Protein 5M1P (pdb70)

Solvent-accessible surface area: 16979 Å² total; per-residue (Å²): 91,212,50,34,6,9,94,2,54,119,83,13,84,81,29,112,69,99,145,112,68,64,48,9,6,31,62,86,86,108,112,94,29,115,4,0,0,0,0,16,10,3,44,79,70,29,57,1,0,0,0,0,0,1,37,77,72,0,14,0,0,0,2,3,55,25,80,65,20,93,111,66,47,3,1,54,118,0,74,40,0,5,83,64,8,36,126,3,55,0,0,0,24,33,30,26,12,30,106,36,0,42,112,41,0,94,83,94,65,17,73,58,70,77,40,41,20,73,17,33,71,37,21,41,133,10,0,61,49,0,23,99,19,0,89,125,17,69,0,6,0,0,74,13,71,65,2,37,88,16,1,40,59,0,29,79,58,157,37,54,97,37,89,50,13,9,45,3,121,46,158,24,71,21,10,1,0,8,0,0,0,0,0,0,38,66,88,158,37,203,43,15,6,8,111,14,32,147,98,12,81,80,14,53,56,32,150,130,68,68,54,8,24,6,59,46,26,38,5,40,21,88,5,0,0,0,0,9,30,8,137,106,131,85,57,0,0,0,0,0,0,8,37,58,48,1,20,1,3,0,3,6,57,8,42,53,14,94,69,59,51,2,0,48,79,0,76,25,0,7,72,22,9,31,125,4,57,0,0,0,24,16,130,22,165,49,99,47,7,25,110,39,0,95,85,34,60,17,78,52,70,77,39,48,27,130,50,89,65,43,54,39,114,6,2,68,49,0,22,97,10,1,49,126,25,59,0,9,0,0,75,7,161,58,1,21,46,14,1,105,46,0,46,83,55,151,59,122,92,42,92,64,46,11,94,5,128,47,239,49,95,32,30,1,0,17,0,0,0,0,0,0,42,68,40,119

CATH classification: 3.30.420.240

InterPro domains:
  IPR027417 P-loop containing nucleoside triphosphate hydrolase [G3DSA:3.40.50.300] (4-196)
  IPR035421 Terminase, large subunit gp17-like, C-terminal [PF17289] (291-439)
  IPR044267 Terminase, large subunit, gp17-like [MF_04146] (1-449)

Sequence (376 aa):
AMNSVFSGLDMLILLPYERRGTRLVVEDYRPDHIYCIGADFGKNQDYSVFSVLDLDTGAIACLERMNGATWSDQVARLKALSEDYGHAYVVADTWGVGDAIAEELDAQGINYTPLPVKSSSVKEQLISNLALLMEKGQVAVPNDKTILDELRNFRYYRTASGNQVMRAYGRGHDDIVMSLALAYSQYPAMNSVFSGLDMLILLPYERRGTRLVVEDYRPDHIYCIGADFGKNQDYSVFSVLDLDTGAIACLERMNGATWSDQVARLKALSEDYGHAYVVADTWGVGDAIAEELDAQGINYTPLPVKSSSVKEQLISNLALLMEKGQVAVPNDKTILDELRNFRYYRTASGNQVMRAYGRGHDDIVMSLALAYSQYE

Secondary structure (DSSP, 8-state):
-TTBS-TTGGG-EEE--EEETTEEES----TTS-EEEEEE---SSSEEEEEEEETTTTEEEEEEEEES--HHHHHHHHHHHHHHTTSPEEEE--TT--HHHHHHHHHTT--EEE----SHHHHHHHHHHHHHHHHTT--EEE--HHHHHHHHTEEEEE-TTS-EEEEESTT---HHHHHHHHHHTT-/--TTBS-TTGGG-EEE--EEETTEEES----TTS-EEEEEE--STTS-EEEEEEETTTTEEEEEEEE-S--HHHHHHHHHHHHHHTTS-EEEE---SSSSHHHHHHHHTT--EEE----SHHHHHHHHHHHHHHHHTT--EEE--HHHHHHHHTEEEEE-TT--EEEEESTT---HHHHHHHHHHTT--

Nearest PDB structures (foldseek):
  5m1k-assembly2_B  TM=9.834E-01  e=3.260E-37  Thermus phage G20c
  5m1o-assembly2_B  TM=9.852E-01  e=6.410E-36  Thermus phage G20c
  5m1f-assembly1_A  TM=9.841E-01  e=1.815E-34  Thermus phage G20c
  5tge-assembly1_A  TM=9.575E-01  e=1.632E-32  Oshimavirus P7426
  5m1q-assembly1_A  TM=9.736E-01  e=7.072E-31  Thermus phage G20c

Structure (mmCIF, N/CA/C/O backbone):
data_5M1P
#
_entry.id   5M1P
#
_cell.length_a   43.453
_cell.length_b   53.597
_cell.length_c   69.852
_cell.angle_alpha   90.000
_cell.angle_beta   91.800
_cell.angle_gamma   90.000
#
_symmetry.space_group_name_H-M   'P 1 21 1'
#
loop_
_entity.id
_entity.type
_entity.pdbx_description
1 polymer 'Terminase large subunit'
2 non-polymer 'CALCIUM ION'
3 water water
#
loop_
_atom_site.group_PDB
_atom_site.id
_atom_site.type_symbol
_atom_site.label_atom_id
_atom_site.label_alt_id
_atom_site.label_comp_id
_atom_site.label_asym_id
_atom_site.label_entity_id
_atom_site.label_seq_id
_atom_site.pdbx_PDB_ins_code
_atom_site.Cartn_x
_atom_site.Cartn_y
_atom_site.Cartn_z
_atom_site.occupancy
_atom_site.B_iso_or_equiv
_atom_site.auth_seq_id
_atom_site.auth_comp_id
_atom_site.auth_asym_id
_atom_site.auth_atom_id
_atom_site.pdbx_PDB_model_num
ATOM 1 N N . ALA A 1 3 ? -6.324 21.138 -1.274 1.00 20.66 255 ALA A N 1
ATOM 2 C CA . ALA A 1 3 ? -6.068 20.843 0.174 1.00 20.27 255 ALA A CA 1
ATOM 3 C C . ALA A 1 3 ? -4.597 20.520 0.443 1.00 19.31 255 ALA A C 1
ATOM 4 O O . ALA A 1 3 ? -3.993 19.707 -0.266 1.00 19.46 255 ALA A O 1
ATOM 6 N N . MET A 1 4 ? -4.040 21.134 1.488 1.00 17.90 256 MET A N 1
ATOM 7 C CA . MET A 1 4 ? -2.618 20.980 1.825 1.00 17.35 256 MET A CA 1
ATOM 8 C C . MET A 1 4 ? -2.244 19.530 2.157 1.00 16.71 256 MET A C 1
ATOM 9 O O . MET A 1 4 ? -1.122 19.111 1.877 1.00 17.74 256 MET A O 1
ATOM 14 N N . ASN A 1 5 ? -3.189 18.772 2.723 1.00 15.53 257 ASN A N 1
ATOM 15 C CA . ASN A 1 5 ? -2.960 17.376 3.137 1.00 15.32 257 ASN A CA 1
ATOM 16 C C . ASN A 1 5 ? -3.509 16.301 2.163 1.00 14.29 257 ASN A C 1
ATOM 17 O O . ASN A 1 5 ? -3.744 15.159 2.569 1.00 13.69 257 ASN A O 1
ATOM 22 N N . SER A 1 6 ? -3.692 16.658 0.890 1.00 14.53 258 SER A N 1
ATOM 23 C CA . SER A 1 6 ? -4.136 15.709 -0.140 1.00 14.42 258 SER A CA 1
ATOM 24 C C . SER A 1 6 ? -3.139 14.594 -0.333 1.00 13.41 258 SER A C 1
ATOM 25 O O . SER A 1 6 ? -1.937 14.837 -0.414 1.00 14.56 258 SER A O 1
ATOM 28 N N . VAL A 1 7 ? -3.638 13.367 -0.416 1.00 11.57 259 VAL A N 1
ATOM 29 C CA . VAL A 1 7 ? -2.820 12.230 -0.785 1.00 11.08 259 VAL A CA 1
ATOM 30 C C . VAL A 1 7 ? -2.611 12.197 -2.297 1.00 10.68 259 VAL A C 1
ATOM 31 O O . VAL A 1 7 ? -1.496 11.983 -2.771 1.00 11.28 259 VAL A O 1
ATOM 35 N N . PHE A 1 8 ? -3.684 12.396 -3.054 1.00 10.07 260 PHE A N 1
ATOM 36 C CA . PHE A 1 8 ? -3.608 12.265 -4.507 1.00 9.98 260 PHE A CA 1
ATOM 37 C C . PHE A 1 8 ? -3.347 13.612 -5.164 1.00 10.02 260 PHE A C 1
ATOM 38 O O . PHE A 1 8 ? -4.205 14.196 -5.817 1.00 10.43 260 PHE A O 1
ATOM 46 N N . SER A 1 9 ? -2.111 14.069 -5.007 1.00 10.46 261 SER A N 1
ATOM 47 C CA . SER A 1 9 ? -1.669 15.335 -5.583 1.00 11.28 261 SER A CA 1
ATOM 48 C C . SER A 1 9 ? -1.659 15.294 -7.109 1.00 11.07 261 SER A C 1
ATOM 49 O O . SER A 1 9 ? -1.721 16.346 -7.739 1.00 11.81 261 SER A O 1
ATOM 52 N N . GLY A 1 10 ? -1.610 14.087 -7.688 1.00 10.83 262 GLY A N 1
ATOM 53 C CA . GLY A 1 10 ? -1.669 13.911 -9.138 1.00 10.52 262 GLY A CA 1
ATOM 54 C C . GLY A 1 10 ? -3.039 13.672 -9.728 1.00 10.16 262 GLY A C 1
ATOM 55 O O . GLY A 1 10 ? -3.123 13.156 -10.834 1.00 9.68 262 GLY A O 1
ATOM 56 N N . LEU A 1 11 ? -4.109 14.080 -9.042 1.00 10.84 263 LEU A N 1
ATOM 57 C CA . LEU A 1 11 ? -5.489 13.890 -9.533 1.00 11.66 263 LEU A CA 1
ATOM 58 C C . LEU A 1 11 ? -5.716 14.539 -10.902 1.00 11.61 263 LEU A C 1
ATOM 59 O O . LEU A 1 11 ? -6.509 14.049 -11.708 1.00 11.74 263 LEU A O 1
ATOM 64 N N . ASP A 1 12 ? -4.989 15.616 -11.177 1.00 11.37 264 ASP A N 1
ATOM 65 C CA . ASP A 1 12 ? -5.043 16.272 -12.480 1.00 11.76 264 ASP A CA 1
ATOM 66 C C . ASP A 1 12 ? -4.609 15.383 -13.646 1.00 11.29 264 ASP A C 1
ATOM 67 O O . ASP A 1 12 ? -4.965 15.661 -14.782 1.00 11.41 264 ASP A O 1
ATOM 72 N N . MET A 1 13 ? -3.811 14.354 -13.365 1.00 10.92 265 MET A N 1
ATOM 73 C CA . MET A 1 13 ? -3.354 13.403 -14.380 1.00 11.29 265 MET A CA 1
ATOM 74 C C . MET A 1 13 ? -4.199 12.140 -14.498 1.00 11.03 265 MET A C 1
ATOM 75 O O . MET A 1 13 ? -3.914 11.291 -15.347 1.00 10.24 265 MET A O 1
ATOM 80 N N . LEU A 1 14 ? -5.238 12.020 -13.677 1.00 11.02 266 LEU A N 1
ATOM 81 C CA . LEU A 1 14 ? -6.159 10.884 -13.730 1.00 11.79 266 LEU A CA 1
ATOM 82 C C . LEU A 1 14 ? -6.918 10.935 -15.054 1.00 12.04 266 LEU A C 1
ATOM 83 O O . LEU A 1 14 ? -7.462 11.980 -15.409 1.00 12.82 266 LEU A O 1
ATOM 88 N N . ILE A 1 15 ? -6.913 9.826 -15.792 1.00 12.19 267 ILE A N 1
ATOM 89 C CA . ILE A 1 15 ? -7.685 9.716 -17.025 1.00 12.36 267 ILE A CA 1
ATOM 90 C C . ILE A 1 15 ? -9.110 9.336 -16.666 1.00 12.00 267 ILE A C 1
ATOM 91 O O . ILE A 1 15 ? -9.350 8.426 -15.861 1.00 11.93 267 ILE A O 1
ATOM 96 N N . LEU A 1 16 ? -10.050 10.048 -17.270 1.00 11.40 268 LEU A N 1
ATOM 97 C CA . LEU A 1 16 ? -11.460 9.920 -16.962 1.00 11.61 268 LEU A CA 1
ATOM 98 C C . LEU A 1 16 ? -12.147 9.233 -18.122 1.00 11.36 268 LEU A C 1
ATOM 99 O O . LEU A 1 16 ? -12.008 9.656 -19.269 1.00 11.65 268 LEU A O 1
ATOM 104 N N . LEU A 1 17 ? -12.901 8.186 -17.812 1.00 10.94 269 LEU A N 1
ATOM 105 C CA . LEU A 1 17 ? -13.473 7.301 -18.820 1.00 10.65 269 LEU A CA 1
ATOM 106 C C . LEU A 1 17 ? -14.997 7.307 -18.776 1.00 9.97 269 LEU A C 1
ATOM 107 O O . LEU A 1 17 ? -15.592 7.194 -17.695 1.00 9.36 269 LEU A O 1
ATOM 112 N N . PRO A 1 18 ? -15.649 7.387 -19.948 1.00 9.72 270 PRO A N 1
ATOM 113 C CA . PRO A 1 18 ? -17.101 7.255 -19.955 1.00 9.77 270 PRO A CA 1
ATOM 114 C C . PRO A 1 18 ? -17.506 5.818 -19.630 1.00 10.24 270 PRO A C 1
ATOM 115 O O . PRO A 1 18 ? -16.705 4.893 -19.797 1.00 10.81 270 PRO A O 1
ATOM 119 N N . TYR A 1 19 ? -18.723 5.644 -19.138 1.00 10.97 271 TYR A N 1
ATOM 120 C CA . TYR A 1 19 ? -19.205 4.323 -18.760 1.00 11.72 271 TYR A CA 1
ATOM 121 C C . TYR A 1 19 ? -20.705 4.238 -18.939 1.00 12.63 271 TYR A C 1
ATOM 122 O O . TYR A 1 19 ? -21.384 5.260 -19.110 1.00 12.31 271 TYR A O 1
ATOM 131 N N . GLU A 1 20 ? -21.210 3.011 -18.883 1.00 13.33 272 GLU A N 1
ATOM 132 C CA . GLU A 1 20 ? -22.643 2.749 -18.814 1.00 14.49 272 GLU A CA 1
ATOM 133 C C . GLU A 1 20 ? -22.938 2.209 -17.421 1.00 14.94 272 GLU A C 1
ATOM 134 O O . GLU A 1 20 ? -22.283 1.268 -16.967 1.00 14.06 272 GLU A O 1
ATOM 140 N N . ARG A 1 21 ? -23.909 2.805 -16.740 1.00 15.61 273 ARG A N 1
ATOM 141 C CA . ARG A 1 21 ? -24.357 2.274 -15.456 1.00 17.09 273 ARG A CA 1
ATOM 142 C C . ARG A 1 21 ? -25.295 1.097 -15.736 1.00 17.20 273 ARG A C 1
ATOM 143 O O . ARG A 1 21 ? -26.342 1.275 -16.362 1.00 17.76 273 ARG A O 1
ATOM 151 N N . ARG A 1 22 ? -24.890 -0.103 -15.314 1.00 17.38 274 ARG A N 1
ATOM 152 C CA . ARG A 1 22 ? -25.708 -1.311 -15.415 1.00 18.21 274 ARG A CA 1
ATOM 153 C C . ARG A 1 22 ? -25.950 -1.802 -13.984 1.00 17.70 274 ARG A C 1
ATOM 154 O O . ARG A 1 22 ? -25.188 -2.622 -13.447 1.00 17.49 274 ARG A O 1
ATOM 162 N N . GLY A 1 23 ? -26.994 -1.270 -13.353 1.00 17.68 275 GLY A N 1
ATOM 163 C CA . GLY A 1 23 ? -27.303 -1.595 -11.961 1.00 17.25 275 GLY A CA 1
ATOM 164 C C . GLY A 1 23 ? -26.187 -1.136 -11.041 1.00 16.85 275 GLY A C 1
ATOM 165 O O . GLY A 1 23 ? -25.861 0.047 -10.999 1.00 16.60 275 GLY A O 1
ATOM 166 N N . THR A 1 24 ? -25.585 -2.088 -10.325 1.00 16.03 276 THR A N 1
ATOM 167 C CA . THR A 1 24 ? -24.475 -1.801 -9.421 1.00 15.47 276 THR A CA 1
ATOM 168 C C . THR A 1 24 ? -23.121 -1.665 -10.131 1.00 13.81 276 THR A C 1
ATOM 169 O O . THR A 1 24 ? -22.126 -1.344 -9.481 1.00 13.69 276 THR A O 1
ATOM 173 N N . ARG A 1 25 ? -23.079 -1.913 -11.444 1.00 13.06 277 ARG A N 1
ATOM 174 C CA . ARG A 1 25 ? -21.835 -1.818 -12.212 1.00 12.50 277 ARG A CA 1
ATOM 175 C C . ARG A 1 25 ? -21.726 -0.534 -13.006 1.00 12.13 277 ARG A C 1
ATOM 176 O O . ARG A 1 25 ? -22.698 -0.104 -13.621 1.00 12.73 277 ARG A O 1
ATOM 184 N N . LEU A 1 26 ? -20.526 0.031 -13.026 1.00 11.80 278 LEU A N 1
ATOM 185 C CA . LEU A 1 26 ? -20.150 1.050 -13.994 1.00 11.86 278 LEU A CA 1
ATOM 186 C C . LEU A 1 26 ? -19.252 0.379 -15.016 1.00 11.23 278 LEU A C 1
ATOM 187 O O . LEU A 1 26 ? -18.116 0.033 -14.702 1.00 11.48 278 LEU A O 1
ATOM 192 N N . VAL A 1 27 ? -19.742 0.205 -16.238 1.00 10.76 279 VAL A N 1
ATOM 193 C CA . VAL A 1 27 ? -19.029 -0.592 -17.234 1.00 10.98 279 VAL A CA 1
ATOM 194 C C . VAL A 1 27 ? -18.418 0.366 -18.227 1.00 10.23 279 VAL A C 1
ATOM 195 O O . VAL A 1 27 ? -19.139 1.048 -18.953 1.00 10.77 279 VAL A O 1
ATOM 199 N N . VAL A 1 28 ? -17.088 0.415 -18.242 1.00 10.28 280 VAL A N 1
ATOM 200 C CA . VAL A 1 28 ? -16.335 1.233 -19.185 1.00 10.42 280 VAL A CA 1
ATOM 201 C C . VAL A 1 28 ? -16.162 0.464 -20.486 1.00 10.79 280 VAL A C 1
ATOM 202 O O . VAL A 1 28 ? -16.372 0.997 -21.584 1.00 11.29 280 VAL A O 1
ATOM 206 N N . GLU A 1 29 ? -15.737 -0.782 -20.373 1.00 11.12 281 GLU A N 1
ATOM 207 C CA . GLU A 1 29 ? -15.610 -1.613 -21.551 1.00 12.24 281 GLU A CA 1
ATOM 208 C C . GLU A 1 29 ? -15.779 -3.069 -21.216 1.00 11.47 281 GLU A C 1
ATOM 209 O O . GLU A 1 29 ? -15.436 -3.537 -20.118 1.00 11.30 281 GLU A O 1
ATOM 215 N N . ASP A 1 30 ? -16.323 -3.788 -22.188 1.00 10.85 282 ASP A N 1
ATOM 216 C CA . ASP A 1 30 ? -16.565 -5.207 -22.018 1.00 11.02 282 ASP A CA 1
ATOM 217 C C . ASP A 1 30 ? -15.248 -5.954 -22.174 1.00 10.57 282 ASP A C 1
ATOM 218 O O . ASP A 1 30 ? -14.242 -5.400 -22.626 1.00 10.50 282 ASP A O 1
ATOM 223 N N . TYR A 1 31 ? -15.254 -7.207 -21.734 1.00 10.25 283 TYR A N 1
ATOM 224 C CA . TYR A 1 31 ? -14.090 -8.077 -21.767 1.00 10.59 283 TYR A CA 1
ATOM 225 C C . TYR A 1 31 ? -13.438 -8.145 -23.160 1.00 10.97 283 TYR A C 1
ATOM 226 O O . TYR A 1 31 ? -14.120 -8.373 -24.163 1.00 11.15 283 TYR A O 1
ATOM 235 N N . ARG A 1 32 ? -12.114 -7.977 -23.190 1.00 11.83 284 ARG A N 1
ATOM 236 C CA . ARG A 1 32 ? -11.268 -8.208 -24.370 1.00 13.63 284 ARG A CA 1
ATOM 237 C C . ARG A 1 32 ? -10.426 -9.451 -24.074 1.00 13.55 284 ARG A C 1
ATOM 238 O O . ARG A 1 32 ? -9.585 -9.407 -23.188 1.00 12.82 284 ARG A O 1
ATOM 246 N N . PRO A 1 33 ? -10.611 -10.558 -24.819 1.00 14.21 285 PRO A N 1
ATOM 247 C CA . PRO A 1 33 ? -9.895 -11.797 -24.444 1.00 14.10 285 PRO A CA 1
ATOM 248 C C . PRO A 1 33 ? -8.386 -11.845 -24.692 1.00 13.92 285 PRO A C 1
ATOM 249 O O . PRO A 1 33 ? -7.714 -12.752 -24.192 1.00 14.23 285 PRO A O 1
ATOM 253 N N . ASP A 1 34 ? -7.865 -10.893 -25.459 1.00 13.88 286 ASP A N 1
ATOM 254 C CA . ASP A 1 34 ? -6.421 -10.725 -25.617 1.00 14.02 286 ASP A CA 1
ATOM 255 C C . ASP A 1 34 ? -5.724 -10.052 -24.415 1.00 13.50 286 ASP A C 1
ATOM 256 O O . ASP A 1 34 ? -4.491 -9.995 -24.377 1.00 14.54 286 ASP A O 1
ATOM 261 N N . HIS A 1 35 ? -6.495 -9.528 -23.458 1.00 13.42 287 HIS A N 1
ATOM 2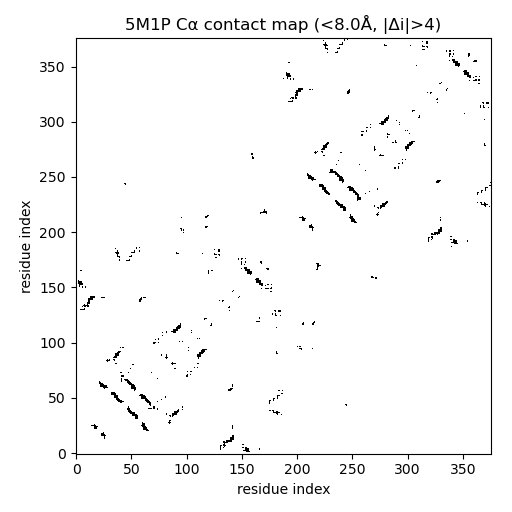62 C CA . HIS A 1 35 ? -5.948 -8.879 -22.278 1.00 13.30 287 HIS A CA 1
ATOM 263 C C . HIS A 1 35 ? -6.180 -9.697 -21.018 1.00 13.06 287 HIS A C 1
ATOM 264 O O . HIS A 1 35 ? -7.072 -10.549 -20.960 1.00 13.91 287 HIS A O 1
ATOM 271 N N . ILE A 1 36 ? -5.361 -9.420 -20.011 1.00 12.89 288 ILE A N 1
ATOM 272 C CA . ILE A 1 36 ? -5.409 -10.093 -18.715 1.00 13.08 288 ILE A CA 1
ATOM 273 C C . ILE A 1 36 ? -5.923 -9.061 -17.709 1.00 11.61 288 ILE A C 1
ATOM 274 O O . ILE A 1 36 ? -5.533 -7.893 -17.752 1.00 12.25 288 ILE A O 1
ATOM 279 N N . TYR A 1 37 ? -6.795 -9.504 -16.805 1.00 10.47 289 TYR A N 1
ATOM 280 C CA . TYR A 1 37 ? -7.449 -8.617 -15.846 1.00 9.54 289 TYR A CA 1
ATOM 281 C C . TYR A 1 37 ? -7.240 -9.099 -14.426 1.00 9.32 289 TYR A C 1
ATOM 282 O O . TYR A 1 37 ? -6.996 -10.286 -14.176 1.00 9.50 289 TYR A O 1
ATOM 291 N N . CYS A 1 38 ? -7.363 -8.166 -13.489 1.00 9.17 290 CYS A N 1
ATOM 292 C CA . CYS A 1 38 ? -7.474 -8.515 -12.083 1.00 9.08 290 CYS A CA 1
ATOM 293 C C . CYS A 1 38 ? -8.572 -7.645 -11.507 1.00 8.67 290 CYS A C 1
ATOM 294 O O . CYS A 1 38 ? -9.031 -6.706 -12.172 1.00 9.00 290 CYS A O 1
ATOM 297 N N . ILE A 1 39 ? -8.994 -7.961 -10.288 1.00 8.62 291 ILE A N 1
ATOM 298 C CA . ILE A 1 39 ? -10.083 -7.257 -9.633 1.00 8.70 291 ILE A CA 1
ATOM 299 C C . ILE A 1 39 ? -9.677 -6.906 -8.214 1.00 8.42 291 ILE A C 1
ATOM 300 O O . ILE A 1 39 ? -9.469 -7.803 -7.402 1.00 8.88 291 ILE A O 1
ATOM 305 N N . GLY A 1 40 ? -9.562 -5.616 -7.913 1.00 8.17 292 GLY A N 1
ATOM 306 C CA . GLY A 1 40 ? -9.338 -5.179 -6.539 1.00 8.15 292 GLY A CA 1
ATOM 307 C C . GLY A 1 40 ? -10.629 -5.304 -5.770 1.00 8.30 292 GLY A C 1
ATOM 308 O O . GLY A 1 40 ? -11.652 -4.795 -6.235 1.00 9.31 292 GLY A O 1
ATOM 309 N N . ALA A 1 41 ? -10.609 -5.958 -4.603 1.00 8.31 293 ALA A N 1
ATOM 310 C CA . ALA A 1 41 ? -11.835 -6.198 -3.862 1.00 8.73 293 ALA A CA 1
ATOM 311 C C . ALA A 1 41 ? -11.703 -5.769 -2.413 1.00 9.30 293 ALA A C 1
ATOM 312 O O . ALA A 1 41 ? -10.890 -6.319 -1.655 1.00 8.70 293 ALA A O 1
ATOM 314 N N . ASP A 1 42 ? -12.488 -4.741 -2.093 1.00 10.06 294 ASP A N 1
ATOM 315 C CA . ASP A 1 42 ? -12.695 -4.202 -0.762 1.00 11.32 294 ASP A CA 1
ATOM 316 C C . ASP A 1 42 ? -14.108 -4.647 -0.397 1.00 11.63 294 ASP A C 1
ATOM 317 O O . ASP A 1 42 ? -15.079 -4.230 -1.032 1.00 12.62 294 ASP A O 1
ATOM 322 N N . PHE A 1 43 ? -14.226 -5.533 0.583 1.00 11.53 295 PHE A N 1
ATOM 323 C CA . PHE A 1 43 ? -15.526 -6.107 0.931 1.00 12.09 295 PHE A CA 1
ATOM 324 C C . PHE A 1 43 ? -16.387 -5.148 1.727 1.00 12.96 295 PHE A C 1
ATOM 325 O O . PHE A 1 43 ? -15.893 -4.170 2.284 1.00 13.34 295 PHE A O 1
ATOM 333 N N . GLY A 1 44 ? -17.686 -5.422 1.712 1.00 13.29 296 GLY A N 1
ATOM 334 C CA . GLY A 1 44 ? -18.671 -4.749 2.540 1.00 13.92 296 GLY A CA 1
ATOM 335 C C . GLY A 1 44 ? -18.730 -5.552 3.818 1.00 14.74 296 GLY A C 1
ATOM 336 O O . GLY A 1 44 ? -19.512 -6.496 3.937 1.00 14.27 296 GLY A O 1
ATOM 337 N N . LYS A 1 45 ? -17.854 -5.206 4.754 1.00 15.76 297 LYS A N 1
ATOM 338 C CA . LYS A 1 45 ? -17.695 -5.973 5.991 1.00 16.73 297 LYS A CA 1
ATOM 339 C C . LYS A 1 45 ? -18.963 -5.916 6.838 1.00 17.22 297 LYS A C 1
ATOM 340 O O . LYS A 1 45 ? -19.439 -6.944 7.304 1.00 17.24 297 LYS A O 1
ATOM 342 N N . ASN A 1 46 ? -19.507 -4.715 7.026 1.00 17.99 298 ASN A N 1
ATOM 343 C CA . ASN A 1 46 ? -20.801 -4.536 7.694 1.00 19.07 298 ASN A CA 1
ATOM 344 C C . ASN A 1 46 ? -21.696 -3.595 6.860 1.00 18.96 298 ASN A C 1
ATOM 345 O O . ASN A 1 46 ? -22.193 -4.024 5.821 1.00 19.58 298 ASN A O 1
ATOM 350 N N . GLN A 1 47 ? -21.900 -2.340 7.279 1.00 18.58 299 GLN A N 1
ATOM 351 C CA . GLN A 1 47 ? -22.756 -1.397 6.535 1.00 17.92 299 GLN A CA 1
ATOM 352 C C . GLN A 1 47 ? -21.949 -0.595 5.516 1.00 16.60 299 GLN A C 1
ATOM 353 O O . GLN A 1 47 ? -22.520 0.166 4.723 1.00 17.63 299 GLN A O 1
ATOM 355 N N . ASP A 1 48 ? -20.626 -0.741 5.561 1.00 15.11 300 ASP A N 1
ATOM 356 C CA . ASP A 1 48 ? -19.743 -0.125 4.581 1.00 13.66 300 ASP A CA 1
ATOM 357 C C . ASP A 1 48 ? -19.946 -0.698 3.181 1.00 12.26 300 ASP A C 1
ATOM 358 O O . ASP A 1 48 ? -20.505 -1.780 3.005 1.00 12.63 300 ASP A O 1
ATOM 363 N N . TYR A 1 49 ? -19.458 0.035 2.194 1.00 11.10 301 TYR A N 1
ATOM 364 C CA . TYR A 1 49 ? -19.564 -0.395 0.809 1.00 10.55 301 TYR A CA 1
ATOM 365 C C . TYR A 1 49 ? -18.585 -1.524 0.488 1.00 10.06 301 TYR A C 1
ATOM 366 O O . TYR A 1 49 ? -17.484 -1.621 1.057 1.00 10.62 301 TYR A O 1
ATOM 375 N N . SER A 1 50 ? -19.008 -2.363 -0.442 1.00 9.34 302 SER A N 1
ATOM 376 C CA . SER A 1 50 ? -18.127 -3.271 -1.149 1.00 9.59 302 SER A CA 1
ATOM 377 C C . SER A 1 50 ? -17.837 -2.647 -2.493 1.00 8.88 302 SER A C 1
ATOM 378 O O . SER A 1 50 ? -18.746 -2.130 -3.119 1.00 8.87 302 SER A O 1
ATOM 381 N N . VAL A 1 51 ? -16.571 -2.690 -2.907 1.00 8.43 303 VAL A N 1
ATOM 382 C CA . VAL A 1 51 ? -16.165 -2.162 -4.201 1.00 8.37 303 VAL A CA 1
ATOM 383 C C . VAL A 1 51 ? -15.218 -3.135 -4.880 1.00 8.16 303 VAL A C 1
ATOM 384 O O . VAL A 1 51 ? -14.173 -3.507 -4.333 1.00 8.16 303 VAL A O 1
ATOM 388 N N . PHE A 1 52 ? -15.579 -3.499 -6.107 1.00 7.94 304 PHE A N 1
ATOM 389 C CA . PHE A 1 52 ? -14.800 -4.420 -6.922 1.00 8.43 304 PHE A CA 1
ATOM 390 C C . PHE A 1 52 ? -14.383 -3.674 -8.179 1.00 8.10 304 PHE A C 1
ATOM 391 O O . PHE A 1 52 ? -15.241 -3.234 -8.934 1.00 8.26 304 PHE A O 1
ATOM 399 N N . SER A 1 53 ? -13.075 -3.529 -8.382 1.00 8.33 305 SER A N 1
ATOM 400 C CA . SER A 1 53 ? -12.530 -2.739 -9.482 1.00 8.52 305 SER A CA 1
ATOM 401 C C . SER A 1 53 ? -11.800 -3.655 -10.454 1.00 8.17 305 SER A C 1
ATOM 402 O O . SER A 1 53 ? -10.745 -4.184 -10.125 1.00 7.79 305 SER A O 1
ATOM 405 N N . VAL A 1 54 ? -12.345 -3.801 -11.654 1.00 7.93 306 VAL A N 1
ATOM 406 C CA . VAL A 1 54 ? -11.763 -4.638 -12.691 1.00 8.28 306 VAL A CA 1
ATOM 407 C C . VAL A 1 54 ? -10.759 -3.813 -13.490 1.00 8.22 306 VAL A C 1
ATOM 408 O O . VAL A 1 54 ? -11.145 -2.850 -14.164 1.00 8.19 306 VAL A O 1
ATOM 412 N N . LEU A 1 55 ? -9.486 -4.205 -13.415 1.00 8.04 307 LEU A N 1
ATOM 413 C CA . LEU A 1 55 ? -8.371 -3.532 -14.075 1.00 8.33 307 LEU A CA 1
ATOM 414 C C . LEU A 1 55 ? -7.834 -4.362 -15.222 1.00 8.33 307 LEU A C 1
ATOM 415 O O . LEU A 1 55 ? -7.491 -5.519 -15.054 1.00 8.54 307 LEU A O 1
ATOM 420 N N . ASP A 1 56 ? -7.791 -3.755 -16.395 1.00 8.57 308 ASP A N 1
ATOM 421 C CA . ASP A 1 56 ? -7.130 -4.343 -17.552 1.00 9.01 308 ASP A CA 1
ATOM 422 C C . ASP A 1 56 ? -5.623 -4.126 -17.360 1.00 9.22 308 ASP A C 1
ATOM 423 O O . ASP A 1 56 ? -5.131 -2.983 -17.416 1.00 9.68 308 ASP A O 1
ATOM 428 N N . LEU A 1 57 ? -4.896 -5.209 -17.097 1.00 9.94 309 LEU A N 1
ATOM 429 C CA . LEU A 1 57 ? -3.468 -5.113 -16.800 1.00 10.74 309 LEU A CA 1
ATOM 430 C C . LEU A 1 57 ? -2.605 -4.854 -18.040 1.00 11.59 309 LEU A C 1
ATOM 431 O O . LEU A 1 57 ? -1.428 -4.519 -17.905 1.00 12.69 309 LEU A O 1
ATOM 436 N N . ASP A 1 58 ? -3.182 -5.007 -19.230 1.00 12.03 310 ASP A N 1
ATOM 437 C CA . ASP A 1 58 ? -2.495 -4.655 -20.466 1.00 13.03 310 ASP A CA 1
ATOM 438 C C . ASP A 1 58 ? -2.560 -3.152 -20.759 1.00 13.45 310 ASP A C 1
ATOM 439 O O . ASP A 1 58 ? -1.644 -2.615 -21.363 1.00 14.70 310 ASP A O 1
ATOM 444 N N . THR A 1 59 ? -3.634 -2.478 -20.358 1.00 12.93 311 THR A N 1
ATOM 445 C CA . THR A 1 59 ? -3.803 -1.043 -20.650 1.00 12.01 311 THR A CA 1
ATOM 446 C C . THR A 1 59 ? -3.709 -0.129 -19.429 1.00 11.56 311 THR A C 1
ATOM 447 O O . THR A 1 59 ? -3.532 1.080 -19.585 1.00 11.71 311 THR A O 1
ATOM 451 N N . GLY A 1 60 ? -3.859 -0.688 -18.226 1.00 11.12 312 GLY A N 1
ATOM 452 C CA . GLY A 1 60 ? -3.871 0.121 -17.009 1.00 11.49 312 GLY A CA 1
ATOM 453 C C . GLY A 1 60 ? -5.179 0.858 -16.783 1.00 11.19 312 GLY A C 1
ATOM 454 O O . GLY A 1 60 ? -5.224 1.766 -15.951 1.00 12.28 312 GLY A O 1
ATOM 455 N N . ALA A 1 61 ? -6.245 0.476 -17.494 1.00 10.56 313 ALA A N 1
ATOM 456 C CA . ALA A 1 61 ? -7.549 1.115 -17.363 1.00 10.56 313 ALA A CA 1
ATOM 457 C C . ALA A 1 61 ? -8.547 0.239 -16.628 1.00 9.94 313 ALA A C 1
ATOM 458 O O . ALA A 1 61 ? -8.608 -0.969 -16.838 1.00 9.77 313 ALA A O 1
ATOM 460 N N . ILE A 1 62 ? -9.335 0.863 -15.761 1.00 9.74 314 ILE A N 1
ATOM 461 C CA . ILE A 1 62 ? -10.461 0.200 -15.141 1.00 9.82 314 ILE A CA 1
ATOM 462 C C . ILE A 1 62 ? -11.512 -0.063 -16.219 1.00 9.69 314 ILE A C 1
ATOM 463 O O . ILE A 1 62 ? -11.936 0.855 -16.940 1.00 11.14 314 ILE A O 1
ATOM 468 N N . ALA A 1 63 ? -11.891 -1.329 -16.356 1.00 9.28 315 ALA A N 1
ATOM 469 C CA . ALA A 1 63 ? -12.902 -1.762 -17.324 1.00 9.22 315 ALA A CA 1
ATOM 470 C C . ALA A 1 63 ? -14.298 -1.762 -16.725 1.00 8.98 315 ALA A C 1
ATOM 471 O O . ALA A 1 63 ? -15.286 -1.582 -17.438 1.00 9.08 315 ALA A O 1
ATOM 473 N N . CYS A 1 64 ? -14.399 -1.990 -15.409 1.00 8.77 316 CYS A N 1
ATOM 474 C CA . CYS A 1 64 ? -15.684 -2.112 -14.740 1.00 9.46 316 CYS A CA 1
ATOM 475 C C . CYS A 1 64 ? -15.461 -1.873 -13.257 1.00 9.21 316 CYS A C 1
ATOM 476 O O . CYS A 1 64 ? -14.431 -2.297 -12.720 1.00 8.63 316 CYS A O 1
ATOM 479 N N . LEU A 1 65 ? -16.391 -1.183 -12.614 1.00 9.36 317 LEU A N 1
ATOM 480 C CA . LEU A 1 65 ? -16.338 -1.003 -11.169 1.00 9.55 317 LEU A CA 1
ATOM 481 C C . LEU A 1 65 ? -17.713 -1.287 -10.607 1.00 9.58 317 LEU A C 1
ATOM 482 O O . LEU A 1 65 ? -18.682 -0.694 -11.055 1.00 9.90 317 LEU A O 1
ATOM 487 N N . GLU A 1 66 ? -17.800 -2.206 -9.647 1.00 9.16 318 GLU A N 1
ATOM 488 C CA . GLU A 1 66 ? -19.067 -2.558 -9.021 1.00 9.87 318 GLU A CA 1
ATOM 489 C C . GLU A 1 66 ? -19.012 -2.118 -7.578 1.00 9.68 318 GLU A C 1
ATOM 490 O O . GLU A 1 66 ? -18.015 -2.363 -6.896 1.00 10.46 318 GLU A O 1
ATOM 496 N N . ARG A 1 67 ? -20.072 -1.449 -7.140 1.00 9.88 319 ARG A N 1
ATOM 497 C CA . ARG A 1 67 ? -20.125 -0.895 -5.798 1.00 10.31 319 ARG A CA 1
ATOM 498 C C . ARG A 1 67 ? -21.525 -1.036 -5.232 1.00 10.97 319 ARG A C 1
ATOM 499 O O . ARG A 1 67 ? -22.508 -0.733 -5.898 1.00 11.53 319 ARG A O 1
ATOM 507 N N . MET A 1 68 ? -21.626 -1.507 -4.001 1.00 11.61 320 MET A N 1
ATOM 508 C CA . MET A 1 68 ? -22.914 -1.461 -3.313 1.00 13.29 320 MET A CA 1
ATOM 509 C C . MET A 1 68 ? -22.674 -1.520 -1.825 1.00 12.64 320 MET A C 1
ATOM 510 O O . MET A 1 68 ? -21.555 -1.697 -1.383 1.00 12.48 320 MET A O 1
ATOM 515 N N . ASN A 1 69 ? -23.722 -1.313 -1.053 1.00 12.98 321 ASN A N 1
ATOM 516 C CA . ASN A 1 69 ? -23.670 -1.605 0.367 1.00 13.60 321 ASN A CA 1
ATOM 517 C C . ASN A 1 69 ? -24.904 -2.382 0.750 1.00 13.49 321 ASN A C 1
ATOM 518 O O . ASN A 1 69 ? -25.912 -2.387 0.050 1.00 14.59 321 ASN A O 1
ATOM 523 N N . GLY A 1 70 ? -24.785 -3.067 1.874 1.00 13.94 322 GLY A N 1
ATOM 524 C CA . GLY A 1 70 ? -25.842 -3.922 2.354 1.00 14.33 322 GLY A CA 1
ATOM 525 C C . GLY A 1 70 ? -26.036 -5.232 1.615 1.00 14.06 322 GLY A C 1
ATOM 526 O O . GLY A 1 70 ? -26.994 -5.936 1.906 1.00 16.27 322 GLY A O 1
ATOM 527 N N . ALA A 1 71 ? -25.155 -5.566 0.670 1.00 13.28 323 ALA A N 1
ATOM 528 C CA . ALA A 1 71 ? -25.202 -6.870 -0.001 1.00 12.48 323 ALA A CA 1
ATOM 529 C C . ALA A 1 71 ? -24.770 -7.926 1.008 1.00 11.93 323 ALA A C 1
ATOM 530 O O . ALA A 1 71 ? -23.844 -7.695 1.782 1.00 11.69 323 ALA A O 1
ATOM 532 N N . THR A 1 72 ? -25.428 -9.082 1.006 1.00 10.85 324 THR A N 1
ATOM 533 C CA . THR A 1 72 ? -25.037 -10.157 1.932 1.00 10.43 324 THR A CA 1
ATOM 534 C C . THR A 1 72 ? -23.618 -10.596 1.580 1.00 10.19 324 THR A C 1
ATOM 535 O O . THR A 1 72 ? -23.162 -10.429 0.444 1.00 9.58 324 THR A O 1
ATOM 539 N N . TRP A 1 73 ? -22.919 -11.171 2.546 1.00 10.23 325 TRP A N 1
ATOM 540 C CA . TRP A 1 73 ? -21.564 -11.652 2.297 1.00 10.99 325 TRP A CA 1
ATOM 541 C C . TRP A 1 73 ? -21.521 -12.640 1.142 1.00 10.89 325 TRP A C 1
ATOM 542 O O . TRP A 1 73 ? -20.645 -12.541 0.279 1.00 10.56 325 TRP A O 1
ATOM 553 N N . SER A 1 74 ? -22.470 -13.576 1.116 1.00 10.72 326 SER A N 1
ATOM 554 C CA . SER A 1 74 ? -22.522 -14.544 0.024 1.00 10.89 326 SER A CA 1
ATOM 555 C C . SER A 1 74 ? -22.781 -13.869 -1.325 1.00 10.76 326 SER A C 1
ATOM 556 O O . SER A 1 74 ? -22.186 -14.255 -2.339 1.00 10.55 326 SER A O 1
ATOM 559 N N . ASP A 1 75 ? -23.662 -12.869 -1.339 1.00 10.86 327 ASP A N 1
ATOM 560 C CA . ASP A 1 75 ? -23.920 -12.098 -2.562 1.00 11.49 327 ASP A CA 1
ATOM 561 C C . ASP A 1 75 ? -22.669 -11.353 -3.032 1.00 10.82 327 ASP A C 1
ATOM 562 O O . ASP A 1 75 ? -22.390 -11.302 -4.234 1.00 10.91 327 ASP A O 1
ATOM 567 N N . GLN A 1 76 ? -21.902 -10.794 -2.104 1.00 10.49 328 GLN A N 1
ATOM 568 C CA . GLN A 1 76 ? -20.633 -10.146 -2.482 1.00 10.76 328 GLN A CA 1
ATOM 569 C C . GLN A 1 76 ? -19.692 -11.112 -3.188 1.00 10.79 328 GLN A C 1
ATOM 570 O O . GLN A 1 76 ? -19.112 -10.780 -4.225 1.00 10.33 328 GLN A O 1
ATOM 576 N N . VAL A 1 77 ? -19.562 -12.313 -2.633 1.00 10.52 329 VAL A N 1
ATOM 577 C CA . VAL A 1 77 ? -18.725 -13.347 -3.237 1.00 10.55 329 VAL A CA 1
ATOM 578 C C . VAL A 1 77 ? -19.290 -13.789 -4.596 1.00 10.14 329 VAL A C 1
ATOM 579 O O . VAL A 1 77 ? -18.531 -13.970 -5.552 1.00 10.41 329 VAL A O 1
ATOM 583 N N . ALA A 1 78 ? -20.606 -13.946 -4.699 1.00 10.10 330 ALA A N 1
ATOM 584 C CA . ALA A 1 78 ? -21.228 -14.316 -5.985 1.00 10.11 330 ALA A CA 1
ATOM 585 C C . ALA A 1 78 ? -21.017 -13.233 -7.044 1.00 10.76 330 ALA A C 1
ATOM 586 O O . ALA A 1 78 ? -20.789 -13.548 -8.216 1.00 10.75 330 ALA A O 1
ATOM 588 N N . ARG A 1 79 ? -21.082 -11.969 -6.638 1.00 11.24 331 ARG A N 1
ATOM 589 C CA . ARG A 1 79 ? -20.898 -10.858 -7.585 1.00 12.16 331 ARG A CA 1
ATOM 590 C C . ARG A 1 79 ? -19.446 -10.817 -8.047 1.00 11.59 331 ARG A C 1
ATOM 591 O O . ARG A 1 79 ? -19.154 -10.592 -9.236 1.00 11.13 331 ARG A O 1
ATOM 599 N N . LEU A 1 80 ? -18.533 -11.074 -7.126 1.00 11.40 332 LEU A N 1
ATOM 600 C CA . LEU A 1 80 ? -17.119 -11.183 -7.456 1.00 11.59 332 LEU A CA 1
ATOM 601 C C . LEU A 1 80 ? -16.847 -12.338 -8.431 1.00 11.50 332 LEU A C 1
ATOM 602 O O . LEU A 1 80 ? -16.097 -12.182 -9.398 1.00 11.06 332 LEU A O 1
ATOM 607 N N . LYS A 1 81 ? -17.473 -13.487 -8.178 1.00 11.03 333 LYS A N 1
ATOM 608 C CA . LYS A 1 81 ? -17.387 -14.638 -9.087 1.00 11.26 333 LYS A CA 1
ATOM 609 C C . LYS A 1 81 ? -17.840 -14.269 -10.501 1.00 10.63 333 LYS A C 1
ATOM 610 O O . LYS A 1 81 ? -17.169 -14.588 -11.501 1.00 10.19 333 LYS A O 1
ATOM 616 N N . ALA A 1 82 ? -18.988 -13.617 -10.586 1.00 10.65 334 ALA A N 1
ATOM 617 C CA . ALA A 1 82 ? -19.527 -13.228 -11.884 1.00 10.23 334 ALA A CA 1
ATOM 618 C C . ALA A 1 82 ? -18.602 -12.256 -12.613 1.00 9.86 334 ALA A C 1
ATOM 619 O O . ALA A 1 82 ? -18.332 -12.443 -13.794 1.00 9.99 334 ALA A O 1
ATOM 621 N N . LEU A 1 83 ? -18.088 -11.252 -11.910 1.00 9.72 335 LEU A N 1
ATOM 622 C CA . LEU A 1 83 ? -17.129 -10.306 -12.507 1.00 10.16 335 LEU A CA 1
ATOM 623 C C . LEU A 1 83 ? -15.877 -10.995 -12.993 1.00 9.85 335 LEU A C 1
ATOM 624 O O . LEU A 1 83 ? -15.378 -10.711 -14.073 1.00 9.58 335 LEU A O 1
ATOM 629 N N . SER A 1 84 ? -15.352 -11.888 -12.166 1.00 9.54 336 SER A N 1
ATOM 630 C CA . SER A 1 84 ? -14.174 -12.647 -12.533 1.00 9.73 336 SER A CA 1
ATOM 631 C C . SER A 1 84 ? -14.431 -13.440 -13.816 1.00 9.38 336 SER A C 1
ATOM 632 O O . SER A 1 84 ? -13.639 -13.380 -14.755 1.00 9.21 336 SER A O 1
ATOM 635 N N . GLU A 1 85 ? -15.553 -14.153 -13.851 1.00 9.68 337 GLU A N 1
ATOM 636 C CA . GLU A 1 85 ? -15.906 -14.945 -15.022 1.00 10.25 337 GLU A CA 1
ATOM 637 C C . GLU A 1 85 ? -16.133 -14.069 -16.258 1.00 9.85 337 GLU A C 1
ATOM 638 O O . GLU A 1 85 ? -15.681 -14.413 -17.350 1.00 9.52 337 GLU A O 1
ATOM 644 N N . ASP A 1 86 ? -16.791 -12.920 -16.079 1.00 9.32 338 ASP A N 1
ATOM 645 C CA . ASP A 1 86 ? -17.043 -12.007 -17.190 1.00 9.71 338 ASP A CA 1
ATOM 646 C C . ASP A 1 86 ? -15.736 -11.548 -17.827 1.00 9.51 338 ASP A C 1
ATOM 647 O O . ASP A 1 86 ? -15.676 -11.372 -19.033 1.00 9.93 338 ASP A O 1
ATOM 652 N N . TYR A 1 87 ? -14.705 -11.331 -17.011 1.00 9.30 339 TYR A N 1
ATOM 653 C CA . TYR A 1 87 ? -13.391 -10.868 -17.481 1.00 9.38 339 TYR A CA 1
ATOM 654 C C . TYR A 1 87 ? -12.326 -11.974 -17.549 1.00 9.55 339 TYR A C 1
ATOM 655 O O . TYR A 1 87 ? -11.144 -11.769 -17.243 1.00 9.88 339 TYR A O 1
ATOM 664 N N . GLY A 1 88 ? -12.750 -13.145 -18.021 1.00 10.38 340 GLY A N 1
ATOM 665 C CA . GLY A 1 88 ? -11.827 -14.212 -18.398 1.00 10.96 340 GLY A CA 1
ATOM 666 C C . GLY A 1 88 ? -11.167 -14.904 -17.228 1.00 11.36 340 GLY A C 1
ATOM 667 O O . GLY A 1 88 ? -9.969 -15.195 -17.267 1.00 11.74 340 GLY A O 1
ATOM 668 N N . HIS A 1 89 ? -11.952 -15.133 -16.175 1.00 11.95 341 HIS A N 1
ATOM 669 C CA . HIS A 1 89 ? -11.462 -15.641 -14.893 1.00 12.61 341 HIS A CA 1
ATOM 670 C C . HIS A 1 89 ? -10.384 -14.738 -14.333 1.00 11.76 341 HIS A C 1
ATOM 671 O O . HIS A 1 89 ? -9.315 -15.183 -13.926 1.00 12.27 341 HIS A O 1
ATOM 678 N N . ALA A 1 90 ? -10.694 -13.441 -14.317 1.00 10.64 342 ALA A N 1
ATOM 679 C CA . ALA A 1 90 ? -9.804 -12.438 -13.754 1.00 10.49 342 ALA A CA 1
ATOM 680 C C . ALA A 1 90 ? -9.545 -12.774 -12.297 1.00 10.31 342 ALA A C 1
ATOM 681 O O . ALA A 1 90 ? -10.476 -13.120 -11.565 1.00 11.53 342 ALA A O 1
ATOM 683 N N . TYR A 1 91 ? -8.294 -12.662 -11.868 1.00 10.00 343 TYR A N 1
ATOM 684 C CA . TYR A 1 91 ? -7.985 -12.957 -10.472 1.00 10.00 343 TYR A CA 1
ATOM 685 C C . TYR A 1 91 ? -8.292 -11.780 -9.569 1.00 9.68 343 TYR A C 1
ATOM 686 O O . TYR A 1 91 ? -8.116 -10.612 -9.949 1.00 10.02 343 TYR A O 1
ATOM 695 N N . VAL A 1 92 ? -8.756 -12.099 -8.373 1.00 9.67 344 VAL A N 1
ATOM 696 C CA . VAL A 1 92 ? -9.135 -11.105 -7.408 1.00 9.61 344 VAL A CA 1
ATOM 697 C C . VAL A 1 92 ? -7.961 -10.812 -6.467 1.00 9.45 344 VAL A C 1
ATOM 698 O O . VAL A 1 92 ? -7.334 -11.725 -5.960 1.00 9.90 344 VAL A O 1
ATOM 702 N N . VAL A 1 93 ? -7.682 -9.535 -6.238 1.00 9.26 345 VAL A N 1
ATOM 703 C CA . VAL A 1 93 ? -6.769 -9.103 -5.186 1.00 9.54 345 VAL A CA 1
ATOM 704 C C . VAL A 1 93 ? -7.661 -8.693 -4.031 1.00 9.49 345 VAL A C 1
ATOM 705 O O . VAL A 1 93 ? -8.287 -7.632 -4.056 1.00 9.72 345 VAL A O 1
ATOM 709 N N . ALA A 1 94 ? -7.732 -9.554 -3.029 1.00 9.57 346 ALA A N 1
ATOM 710 C CA . ALA A 1 94 ? -8.764 -9.464 -1.999 1.00 10.13 346 ALA A CA 1
ATOM 711 C C . ALA A 1 94 ? -8.180 -8.970 -0.692 1.00 10.12 346 ALA A C 1
ATOM 712 O O . ALA A 1 94 ? -7.261 -9.587 -0.164 1.00 10.36 346 ALA A O 1
ATOM 714 N N . ASP A 1 95 ? -8.720 -7.881 -0.163 1.00 10.22 347 ASP A N 1
ATOM 715 C CA . ASP A 1 95 ? -8.371 -7.469 1.189 1.00 10.70 347 ASP A CA 1
ATOM 716 C C . ASP A 1 95 ? -9.139 -8.344 2.154 1.00 10.87 347 ASP A C 1
ATOM 717 O O . ASP A 1 95 ? -10.291 -8.077 2.478 1.00 10.91 347 ASP A O 1
ATOM 722 N N . THR A 1 96 ? -8.456 -9.381 2.606 1.00 11.71 348 THR A N 1
ATOM 723 C CA . THR A 1 96 ? -9.014 -10.396 3.478 1.00 12.33 348 THR A CA 1
ATOM 724 C C . THR A 1 96 ? -8.880 -10.071 4.967 1.00 12.32 348 THR A C 1
ATOM 725 O O . THR A 1 96 ? -9.232 -10.899 5.805 1.00 13.20 348 THR A O 1
ATOM 729 N N . TRP A 1 97 ? -8.381 -8.889 5.318 1.00 11.79 349 TRP A N 1
ATOM 730 C CA . TRP A 1 97 ? -8.115 -8.574 6.722 1.00 12.44 349 TRP A CA 1
ATOM 731 C C . TRP A 1 97 ? -9.405 -8.249 7.442 1.00 13.64 349 TRP A C 1
ATOM 732 O O . TRP A 1 97 ? -10.078 -7.288 7.102 1.00 14.30 349 TRP A O 1
ATOM 743 N N . GLY A 1 98 ? -9.728 -9.068 8.441 1.00 15.43 350 GLY A N 1
ATOM 744 C CA . GLY A 1 98 ? -10.913 -8.873 9.262 1.00 16.09 350 GLY A CA 1
ATOM 745 C C . GLY A 1 98 ? -12.247 -9.061 8.557 1.00 16.96 350 GLY A C 1
ATOM 746 O O . GLY A 1 98 ? -13.274 -8.610 9.074 1.00 19.18 350 GLY A O 1
ATOM 747 N N . VAL A 1 99 ? -12.250 -9.717 7.389 1.00 17.32 351 VAL A N 1
ATOM 748 C CA . VAL A 1 99 ? -13.501 -9.943 6.637 1.00 17.41 351 VAL A CA 1
ATOM 749 C C . VAL A 1 99 ? -14.427 -10.969 7.283 1.00 17.74 351 VAL A C 1
ATOM 750 O O . VAL A 1 99 ? -15.623 -10.980 6.994 1.00 18.76 351 VAL A O 1
ATOM 754 N N . GLY A 1 100 ? -13.880 -11.812 8.157 1.00 18.07 352 GLY A N 1
ATOM 755 C CA . GLY A 1 100 ? -14.659 -12.837 8.845 1.00 18.10 352 GLY A CA 1
ATOM 756 C C . GLY A 1 100 ? -14.490 -14.194 8.198 1.00 18.79 352 GLY A C 1
ATOM 757 O O . GLY A 1 100 ? -14.125 -14.300 7.020 1.00 18.53 352 GLY A O 1
ATOM 758 N N . ASP A 1 101 ? -14.763 -15.234 8.981 1.00 18.54 353 ASP A N 1
ATOM 759 C CA . ASP A 1 101 ? -14.622 -16.624 8.530 1.00 18.85 353 ASP A CA 1
ATOM 760 C C . ASP A 1 101 ? -15.490 -16.970 7.314 1.00 18.21 353 ASP A C 1
ATOM 761 O O . ASP A 1 101 ? -15.049 -17.725 6.441 1.00 17.63 353 ASP A O 1
ATOM 766 N N . ALA A 1 102 ? -16.703 -16.422 7.250 1.00 17.41 354 ALA A N 1
ATOM 767 C CA . ALA A 1 102 ? -17.645 -16.803 6.195 1.00 16.57 354 ALA A CA 1
ATOM 768 C C . ALA A 1 102 ? -17.173 -16.387 4.794 1.00 16.24 354 ALA A C 1
ATOM 769 O O . ALA A 1 102 ? -17.246 -17.190 3.871 1.00 16.21 354 ALA A O 1
ATOM 771 N N . ILE A 1 103 ? -16.688 -15.154 4.638 1.00 16.01 355 ILE A N 1
ATOM 772 C CA . ILE A 1 103 ? -16.151 -14.709 3.341 1.00 16.12 355 ILE A CA 1
ATOM 773 C C . ILE A 1 103 ? -14.899 -15.519 2.972 1.00 16.18 355 ILE A C 1
ATOM 774 O O . ILE A 1 103 ? -14.765 -15.949 1.832 1.00 15.75 355 ILE A O 1
ATOM 779 N N . ALA A 1 104 ? -13.997 -15.725 3.932 1.00 16.84 356 ALA A N 1
ATOM 780 C CA . ALA A 1 104 ? -12.758 -16.472 3.677 1.00 17.17 356 ALA A CA 1
ATOM 781 C C . ALA A 1 104 ? -13.070 -17.890 3.200 1.00 17.43 356 ALA A C 1
ATOM 782 O O . ALA A 1 104 ? -12.515 -18.354 2.202 1.00 17.13 356 ALA A O 1
ATOM 784 N N . GLU A 1 105 ? -13.991 -18.553 3.898 1.00 17.69 357 GLU A N 1
ATOM 785 C CA . GLU A 1 105 ? -14.429 -19.896 3.513 1.00 18.09 357 GLU A CA 1
ATOM 786 C C . GLU A 1 105 ? -15.147 -19.905 2.164 1.00 17.01 357 GLU A C 1
ATOM 787 O O . GLU A 1 105 ? -14.959 -20.834 1.382 1.00 16.99 357 GLU A O 1
ATOM 793 N N . GLU A 1 106 ? -15.954 -18.872 1.901 1.00 16.29 358 GLU A N 1
ATOM 794 C CA . GLU A 1 106 ? -16.723 -18.771 0.659 1.00 16.27 358 GLU A CA 1
ATOM 795 C C . GLU A 1 106 ? -15.837 -18.541 -0.562 1.00 15.20 358 GLU A C 1
ATOM 796 O O . GLU A 1 106 ? -16.106 -19.089 -1.617 1.00 14.73 358 GLU A O 1
ATOM 802 N N . LEU A 1 107 ? -14.782 -17.744 -0.421 1.00 14.12 359 LEU A N 1
ATOM 803 C CA . LEU A 1 107 ? -13.816 -17.554 -1.517 1.00 14.25 359 LEU A CA 1
ATOM 804 C C . LEU A 1 107 ? -13.216 -18.890 -1.948 1.00 14.30 359 LEU A C 1
ATOM 805 O O . LEU A 1 107 ? -13.113 -19.157 -3.135 1.00 13.69 359 LEU A O 1
ATOM 810 N N . ASP A 1 108 ? -12.838 -19.722 -0.978 1.00 14.72 360 ASP A N 1
ATOM 811 C CA . ASP A 1 108 ? -12.282 -21.044 -1.262 1.00 15.74 360 ASP A CA 1
ATOM 812 C C . ASP A 1 108 ? -13.363 -22.023 -1.734 1.00 15.28 360 ASP A C 1
ATOM 813 O O . ASP A 1 108 ? -13.190 -22.676 -2.767 1.00 16.07 360 ASP A O 1
ATOM 818 N N . ALA A 1 109 ? -14.486 -22.085 -1.021 1.00 15.41 361 ALA A N 1
ATOM 819 C CA . ALA A 1 109 ? -15.582 -22.995 -1.375 1.00 15.49 361 ALA A CA 1
ATOM 820 C C . ALA A 1 109 ? -16.157 -22.742 -2.774 1.00 15.30 361 ALA A C 1
ATOM 821 O O . ALA A 1 109 ? -16.502 -23.686 -3.490 1.00 16.29 361 ALA A O 1
ATOM 823 N N . GLN A 1 110 ? -16.202 -21.475 -3.180 1.00 14.99 362 GLN A N 1
ATOM 824 C CA . GLN A 1 110 ? -16.738 -21.102 -4.491 1.00 14.81 362 GLN A CA 1
ATOM 825 C C . GLN A 1 110 ? -15.697 -21.127 -5.611 1.00 14.89 362 GLN A C 1
ATOM 826 O O . GLN A 1 110 ? -16.014 -20.810 -6.753 1.00 14.80 362 GLN A O 1
ATOM 832 N N . GLY A 1 111 ? -14.459 -21.493 -5.288 1.00 14.50 363 GLY A N 1
ATOM 833 C CA . GLY A 1 111 ? -13.404 -21.614 -6.294 1.00 14.47 363 GLY A CA 1
ATOM 834 C C . GLY A 1 111 ? -13.013 -20.293 -6.933 1.00 14.27 363 GLY A C 1
ATOM 835 O O . GLY A 1 111 ? -12.642 -20.258 -8.106 1.00 14.82 363 GLY A O 1
ATOM 836 N N . ILE A 1 112 ? -13.090 -19.208 -6.162 1.00 13.91 364 ILE A N 1
ATOM 837 C CA . ILE A 1 112 ? -12.753 -17.885 -6.686 1.00 14.01 364 ILE A CA 1
ATOM 838 C C . ILE A 1 112 ? -11.255 -17.869 -6.975 1.00 13.10 364 ILE A C 1
ATOM 839 O O . ILE A 1 112 ? -10.459 -18.388 -6.196 1.00 13.01 364 ILE A O 1
ATOM 844 N N . ASN A 1 113 ? -10.889 -17.314 -8.127 1.00 12.73 365 ASN A N 1
ATOM 845 C CA . ASN A 1 113 ? -9.498 -17.082 -8.469 1.00 12.56 365 ASN A CA 1
ATOM 846 C C . ASN A 1 113 ? -9.062 -15.838 -7.696 1.00 12.52 365 ASN A C 1
ATOM 847 O O . ASN A 1 113 ? -9.464 -14.748 -8.052 1.00 12.61 365 ASN A O 1
ATOM 852 N N . TYR A 1 114 ? -8.313 -16.005 -6.603 1.00 12.60 366 TYR A N 1
ATOM 853 C CA . TYR A 1 114 ? -7.905 -14.852 -5.785 1.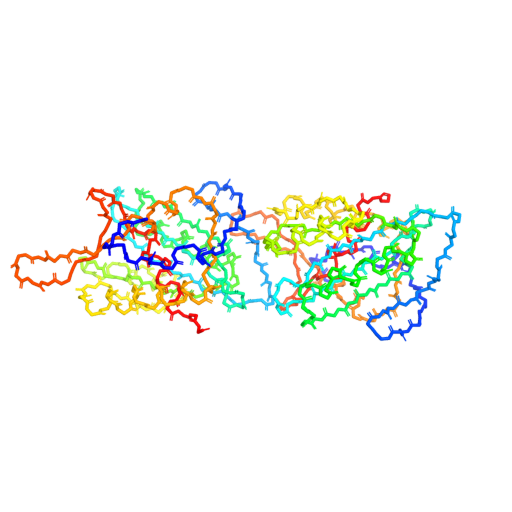00 12.59 366 TYR A CA 1
ATOM 854 C C . TYR A 1 114 ? -6.538 -15.002 -5.147 1.00 12.48 366 TYR A C 1
ATOM 855 O O . TYR A 1 114 ? -6.064 -16.133 -4.949 1.00 12.29 366 TYR A O 1
ATOM 864 N N . THR A 1 115 ? -5.937 -13.847 -4.843 1.00 11.71 367 THR A N 1
ATOM 865 C CA . THR A 1 115 ? -4.712 -13.713 -4.074 1.00 11.51 367 THR A CA 1
ATOM 866 C C . THR A 1 115 ? -5.036 -12.798 -2.892 1.00 11.06 367 THR A C 1
ATOM 867 O O . THR A 1 115 ? -5.580 -11.705 -3.094 1.00 11.00 367 THR A O 1
ATOM 871 N N . PRO A 1 116 ? -4.736 -13.242 -1.655 1.00 10.47 368 PRO A N 1
ATOM 872 C CA . PRO A 1 116 ? -4.984 -12.371 -0.504 1.00 10.58 368 PRO A CA 1
ATOM 873 C C . PRO A 1 116 ? -3.961 -11.237 -0.413 1.00 10.70 368 PRO A C 1
ATOM 874 O O . PRO A 1 116 ? -2.749 -11.452 -0.606 1.00 11.87 368 PRO A O 1
ATOM 878 N N . LEU A 1 117 ? -4.459 -10.037 -0.137 1.00 10.09 369 LEU A N 1
ATOM 879 C CA . LEU A 1 117 ? -3.630 -8.885 0.166 1.00 9.90 369 LEU A CA 1
ATOM 880 C C . LEU A 1 117 ? -4.270 -8.190 1.376 1.00 9.64 369 LEU A C 1
ATOM 881 O O . LEU A 1 117 ? -4.964 -7.189 1.214 1.00 9.59 369 LEU A O 1
ATOM 886 N N . PRO A 1 118 ? -4.060 -8.743 2.587 1.00 9.55 370 PRO A N 1
ATOM 887 C CA . PRO A 1 118 ? -4.703 -8.158 3.766 1.00 9.69 370 PRO A CA 1
ATOM 888 C C . PRO A 1 118 ? -4.143 -6.784 4.099 1.00 9.73 370 PRO A C 1
ATOM 889 O O . PRO A 1 118 ? -2.928 -6.631 4.255 1.00 9.99 370 PRO A O 1
ATOM 893 N N . VAL A 1 119 ? -5.030 -5.806 4.219 1.00 9.55 371 VAL A N 1
ATOM 894 C CA . VAL A 1 119 ? -4.616 -4.430 4.509 1.00 10.30 371 VAL A CA 1
ATOM 895 C C . VAL A 1 119 ? -4.570 -4.320 6.028 1.00 10.40 371 VAL A C 1
ATOM 896 O O . VAL A 1 119 ? -5.461 -3.764 6.678 1.00 11.12 371 VAL A O 1
ATOM 900 N N . LYS A 1 120 ? -3.491 -4.873 6.571 1.00 10.67 372 LYS A N 1
ATOM 901 C CA . LYS A 1 120 ? -3.430 -5.237 7.990 1.00 11.23 372 LYS A CA 1
ATOM 902 C C . LYS A 1 120 ? -2.689 -4.243 8.859 1.00 11.70 372 LYS A C 1
ATOM 903 O O . LYS A 1 120 ? -2.571 -4.443 10.076 1.00 12.15 372 LYS A O 1
ATOM 909 N N . SER A 1 121 ? -2.194 -3.172 8.249 1.00 12.19 373 SER A N 1
ATOM 910 C CA . SER A 1 121 ? -1.512 -2.108 8.976 1.00 12.76 373 SER A CA 1
ATOM 911 C C . SER A 1 121 ? -1.480 -0.843 8.152 1.00 13.23 373 SER A C 1
ATOM 912 O O . SER A 1 121 ? -1.703 -0.865 6.938 1.00 12.32 373 SER A O 1
ATOM 915 N N . SER A 1 122 ? -1.149 0.254 8.821 1.00 13.64 374 SER A N 1
ATOM 916 C CA . SER A 1 122 ? -0.930 1.517 8.141 1.00 14.55 374 SER A CA 1
ATOM 917 C C . SER A 1 122 ? 0.232 1.407 7.151 1.00 14.51 374 SER A C 1
ATOM 918 O O . SER A 1 122 ? 0.182 2.022 6.088 1.00 14.05 374 SER A O 1
ATOM 921 N N . SER A 1 123 ? 1.246 0.595 7.471 1.00 14.99 375 SER A N 1
ATOM 922 C CA . SER A 1 123 ? 2.385 0.366 6.565 1.00 15.22 375 SER A CA 1
ATOM 923 C C . SER A 1 123 ? 1.974 -0.268 5.230 1.00 14.43 375 SER A C 1
ATOM 924 O O . SER A 1 123 ? 2.407 0.168 4.158 1.00 14.12 375 SER A O 1
ATOM 927 N N . VAL A 1 124 ? 1.146 -1.304 5.302 1.00 13.41 376 VAL A N 1
ATOM 928 C CA . VAL A 1 124 ? 0.635 -1.968 4.092 1.00 13.02 376 VAL A CA 1
ATOM 929 C C . VAL A 1 124 ? -0.225 -0.995 3.287 1.00 12.60 376 VAL A C 1
ATOM 930 O O . VAL A 1 124 ? -0.108 -0.901 2.059 1.00 11.77 376 VAL A O 1
ATOM 934 N N . LYS A 1 125 ? -1.094 -0.278 3.986 1.00 12.50 377 LYS A N 1
ATOM 935 C CA . LYS A 1 125 ? -1.960 0.709 3.345 1.00 12.77 377 LYS A CA 1
ATOM 936 C C . LYS A 1 125 ? -1.130 1.762 2.621 1.00 12.57 377 LYS A C 1
ATOM 937 O O . LYS A 1 125 ? -1.452 2.129 1.490 1.00 11.77 377 LYS A O 1
ATOM 943 N N . GLU A 1 126 ? -0.060 2.231 3.257 1.00 13.11 378 GLU A N 1
ATOM 944 C CA . GLU A 1 126 ? 0.768 3.287 2.663 1.00 14.35 378 GLU A CA 1
ATOM 945 C C . GLU A 1 126 ? 1.488 2.817 1.407 1.00 14.00 378 GLU A C 1
ATOM 946 O O . GLU A 1 126 ? 1.610 3.578 0.453 1.00 12.84 378 GLU A O 1
ATOM 952 N N . GLN A 1 127 ? 1.901 1.555 1.383 1.00 13.73 379 GLN A N 1
ATOM 953 C CA . GLN A 1 127 ? 2.543 0.985 0.207 1.00 14.53 379 GLN A CA 1
ATOM 954 C C . GLN A 1 127 ? 1.578 0.903 -0.987 1.00 12.88 379 GLN A C 1
ATOM 955 O O . GLN A 1 127 ? 1.916 1.277 -2.110 1.00 12.21 379 GLN A O 1
ATOM 961 N N . LEU A 1 128 ? 0.365 0.424 -0.715 1.00 11.67 380 LEU A N 1
ATOM 962 C CA . LEU A 1 128 ? -0.716 0.378 -1.712 1.00 11.20 380 LEU A CA 1
ATOM 963 C C . LEU A 1 128 ? -1.079 1.758 -2.243 1.00 10.55 380 LEU A C 1
ATOM 964 O O . LEU A 1 128 ? -1.163 1.980 -3.461 1.00 9.83 380 LEU A O 1
ATOM 969 N N . ILE A 1 129 ? -1.295 2.690 -1.332 1.00 10.59 381 ILE A N 1
ATOM 970 C CA . ILE A 1 129 ? -1.706 4.040 -1.717 1.00 10.85 381 ILE A CA 1
ATOM 971 C C . ILE A 1 129 ? -0.599 4.808 -2.445 1.00 10.59 381 ILE A C 1
ATOM 972 O O . ILE A 1 129 ? -0.868 5.469 -3.449 1.00 10.83 381 ILE A O 1
ATOM 977 N N . SER A 1 130 ? 0.630 4.725 -1.947 1.00 10.66 382 SER A N 1
ATOM 978 C CA . SER A 1 130 ? 1.750 5.393 -2.607 1.00 11.29 382 SER A CA 1
ATOM 979 C C . SER A 1 130 ? 1.940 4.863 -4.032 1.00 10.68 382 SER A C 1
ATOM 980 O O . SER A 1 130 ? 2.198 5.643 -4.941 1.00 10.82 382 SER A O 1
ATOM 983 N N . ASN A 1 131 ? 1.771 3.560 -4.237 1.00 10.49 383 ASN A N 1
ATOM 984 C CA . ASN A 1 131 ? 1.827 3.003 -5.566 1.00 10.52 383 ASN A CA 1
ATOM 985 C C . ASN A 1 131 ? 0.740 3.604 -6.460 1.00 10.16 383 ASN A C 1
ATOM 986 O O . ASN A 1 131 ? 1.026 4.019 -7.586 1.00 10.57 383 ASN A O 1
ATOM 991 N N . LEU A 1 132 ? -0.496 3.642 -5.977 1.00 9.52 384 LEU A N 1
ATOM 992 C CA . LEU A 1 132 ? -1.591 4.219 -6.748 1.00 9.61 384 LEU A CA 1
ATOM 993 C C . LEU A 1 132 ? -1.325 5.689 -7.069 1.00 9.61 384 LEU A C 1
ATOM 994 O O . LEU A 1 132 ? -1.526 6.139 -8.201 1.00 9.69 384 LEU A O 1
ATOM 999 N N . ALA A 1 133 ? -0.870 6.438 -6.070 1.00 9.72 385 ALA A N 1
ATOM 1000 C CA . ALA A 1 133 ? -0.596 7.868 -6.248 1.00 10.23 385 ALA A CA 1
ATOM 1001 C C . ALA A 1 133 ? 0.485 8.133 -7.279 1.00 10.59 385 ALA A C 1
ATOM 1002 O O . ALA A 1 133 ? 0.359 9.066 -8.080 1.00 10.83 385 ALA A O 1
ATOM 1004 N N . LEU A 1 134 ? 1.543 7.328 -7.263 1.00 11.11 386 LEU A N 1
ATOM 1005 C CA . LEU A 1 134 ? 2.640 7.490 -8.216 1.00 11.85 386 LEU A CA 1
ATOM 1006 C C . LEU A 1 134 ? 2.191 7.177 -9.635 1.00 11.42 386 LEU A C 1
ATOM 1007 O O . LEU A 1 134 ? 2.478 7.934 -10.565 1.00 11.41 386 LEU A O 1
ATOM 1012 N N . LEU A 1 135 ? 1.510 6.050 -9.813 1.00 10.73 387 LEU A N 1
ATOM 1013 C CA . LEU A 1 135 ? 0.946 5.706 -11.120 1.00 10.61 387 LEU A CA 1
ATOM 1014 C C . LEU A 1 135 ? -0.011 6.792 -11.617 1.00 10.23 387 LEU A C 1
ATOM 1015 O O . LEU A 1 135 ? -0.065 7.097 -12.810 1.00 10.59 387 LEU A O 1
ATOM 1020 N N . MET A 1 136 ? -0.755 7.393 -10.692 1.00 9.87 388 MET A N 1
ATOM 1021 C CA . MET A 1 136 ? -1.697 8.442 -11.056 1.00 9.98 388 MET A CA 1
ATOM 1022 C C . MET A 1 136 ? -0.979 9.681 -11.584 1.00 9.90 388 MET A C 1
ATOM 1023 O O . MET A 1 136 ? -1.336 10.205 -12.643 1.00 9.58 388 MET A O 1
ATOM 1028 N N . GLU A 1 137 ? 0.048 10.130 -10.869 1.00 10.01 389 GLU A N 1
ATOM 1029 C CA . GLU A 1 137 ? 0.820 11.297 -11.316 1.00 11.09 389 GLU A CA 1
ATOM 1030 C C . GLU A 1 137 ? 1.465 11.035 -12.667 1.00 11.50 389 GLU A C 1
ATOM 1031 O O . GLU A 1 137 ? 1.556 11.948 -13.486 1.00 11.75 389 GLU A O 1
ATOM 1037 N N . LYS A 1 138 ? 1.852 9.784 -12.913 1.00 11.78 390 LYS A N 1
ATOM 1038 C CA . LYS A 1 138 ? 2.442 9.390 -14.194 1.00 12.93 390 LYS A CA 1
ATOM 1039 C C . LYS A 1 138 ? 1.444 9.237 -15.347 1.00 12.37 390 LYS A C 1
ATOM 1040 O O . LYS A 1 138 ? 1.842 8.862 -16.449 1.00 12.88 390 LYS A O 1
ATOM 1046 N N . GLY A 1 139 ? 0.159 9.501 -15.105 1.00 11.99 391 GLY A N 1
ATOM 1047 C CA . GLY A 1 139 ? -0.857 9.436 -16.144 1.00 11.80 391 GLY A CA 1
ATOM 1048 C C . GLY A 1 139 ? -1.233 8.020 -16.534 1.00 11.84 391 GLY A C 1
ATOM 1049 O O . GLY A 1 139 ? -1.688 7.794 -17.649 1.00 11.67 391 GLY A O 1
ATOM 1050 N N . GLN A 1 140 ? -1.046 7.069 -15.618 1.00 11.83 392 GLN A N 1
ATOM 1051 C CA . GLN A 1 140 ? -1.296 5.648 -15.901 1.00 11.97 392 GLN A CA 1
ATOM 1052 C C . GLN A 1 140 ? -2.573 5.076 -15.266 1.00 11.23 392 GLN A C 1
ATOM 1053 O O . GLN A 1 140 ? -2.908 3.910 -15.478 1.00 11.55 392 GLN A O 1
ATOM 1059 N N . VAL A 1 141 ? -3.294 5.896 -14.507 1.00 10.20 393 VAL A N 1
ATOM 1060 C CA . VAL A 1 141 ? -4.527 5.484 -13.846 1.00 9.84 393 VAL A CA 1
ATOM 1061 C C . VAL A 1 141 ? -5.701 6.058 -14.629 1.00 9.72 393 VAL A C 1
ATOM 1062 O O . VAL A 1 141 ? -5.719 7.253 -14.952 1.00 9.72 393 VAL A O 1
ATOM 1066 N N . ALA A 1 142 ? -6.648 5.195 -14.978 1.00 9.78 394 ALA A N 1
ATOM 1067 C CA . ALA A 1 142 ? -7.816 5.577 -15.751 1.00 9.38 394 ALA A CA 1
ATOM 1068 C C . ALA A 1 142 ? -9.044 4.935 -15.136 1.00 9.39 394 ALA A C 1
ATOM 1069 O O . ALA A 1 142 ? -9.107 3.712 -15.007 1.00 9.29 394 ALA A O 1
ATOM 1071 N N . VAL A 1 143 ? -9.996 5.762 -14.709 1.00 9.28 395 VAL A N 1
ATOM 1072 C CA . VAL A 1 143 ? -11.160 5.323 -13.951 1.00 9.48 395 VAL A CA 1
ATOM 1073 C C . VAL A 1 143 ? -12.470 5.829 -14.555 1.00 9.24 395 VAL A C 1
ATOM 1074 O O . VAL A 1 143 ? -12.458 6.803 -15.310 1.00 9.13 395 VAL A O 1
ATOM 1078 N N . PRO A 1 144 ? -13.602 5.186 -14.210 1.00 9.85 396 PRO A N 1
ATOM 1079 C CA . PRO A 1 144 ? -14.887 5.728 -14.634 1.00 10.10 396 PRO A CA 1
ATOM 1080 C C . PRO A 1 144 ? -15.065 7.164 -14.151 1.00 10.27 396 PRO A C 1
ATOM 1081 O O . PRO A 1 144 ? -14.758 7.467 -13.004 1.00 10.60 396 PRO A O 1
ATOM 1085 N N . ASN A 1 145 ? -15.536 8.031 -15.040 1.00 10.41 397 ASN A N 1
ATOM 1086 C CA . ASN A 1 145 ? -15.676 9.450 -14.766 1.00 10.95 397 ASN A CA 1
ATOM 1087 C C . ASN A 1 145 ? -16.963 9.663 -13.977 1.00 11.00 397 ASN A C 1
ATOM 1088 O O . ASN A 1 145 ? -17.972 10.174 -14.481 1.00 10.89 397 ASN A O 1
ATOM 1093 N N . ASP A 1 146 ? -16.903 9.280 -12.710 1.00 11.21 398 ASP A N 1
ATOM 1094 C CA . ASP A 1 146 ? -18.047 9.252 -11.832 1.00 11.48 398 ASP A CA 1
ATOM 1095 C C . ASP A 1 146 ? -17.701 10.141 -10.656 1.00 11.10 398 ASP A C 1
ATOM 1096 O O . ASP A 1 146 ? -16.658 9.953 -10.027 1.00 11.12 398 ASP A O 1
ATOM 1101 N N . LYS A 1 147 ? -18.578 11.077 -10.339 1.00 11.10 399 LYS A N 1
ATOM 1102 C CA . LYS A 1 147 ? -18.259 12.074 -9.326 1.00 11.39 399 LYS A CA 1
ATOM 1103 C C . LYS A 1 147 ? -17.955 11.454 -7.965 1.00 11.14 399 LYS A C 1
ATOM 1104 O O . LYS A 1 147 ? -17.070 11.915 -7.264 1.00 11.13 399 LYS A O 1
ATOM 1106 N N . THR A 1 148 ? -18.676 10.400 -7.600 1.00 10.34 400 THR A N 1
ATOM 1107 C CA . THR A 1 148 ? -18.448 9.732 -6.321 1.00 10.29 400 THR A CA 1
ATOM 1108 C C . THR A 1 148 ? -17.028 9.166 -6.209 1.00 10.03 400 THR A C 1
ATOM 1109 O O . THR A 1 148 ? -16.389 9.283 -5.166 1.00 9.62 400 THR A O 1
ATOM 1113 N N . ILE A 1 149 ? -16.541 8.571 -7.295 1.00 9.37 401 ILE A N 1
ATOM 1114 C CA . ILE A 1 149 ? -15.190 8.038 -7.336 1.00 9.51 401 ILE A CA 1
ATOM 1115 C C . ILE A 1 149 ? -14.168 9.167 -7.218 1.00 9.50 401 ILE A C 1
ATOM 1116 O O . ILE A 1 149 ? -13.226 9.096 -6.421 1.00 10.01 401 ILE A O 1
ATOM 1121 N N . LEU A 1 150 ? -14.341 10.197 -8.037 1.00 9.61 402 LEU A N 1
ATOM 1122 C CA . LEU A 1 150 ? -13.403 11.305 -8.053 1.00 9.65 402 LEU A CA 1
ATOM 1123 C C . LEU A 1 150 ? -13.373 12.029 -6.716 1.00 9.30 402 LEU A C 1
ATOM 1124 O O . LEU A 1 150 ? -12.307 12.366 -6.213 1.00 9.27 402 LEU A O 1
ATOM 1129 N N . ASP A 1 151 ? -14.549 12.230 -6.150 1.00 9.17 403 ASP A N 1
ATOM 1130 C CA . ASP A 1 151 ? -14.675 12.839 -4.811 1.00 9.00 403 ASP A CA 1
ATOM 1131 C C . ASP A 1 151 ? -13.965 12.030 -3.724 1.00 8.96 403 ASP A C 1
ATOM 1132 O O . ASP A 1 151 ? -13.283 12.597 -2.867 1.00 8.51 403 ASP A O 1
ATOM 1137 N N . GLU A 1 152 ? -14.120 10.714 -3.751 1.00 8.76 404 GLU A N 1
ATOM 1138 C CA . GLU A 1 152 ? -13.489 9.892 -2.718 1.00 8.79 404 GLU A CA 1
ATOM 1139 C C . GLU A 1 152 ? -11.962 9.976 -2.793 1.00 8.44 404 GLU A C 1
ATOM 1140 O O . GLU A 1 152 ? -11.290 10.020 -1.760 1.00 8.53 404 GLU A O 1
ATOM 1146 N N . LEU A 1 153 ? -11.426 10.033 -4.016 1.00 8.38 405 LEU A N 1
ATOM 1147 C CA . LEU A 1 153 ? -10.000 10.267 -4.220 1.00 8.82 405 LEU A CA 1
ATOM 1148 C C . LEU A 1 153 ? -9.605 11.670 -3.767 1.00 8.95 405 LEU A C 1
ATOM 1149 O O . LEU A 1 153 ? -8.624 11.826 -3.051 1.00 9.35 405 LEU A O 1
ATOM 1154 N N . ARG A 1 154 ? -10.363 12.688 -4.175 1.00 9.38 406 ARG A N 1
ATOM 1155 C CA . ARG A 1 154 ? -10.075 14.080 -3.764 1.00 9.78 406 ARG A CA 1
ATOM 1156 C C . ARG A 1 154 ? -10.040 14.259 -2.245 1.00 9.90 406 ARG A C 1
ATOM 1157 O O . ARG A 1 154 ? -9.193 14.987 -1.715 1.00 10.34 406 ARG A O 1
ATOM 1159 N N . ASN A 1 155 ? -10.934 13.560 -1.553 1.00 9.95 407 ASN A N 1
ATOM 1160 C CA . ASN A 1 155 ? -11.057 13.675 -0.090 1.00 9.79 407 ASN A CA 1
ATOM 1161 C C . ASN A 1 155 ? -10.212 12.686 0.703 1.00 9.64 407 ASN A C 1
ATOM 1162 O O . ASN A 1 155 ? -10.364 12.604 1.921 1.00 10.32 407 ASN A O 1
ATOM 1167 N N . PHE A 1 156 ? -9.274 11.994 0.064 1.00 9.23 408 PHE A N 1
ATOM 1168 C CA . PHE A 1 156 ? -8.387 11.092 0.785 1.00 9.44 408 PHE A CA 1
ATOM 1169 C C . PHE A 1 156 ? -7.157 11.873 1.223 1.00 9.58 408 PHE A C 1
ATOM 1170 O O . PHE A 1 156 ? -6.451 12.426 0.381 1.00 10.44 408 PHE A O 1
ATOM 1178 N N . ARG A 1 157 ? -6.910 11.938 2.535 1.00 9.51 409 ARG A N 1
ATOM 1179 C CA . ARG A 1 157 ? -5.953 12.879 3.110 1.00 10.07 409 ARG A CA 1
ATOM 1180 C C . ARG A 1 157 ? -5.001 12.249 4.108 1.00 9.86 409 ARG A C 1
ATOM 1181 O O . ARG A 1 157 ? -5.248 11.164 4.639 1.00 9.59 409 ARG A O 1
ATOM 1189 N N . TYR A 1 158 ? -3.922 12.986 4.368 1.00 10.09 410 TYR A N 1
ATOM 1190 C CA . TYR A 1 158 ? -2.916 12.629 5.358 1.00 10.70 410 TYR A CA 1
ATOM 1191 C C . TYR A 1 158 ? -3.257 13.236 6.707 1.00 11.04 410 TYR A C 1
ATOM 1192 O O . TYR A 1 158 ? -3.611 14.405 6.799 1.00 11.00 410 TYR A O 1
ATOM 1201 N N . TYR A 1 159 ? -3.113 12.429 7.752 1.00 11.55 411 TYR A N 1
ATOM 1202 C CA . TYR A 1 159 ? -3.184 12.871 9.144 1.00 12.63 411 TYR A CA 1
ATOM 1203 C C . TYR A 1 159 ? -2.000 12.266 9.897 1.00 13.11 411 TYR A C 1
ATOM 1204 O O . TYR A 1 159 ? -1.217 11.514 9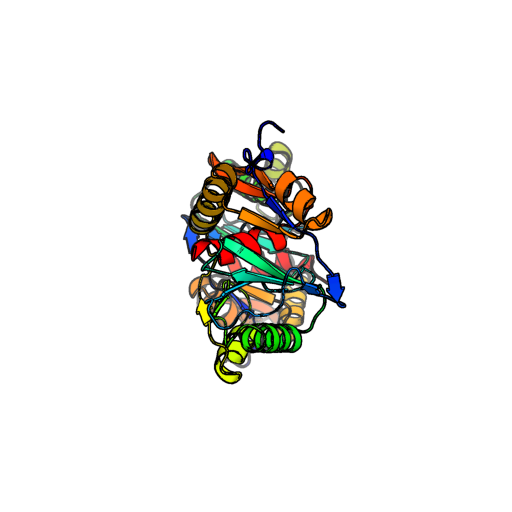.327 1.00 14.19 411 TYR A O 1
ATOM 1213 N N . ARG A 1 160 ? -1.878 12.606 11.181 1.00 12.91 412 ARG A N 1
ATOM 1214 C CA . ARG A 1 160 ? -0.853 12.047 12.048 1.00 13.36 412 ARG A CA 1
ATOM 1215 C C . ARG A 1 160 ? -1.492 11.544 13.322 1.00 13.52 412 ARG A C 1
ATOM 1216 O O . ARG A 1 160 ? -2.382 12.189 13.861 1.00 13.65 412 ARG A O 1
ATOM 1224 N N . THR A 1 161 ? -1.029 10.391 13.793 1.00 13.65 413 THR A N 1
ATOM 1225 C CA . THR A 1 161 ? -1.503 9.817 15.048 1.00 14.65 413 THR A CA 1
ATOM 1226 C C . THR A 1 161 ? -0.874 10.575 16.218 1.00 15.67 413 THR A C 1
ATOM 1227 O O . THR A 1 161 ? 0.013 11.422 16.028 1.00 16.02 413 THR A O 1
ATOM 1231 N N . ALA A 1 162 ? -1.318 10.256 17.429 1.00 16.38 414 ALA A N 1
ATOM 1232 C CA . ALA A 1 162 ? -0.819 10.916 18.639 1.00 17.87 414 ALA A CA 1
ATOM 1233 C C . ALA A 1 162 ? 0.698 10.802 18.781 1.00 19.76 414 ALA A C 1
ATOM 1234 O O . ALA A 1 162 ? 1.358 11.773 19.155 1.00 21.72 414 ALA A O 1
ATOM 1236 N N . SER A 1 163 ? 1.240 9.624 18.466 1.00 21.17 415 SER A N 1
ATOM 1237 C CA . SER A 1 163 ? 2.687 9.372 18.492 1.00 22.30 415 SER A CA 1
ATOM 1238 C C . SER A 1 163 ? 3.464 9.929 17.283 1.00 22.88 415 SER A C 1
ATOM 1239 O O . SER A 1 163 ? 4.693 9.863 17.259 1.00 24.24 415 SER A O 1
ATOM 1242 N N . GLY A 1 164 ? 2.760 10.447 16.280 1.00 22.94 416 GLY A N 1
ATOM 1243 C CA . GLY A 1 164 ? 3.388 11.079 15.117 1.00 22.55 416 GLY A CA 1
ATOM 1244 C C . GLY A 1 164 ? 3.517 10.192 13.889 1.00 22.09 416 GLY A C 1
ATOM 1245 O O . GLY A 1 164 ? 4.235 10.551 12.951 1.00 22.09 416 GLY A O 1
ATOM 1246 N N . ASN A 1 165 ? 2.828 9.050 13.877 1.00 21.75 417 ASN A N 1
ATOM 1247 C CA . ASN A 1 165 ? 2.842 8.144 12.724 1.00 21.18 417 ASN A CA 1
ATOM 1248 C C . ASN A 1 165 ? 1.844 8.609 11.667 1.00 19.00 417 ASN A C 1
ATOM 1249 O O . ASN A 1 165 ? 0.803 9.164 11.991 1.00 17.66 417 ASN A O 1
ATOM 1254 N N . GLN A 1 166 ? 2.173 8.367 10.401 1.00 17.62 418 GLN A N 1
ATOM 1255 C CA . GLN A 1 166 ? 1.350 8.822 9.283 1.00 17.31 418 GLN A CA 1
ATOM 1256 C C . GLN A 1 166 ? 0.125 7.941 9.128 1.00 16.68 418 GLN A C 1
ATOM 1257 O O . GLN A 1 166 ? 0.218 6.715 9.226 1.00 17.53 418 GLN A O 1
ATOM 1263 N N . VAL A 1 167 ? -1.013 8.575 8.864 1.00 15.96 419 VAL A N 1
ATOM 1264 C CA . VAL A 1 167 ? -2.262 7.870 8.593 1.00 16.12 419 VAL A CA 1
ATOM 1265 C C . VAL A 1 167 ? -2.887 8.486 7.337 1.00 14.09 419 VAL A C 1
ATOM 1266 O O . VAL A 1 167 ? -2.748 9.671 7.091 1.00 13.71 419 VAL A O 1
ATOM 1270 N N . MET A 1 168 ? -3.530 7.646 6.531 1.00 12.51 420 MET A N 1
ATOM 1271 C CA . MET A 1 168 ? -4.259 8.082 5.346 1.00 11.76 420 MET A CA 1
ATOM 1272 C C . MET A 1 168 ? -5.702 7.658 5.527 1.00 11.09 420 MET A C 1
ATOM 1273 O O . MET A 1 168 ? -5.974 6.493 5.797 1.00 10.71 420 MET A O 1
ATOM 1278 N N . ARG A 1 169 ? -6.622 8.597 5.360 1.00 10.58 421 ARG A N 1
ATOM 1279 C CA . ARG A 1 169 ? -8.043 8.303 5.453 1.00 10.59 421 ARG A CA 1
ATOM 1280 C C . ARG A 1 169 ? -8.871 9.400 4.821 1.00 9.86 421 ARG A C 1
ATOM 1281 O O . ARG A 1 169 ? -8.375 10.476 4.486 1.00 9.45 421 ARG A O 1
ATOM 1289 N N . ALA A 1 170 ? -10.160 9.117 4.700 1.00 9.69 422 ALA A N 1
ATOM 1290 C CA . ALA A 1 170 ? -11.117 10.094 4.226 1.00 9.81 422 ALA A CA 1
ATOM 1291 C C . ALA A 1 170 ? -11.196 11.319 5.124 1.00 10.00 422 ALA A C 1
ATOM 1292 O O . ALA A 1 170 ? -11.153 11.231 6.347 1.00 10.09 422 ALA A O 1
ATOM 1294 N N . TYR A 1 171 ? -11.309 12.467 4.476 1.00 10.16 423 TYR A N 1
ATOM 1295 C CA . TYR A 1 171 ? -11.655 13.715 5.127 1.00 10.60 423 TYR A CA 1
ATOM 1296 C C . TYR A 1 171 ? -12.988 13.579 5.863 1.00 10.32 423 TYR A C 1
ATOM 1297 O O . TYR A 1 171 ? -13.889 12.872 5.415 1.00 10.20 423 TYR A O 1
ATOM 1306 N N . GLY A 1 172 ? -13.097 14.251 7.005 1.00 10.27 424 GLY A N 1
ATOM 1307 C CA . GLY A 1 172 ? -14.368 14.359 7.710 1.00 10.69 424 GLY A CA 1
ATOM 1308 C C . GLY A 1 172 ? -14.824 13.002 8.191 1.00 10.84 424 GLY A C 1
ATOM 1309 O O . GLY A 1 172 ? -14.067 12.310 8.860 1.00 11.09 424 GLY A O 1
ATOM 1310 N N . ARG A 1 173 ? -16.048 12.617 7.828 1.00 10.73 425 ARG A N 1
ATOM 1311 C CA . ARG A 1 173 ? -16.587 11.307 8.193 1.00 11.15 425 ARG A CA 1
ATOM 1312 C C . ARG A 1 173 ? -16.848 10.444 6.947 1.00 10.57 425 ARG A C 1
ATOM 1313 O O . ARG A 1 173 ? -17.804 9.670 6.882 1.00 10.69 425 ARG A O 1
ATOM 1321 N N . GLY A 1 174 ? -15.941 10.546 5.977 1.00 10.09 426 GLY A N 1
ATOM 1322 C CA . GLY A 1 174 ? -16.110 9.897 4.684 1.00 9.97 426 GLY A CA 1
ATOM 1323 C C . GLY A 1 174 ? -15.652 8.461 4.615 1.00 9.69 426 GLY A C 1
ATOM 1324 O O . GLY A 1 174 ? -15.232 7.853 5.611 1.00 9.66 426 GLY A O 1
ATOM 1325 N N . HIS A 1 175 ? -15.756 7.936 3.400 1.00 9.73 427 HIS A N 1
ATOM 1326 C CA . HIS A 1 175 ? -15.499 6.542 3.098 1.00 9.99 427 HIS A CA 1
ATOM 1327 C C . HIS A 1 175 ? -14.243 6.426 2.256 1.00 9.87 427 HIS A C 1
ATOM 1328 O O . HIS A 1 175 ? -13.839 7.391 1.591 1.00 10.22 427 HIS A O 1
ATOM 1335 N N . ASP A 1 176 ? -13.650 5.232 2.234 1.00 9.93 428 ASP A N 1
ATOM 1336 C CA . ASP A 1 176 ? -12.476 4.990 1.389 1.00 10.36 428 ASP A CA 1
ATOM 1337 C C . ASP A 1 176 ? -12.525 3.663 0.634 1.00 9.34 428 ASP A C 1
ATOM 1338 O O . ASP A 1 176 ? -11.492 3.222 0.137 1.00 9.86 428 ASP A O 1
ATOM 1343 N N . ASP A 1 177 ? -13.709 3.065 0.504 1.00 9.09 429 ASP A N 1
ATOM 1344 C CA . ASP A 1 177 ? -13.812 1.724 -0.093 1.00 9.23 429 ASP A CA 1
ATOM 1345 C C . ASP A 1 177 ? -13.400 1.745 -1.560 1.00 8.56 429 ASP A C 1
ATOM 1346 O O . ASP A 1 177 ? -12.818 0.783 -2.055 1.00 8.33 429 ASP A O 1
ATOM 1351 N N . ILE A 1 178 ? -13.741 2.829 -2.256 1.00 8.02 430 ILE A N 1
ATOM 1352 C CA . ILE A 1 178 ? -13.369 2.964 -3.671 1.00 7.98 430 ILE A CA 1
ATOM 1353 C C . ILE A 1 178 ? -11.855 3.151 -3.790 1.00 7.62 430 ILE A C 1
ATOM 1354 O O . ILE A 1 178 ? -11.187 2.507 -4.601 1.00 7.84 430 ILE A O 1
ATOM 1359 N N . VAL A 1 179 ? -11.309 4.018 -2.948 1.00 7.56 431 VAL A N 1
ATOM 1360 C CA . VAL A 1 179 ? -9.866 4.279 -2.939 1.00 7.88 431 VAL A CA 1
ATOM 1361 C C . VAL A 1 179 ? -9.090 2.981 -2.749 1.00 8.06 431 VAL A C 1
ATOM 1362 O O . VAL A 1 179 ? -8.155 2.681 -3.492 1.00 7.71 431 VAL A O 1
ATOM 1366 N N . MET A 1 180 ? -9.501 2.210 -1.750 1.00 8.37 432 MET A N 1
ATOM 1367 C CA . MET A 1 180 ? -8.812 0.982 -1.425 1.00 8.89 432 MET A CA 1
ATOM 1368 C C . MET A 1 180 ? -8.967 -0.084 -2.508 1.00 8.44 432 MET A C 1
ATOM 1369 O O . MET A 1 180 ? -7.994 -0.755 -2.836 1.00 8.12 432 MET A O 1
ATOM 1374 N N . SER A 1 181 ? -10.166 -0.221 -3.067 1.00 8.27 433 SER A N 1
ATOM 1375 C CA . SER A 1 181 ? -10.387 -1.156 -4.170 1.00 8.15 433 SER A CA 1
ATOM 1376 C C . SER A 1 181 ? -9.493 -0.824 -5.366 1.00 7.91 433 SER A C 1
ATOM 1377 O O . SER A 1 181 ? -8.862 -1.707 -5.939 1.00 7.68 433 SER A O 1
ATOM 1380 N N . LEU A 1 182 ? -9.430 0.450 -5.716 1.00 7.86 434 LEU A N 1
ATOM 1381 C CA . LEU A 1 182 ? -8.542 0.888 -6.796 1.00 7.81 434 LEU A CA 1
ATOM 1382 C C . LEU A 1 182 ? -7.074 0.607 -6.482 1.00 7.93 434 LEU A C 1
ATOM 1383 O O . LEU A 1 182 ? -6.334 0.149 -7.341 1.00 8.12 434 LEU A O 1
ATOM 1388 N N . ALA A 1 183 ? -6.662 0.864 -5.245 1.00 7.77 435 ALA A N 1
ATOM 1389 C CA . ALA A 1 183 ? -5.278 0.617 -4.849 1.00 8.00 435 ALA A CA 1
ATOM 1390 C C . ALA A 1 183 ? -4.936 -0.880 -4.898 1.00 8.05 435 ALA A C 1
ATOM 1391 O O . ALA A 1 183 ? -3.850 -1.261 -5.337 1.00 8.44 435 ALA A O 1
ATOM 1393 N N . LEU A 1 184 ? -5.872 -1.722 -4.467 1.00 8.13 436 LEU A N 1
ATOM 1394 C CA . LEU A 1 184 ? -5.706 -3.179 -4.556 1.00 8.18 436 LEU A CA 1
ATOM 1395 C C . LEU A 1 184 ? -5.532 -3.626 -6.002 1.00 8.19 436 LEU A C 1
ATOM 1396 O O . LEU A 1 184 ? -4.644 -4.421 -6.286 1.00 8.65 436 LEU A O 1
ATOM 1401 N N . ALA A 1 185 ? -6.343 -3.091 -6.912 1.00 8.01 437 ALA A N 1
ATOM 1402 C CA . ALA A 1 185 ? -6.210 -3.420 -8.337 1.00 8.19 437 ALA A CA 1
ATOM 1403 C C . ALA A 1 185 ? -4.862 -2.995 -8.882 1.00 8.25 437 ALA A C 1
ATOM 1404 O O . ALA A 1 185 ? -4.124 -3.799 -9.468 1.00 8.60 437 ALA A O 1
ATOM 1406 N N . TYR A 1 186 ? -4.543 -1.721 -8.691 1.00 8.14 438 TYR A N 1
ATOM 1407 C CA . TYR A 1 186 ? -3.310 -1.152 -9.233 1.00 8.39 438 TYR A CA 1
ATOM 1408 C C . TYR A 1 186 ? -2.024 -1.655 -8.593 1.00 8.56 438 TYR A C 1
ATOM 1409 O O . TYR A 1 186 ? -0.947 -1.465 -9.157 1.00 8.85 438 TYR A O 1
ATOM 1418 N N . SER A 1 187 ? -2.118 -2.330 -7.444 1.00 8.95 439 SER A N 1
ATOM 1419 C CA . SER A 1 187 ? -0.961 -3.019 -6.865 1.00 9.58 439 SER A CA 1
ATOM 1420 C C . SER A 1 187 ? -0.348 -4.047 -7.813 1.00 9.91 439 SER A C 1
ATOM 1421 O O . SER A 1 187 ? 0.809 -4.425 -7.649 1.00 10.27 439 SER A O 1
ATOM 1424 N N . GLN A 1 188 ? -1.130 -4.507 -8.785 1.00 10.36 440 GLN A N 1
ATOM 1425 C CA . GLN A 1 188 ? -0.698 -5.507 -9.754 1.00 10.73 440 GLN A CA 1
ATOM 1426 C C . GLN A 1 188 ? -0.179 -4.930 -11.059 1.00 11.29 440 GLN A C 1
ATOM 1427 O O . GLN A 1 188 ? 0.319 -5.681 -11.894 1.00 11.22 440 GLN A O 1
ATOM 1433 N N . TYR A 1 189 ? -0.310 -3.624 -11.255 1.00 11.94 441 TYR A N 1
ATOM 1434 C CA . TYR A 1 189 ? -0.026 -3.024 -12.554 1.00 12.52 441 TYR A CA 1
ATOM 1435 C C . TYR A 1 189 ? 1.445 -2.662 -12.667 1.00 13.23 441 TYR A C 1
ATOM 1436 O O . TYR A 1 189 ? 1.998 -2.025 -11.788 1.00 14.34 441 TYR A O 1
ATOM 1445 N N . PRO B 1 2 ? -16.220 -26.752 28.279 1.00 20.31 254 PRO B N 1
ATOM 1446 C CA . PRO B 1 2 ? -15.991 -25.758 29.330 1.00 19.99 254 PRO B CA 1
ATOM 1447 C C . PRO B 1 2 ? -16.682 -26.105 30.643 1.00 18.85 254 PRO B C 1
ATOM 1448 O O . PRO B 1 2 ? -17.670 -26.843 30.643 1.00 19.17 254 PRO B O 1
ATOM 1452 N N . ALA B 1 3 ? -16.171 -25.559 31.743 1.00 17.62 255 ALA B N 1
ATOM 1453 C CA . ALA B 1 3 ? -16.765 -25.795 33.062 1.00 16.49 255 ALA B CA 1
ATOM 1454 C C . ALA B 1 3 ? -18.211 -25.294 33.137 1.00 15.95 255 ALA B C 1
ATOM 1455 O O . ALA B 1 3 ? -18.564 -24.266 32.554 1.00 16.42 255 ALA B O 1
ATOM 1457 N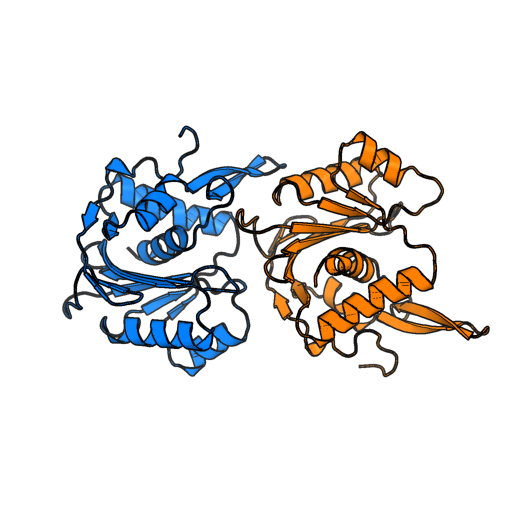 N . MET B 1 4 ? -19.047 -26.031 33.865 1.00 14.68 256 MET B N 1
ATOM 1458 C CA . MET B 1 4 ? -20.458 -25.686 34.017 1.00 13.98 256 MET B CA 1
ATOM 1459 C C . MET B 1 4 ? -20.702 -24.356 34.747 1.00 13.26 256 MET B C 1
ATOM 1460 O O . MET B 1 4 ? -21.792 -23.794 34.645 1.00 13.76 256 MET B O 1
ATOM 1465 N N . ASN B 1 5 ? -19.700 -23.867 35.478 1.00 12.27 257 ASN B N 1
ATOM 1466 C CA . ASN B 1 5 ? -19.781 -22.544 36.113 1.00 11.87 257 ASN B CA 1
ATOM 1467 C C . ASN B 1 5 ? -19.096 -21.443 35.291 1.00 11.40 257 ASN B C 1
ATOM 1468 O O . ASN B 1 5 ? -18.810 -20.362 35.810 1.00 10.91 257 ASN B O 1
ATOM 1473 N N . SER B 1 6 ? -18.868 -21.685 33.999 1.00 11.74 258 SER B N 1
ATOM 1474 C CA . SER B 1 6 ? -18.359 -20.648 33.108 1.00 12.18 258 SER B CA 1
ATOM 1475 C C . SER B 1 6 ? -19.393 -19.539 32.952 1.00 11.86 258 SER B C 1
ATOM 1476 O O . SER B 1 6 ? -20.592 -19.790 32.814 1.00 12.21 258 SER B O 1
ATOM 1479 N N . VAL B 1 7 ? -18.927 -18.298 33.020 1.00 11.25 259 VAL B N 1
ATOM 1480 C CA . VAL B 1 7 ? -19.780 -17.145 32.790 1.00 11.64 259 VAL B CA 1
ATOM 1481 C C . VAL B 1 7 ? -20.130 -17.005 31.309 1.00 11.79 259 VAL B C 1
ATOM 1482 O O . VAL B 1 7 ? -21.288 -16.783 30.959 1.00 12.48 259 VAL B O 1
ATOM 1486 N N . PHE B 1 8 ? -19.149 -17.173 30.438 1.00 12.38 260 PHE B N 1
ATOM 1487 C CA . PHE B 1 8 ? -19.387 -16.962 29.019 1.00 13.26 260 PHE B CA 1
ATOM 1488 C C . PHE B 1 8 ? -19.676 -18.283 28.361 1.00 15.10 260 PHE B C 1
ATOM 1489 O O . PHE B 1 8 ? -18.823 -18.859 27.725 1.00 15.87 260 PHE B O 1
ATOM 1497 N N . SER B 1 9 ? -20.908 -18.748 28.564 1.00 17.12 261 SER B N 1
ATOM 1498 C CA . SER B 1 9 ? -21.400 -19.978 27.948 1.00 18.44 261 SER B CA 1
ATOM 1499 C C . SER B 1 9 ? -21.505 -19.842 26.427 1.00 18.45 261 SER B C 1
ATOM 1500 O O . SER B 1 9 ? -21.458 -20.842 25.713 1.00 19.65 261 SER B O 1
ATOM 1503 N N . GLY B 1 10 ? -21.641 -18.608 25.937 1.00 18.57 262 GLY B N 1
ATOM 1504 C CA . GLY B 1 10 ? -21.590 -18.320 24.503 1.00 18.28 262 GLY B CA 1
ATOM 1505 C C . GLY B 1 10 ? -20.213 -17.981 23.947 1.00 18.25 262 GLY B C 1
ATOM 1506 O O . GLY B 1 10 ? -20.130 -17.319 22.908 1.00 18.43 262 GLY B O 1
ATOM 1507 N N . LEU B 1 11 ? -19.141 -18.448 24.600 1.00 17.67 263 LEU B N 1
ATOM 1508 C CA . LEU B 1 11 ? -17.762 -18.171 24.166 1.00 17.84 263 LEU B CA 1
ATOM 1509 C C . LEU B 1 11 ? -17.508 -18.563 22.713 1.00 17.48 263 LEU B C 1
ATOM 1510 O O . LEU B 1 11 ? -16.806 -17.844 22.005 1.00 16.89 263 LEU B O 1
ATOM 1515 N N . ASP B 1 12 ? -18.076 -19.676 22.247 1.00 17.53 264 ASP B N 1
ATOM 1516 C CA . ASP B 1 12 ? -17.840 -20.047 20.845 1.00 17.63 264 ASP B CA 1
ATOM 1517 C C . ASP B 1 12 ? -18.490 -19.100 19.817 1.00 16.08 264 ASP B C 1
ATOM 1518 O O . ASP B 1 12 ? -18.060 -19.088 18.665 1.00 17.22 264 ASP B O 1
ATOM 1523 N N . MET B 1 13 ? -19.491 -18.311 20.231 1.00 14.11 265 MET B N 1
ATOM 1524 C CA . MET B 1 13 ? -20.087 -17.269 19.364 1.00 13.07 265 MET B CA 1
ATOM 1525 C C . MET B 1 13 ? -19.210 -16.026 19.182 1.00 12.68 265 MET B C 1
ATOM 1526 O O . MET B 1 13 ? -19.535 -15.154 18.369 1.00 12.06 265 MET B O 1
ATOM 1531 N N . LEU B 1 14 ? -18.125 -15.931 19.950 1.00 12.74 266 LEU B N 1
ATOM 1532 C CA . LEU B 1 14 ? -17.153 -14.850 19.808 1.00 13.51 266 LEU B CA 1
ATOM 1533 C C . LEU B 1 14 ? -16.591 -14.805 18.386 1.00 13.66 266 LEU B C 1
ATOM 1534 O O . LEU B 1 14 ? -16.222 -15.834 17.838 1.00 13.84 266 LEU B O 1
ATOM 1539 N N . ILE B 1 15 ? -16.575 -13.622 17.782 1.00 13.40 267 ILE B N 1
ATOM 1540 C CA . ILE B 1 15 ? -15.869 -13.399 16.523 1.00 13.83 267 ILE B CA 1
ATOM 1541 C C . ILE B 1 15 ? -14.404 -13.115 16.851 1.00 13.06 267 ILE B C 1
ATOM 1542 O O . ILE B 1 15 ? -14.084 -12.275 17.698 1.00 13.85 267 ILE B O 1
ATOM 1547 N N . LEU B 1 16 ? -13.515 -13.841 16.190 1.00 12.47 268 LEU B N 1
ATOM 1548 C CA . LEU B 1 16 ? -12.097 -13.770 16.485 1.00 12.41 268 LEU B CA 1
ATOM 1549 C C . LEU B 1 16 ? -11.439 -13.013 15.357 1.00 12.44 268 LEU B C 1
ATOM 1550 O O . LEU B 1 16 ? -11.587 -13.367 14.187 1.00 13.14 268 LEU B O 1
ATOM 1555 N N . LEU B 1 17 ? -10.725 -11.955 15.729 1.00 12.12 269 LEU B N 1
ATOM 1556 C CA . LEU B 1 17 ? -10.168 -10.984 14.794 1.00 12.48 269 LEU B CA 1
ATOM 1557 C C . LEU B 1 17 ? -8.661 -11.101 14.743 1.00 11.82 269 LEU B C 1
ATOM 1558 O O . LEU B 1 17 ? -8.033 -11.179 15.799 1.00 11.55 269 LEU B O 1
ATOM 1563 N N . PRO B 1 18 ? -8.056 -11.095 13.532 1.00 11.43 270 PRO B N 1
ATOM 1564 C CA . PRO B 1 18 ? -6.604 -11.046 13.510 1.00 11.19 270 PRO B CA 1
ATOM 1565 C C . PRO B 1 18 ? -6.139 -9.640 13.908 1.00 10.89 270 PRO B C 1
ATOM 1566 O O . PRO B 1 18 ? -6.916 -8.685 13.834 1.00 10.87 270 PRO B O 1
ATOM 1570 N N . TYR B 1 19 ? -4.893 -9.517 14.335 1.00 10.20 271 TYR B N 1
ATOM 1571 C CA . TYR B 1 19 ? -4.403 -8.246 14.846 1.00 10.29 271 TYR B CA 1
ATOM 1572 C C . TYR B 1 19 ? -2.901 -8.180 14.659 1.00 10.26 271 TYR B C 1
ATOM 1573 O O . TYR B 1 19 ? -2.252 -9.191 14.327 1.00 10.68 271 TYR B O 1
ATOM 1582 N N . GLU B 1 20 ? -2.358 -6.985 14.865 1.00 10.45 272 GLU B N 1
ATOM 1583 C CA . GLU B 1 20 ? -0.916 -6.794 15.003 1.00 10.99 272 GLU B CA 1
ATOM 1584 C C . GLU B 1 20 ? -0.635 -6.284 16.404 1.00 11.56 272 GLU B C 1
ATOM 1585 O O . GLU B 1 20 ? -1.435 -5.544 16.971 1.00 11.77 272 GLU B O 1
ATOM 1591 N N . ARG B 1 21 ? 0.504 -6.688 16.959 1.00 12.12 273 ARG B N 1
ATOM 1592 C CA . ARG B 1 21 ? 0.936 -6.189 18.269 1.00 13.48 273 ARG B CA 1
ATOM 1593 C C . ARG B 1 21 ? 1.887 -5.029 18.036 1.00 14.18 273 ARG B C 1
ATOM 1594 O O . ARG B 1 21 ? 2.954 -5.223 17.445 1.00 15.15 273 ARG B O 1
ATOM 1602 N N . ARG B 1 22 ? 1.491 -3.836 18.489 1.00 14.70 274 ARG B N 1
ATOM 1603 C CA . ARG B 1 22 ? 2.303 -2.617 18.390 1.00 15.83 274 ARG B CA 1
ATOM 1604 C C . ARG B 1 22 ? 2.496 -2.052 19.802 1.00 15.48 274 ARG B C 1
ATOM 1605 O O . ARG B 1 22 ? 1.634 -1.337 20.329 1.00 15.14 274 ARG B O 1
ATOM 1613 N N . GLY B 1 23 ? 3.615 -2.413 20.420 1.00 16.01 275 GLY B N 1
ATOM 1614 C CA . GLY B 1 23 ? 3.877 -2.067 21.810 1.00 15.67 275 GLY B CA 1
ATOM 1615 C C . GLY B 1 23 ? 2.800 -2.639 22.719 1.00 15.34 275 GLY B C 1
ATOM 1616 O O . GLY B 1 23 ? 2.535 -3.835 22.689 1.00 15.76 275 GLY B O 1
ATOM 1617 N N . THR B 1 24 ? 2.150 -1.766 23.484 1.00 14.56 276 THR B N 1
ATOM 1618 C CA . THR B 1 24 ? 1.073 -2.162 24.387 1.00 13.86 276 THR B CA 1
ATOM 1619 C C . THR B 1 24 ? -0.304 -2.230 23.719 1.00 12.38 276 THR B C 1
ATOM 1620 O O . THR B 1 24 ? -1.292 -2.480 24.402 1.00 12.34 276 THR B O 1
ATOM 1624 N N . ARG B 1 25 ? -0.376 -2.002 22.406 1.00 11.19 277 ARG B N 1
ATOM 1625 C CA . ARG B 1 25 ? -1.631 -2.050 21.658 1.00 10.88 277 ARG B CA 1
ATOM 1626 C C . ARG B 1 25 ? -1.738 -3.308 20.817 1.00 10.80 277 ARG B C 1
ATOM 1627 O O . ARG B 1 25 ? -0.783 -3.698 20.132 1.00 11.30 277 ARG B O 1
ATOM 1635 N N . LEU B 1 26 ? -2.918 -3.914 20.842 1.00 10.55 278 LEU B N 1
ATOM 1636 C CA . LEU B 1 26 ? -3.292 -4.915 19.856 1.00 10.79 278 LEU B CA 1
ATOM 1637 C C . LEU B 1 26 ? -4.187 -4.198 18.870 1.00 10.60 278 LEU B C 1
ATOM 1638 O O . LEU B 1 26 ? -5.264 -3.741 19.243 1.00 11.40 278 LEU B O 1
ATOM 1643 N N . VAL B 1 27 ? -3.743 -4.094 17.619 1.00 10.38 279 VAL B N 1
ATOM 1644 C CA . VAL B 1 27 ? -4.439 -3.296 16.615 1.00 10.85 279 VAL B CA 1
ATOM 1645 C C . VAL B 1 27 ? -5.130 -4.218 15.603 1.00 10.86 279 VAL B C 1
ATOM 1646 O O . VAL B 1 27 ? -4.466 -4.963 14.877 1.00 10.60 279 VAL B O 1
ATOM 1650 N N . VAL B 1 28 ? -6.461 -4.172 15.569 1.00 11.40 280 VAL B N 1
ATOM 1651 C CA . VAL B 1 28 ? -7.258 -4.901 14.578 1.00 12.29 280 VAL B CA 1
ATOM 1652 C C . VAL B 1 28 ? -7.487 -4.033 13.344 1.00 12.55 280 VAL B C 1
ATOM 1653 O O . VAL B 1 28 ? -7.290 -4.494 12.215 1.00 13.40 280 VAL B O 1
ATOM 1657 N N . GLU B 1 29 ? -7.958 -2.804 13.565 1.00 12.91 281 GLU B N 1
ATOM 1658 C CA . GLU B 1 29 ? -8.299 -1.874 12.490 1.00 13.87 281 GLU B CA 1
ATOM 1659 C C . GLU B 1 29 ? -7.840 -0.480 12.888 1.00 13.08 281 GLU B C 1
ATOM 1660 O O . GLU B 1 29 ? -7.916 -0.103 14.061 1.00 11.64 281 GLU B O 1
ATOM 1666 N N . ASP B 1 30 ? -7.382 0.283 11.908 1.00 13.81 282 ASP B N 1
ATOM 1667 C CA . ASP B 1 30 ? -7.103 1.705 12.125 1.00 13.93 282 ASP B CA 1
ATOM 1668 C C . ASP B 1 30 ? -8.430 2.491 12.140 1.00 12.35 282 ASP B C 1
ATOM 1669 O O . ASP B 1 30 ? -9.485 1.959 11.790 1.00 12.63 282 ASP B O 1
ATOM 1674 N N . TYR B 1 31 ? -8.375 3.742 12.588 1.00 11.18 283 TYR B N 1
ATOM 1675 C CA . TYR B 1 31 ? -9.570 4.572 12.712 1.00 10.60 283 TYR B CA 1
ATOM 1676 C C . TYR B 1 31 ? -10.273 4.745 11.362 1.00 10.57 283 TYR B C 1
ATOM 1677 O O . TYR B 1 31 ? -9.666 5.227 10.401 1.00 10.61 283 TYR B O 1
ATOM 1686 N N . ARG B 1 32 ? -11.544 4.338 11.327 1.00 10.48 284 ARG B N 1
ATOM 1687 C CA . ARG B 1 32 ? -12.447 4.487 10.190 1.00 11.06 284 ARG B CA 1
ATOM 1688 C C . ARG B 1 32 ? -13.268 5.742 10.473 1.00 10.48 284 ARG B C 1
ATOM 1689 O O . ARG B 1 32 ? -14.084 5.742 11.383 1.00 9.95 284 ARG B O 1
ATOM 1697 N N . PRO B 1 33 ? -13.046 6.834 9.714 1.00 10.10 285 PRO B N 1
ATOM 1698 C CA . PRO B 1 33 ? -13.705 8.108 10.054 1.00 9.97 285 PRO B CA 1
ATOM 1699 C C . PRO B 1 33 ? -15.224 8.157 9.843 1.00 9.88 285 PRO B C 1
ATOM 1700 O O . PRO B 1 33 ? -15.870 9.089 10.323 1.00 10.11 285 PRO B O 1
ATOM 1704 N N . ASP B 1 34 ? -15.771 7.181 9.128 1.00 9.84 286 ASP B N 1
ATOM 1705 C CA . ASP B 1 34 ? -17.218 7.024 9.013 1.00 10.05 286 ASP B CA 1
ATOM 1706 C C . ASP B 1 34 ? -17.848 6.195 10.128 1.00 9.81 286 ASP B C 1
ATOM 1707 O O . ASP B 1 34 ? -19.053 5.937 10.078 1.00 10.31 286 ASP B O 1
ATOM 1712 N N . HIS B 1 35 ? -17.059 5.798 11.127 1.00 9.79 287 HIS B N 1
ATOM 1713 C CA . HIS B 1 35 ? -17.564 5.037 12.262 1.00 9.95 287 HIS B CA 1
ATOM 1714 C C . HIS B 1 35 ? -17.397 5.845 13.535 1.00 9.61 287 HIS B C 1
ATOM 1715 O O . HIS B 1 35 ? -16.645 6.826 13.569 1.00 10.54 287 HIS B O 1
ATOM 1722 N N . ILE B 1 36 ? -18.104 5.412 14.575 1.00 9.52 288 ILE B N 1
ATOM 1723 C CA . ILE B 1 36 ? -18.060 6.043 15.885 1.00 9.35 288 ILE B CA 1
ATOM 1724 C C . ILE B 1 36 ? -17.513 5.022 16.873 1.00 9.18 288 ILE B C 1
ATOM 1725 O O . ILE B 1 36 ? -17.912 3.870 16.847 1.00 9.24 288 ILE B O 1
ATOM 1730 N N . TYR B 1 37 ? -16.615 5.471 17.747 1.00 8.65 289 TYR B N 1
ATOM 1731 C CA . TYR B 1 37 ? -15.949 4.579 18.687 1.00 8.40 289 TYR B CA 1
ATOM 1732 C C . TYR B 1 37 ? -16.162 4.992 20.126 1.00 8.56 289 TYR B C 1
ATOM 1733 O O . TYR B 1 37 ? -16.373 6.164 20.434 1.00 8.90 289 TYR B O 1
ATOM 1742 N N . CYS B 1 38 ? -16.052 4.024 21.021 1.00 8.41 290 CYS B N 1
ATOM 1743 C CA . CYS B 1 38 ? -15.919 4.308 22.443 1.00 8.52 290 CYS B CA 1
ATOM 1744 C C . CYS B 1 38 ? -14.820 3.441 23.009 1.00 8.54 290 CYS B C 1
ATOM 1745 O O . CYS B 1 38 ? -14.332 2.517 22.349 1.00 9.16 290 CYS B O 1
ATOM 1748 N N . ILE B 1 39 ? -14.408 3.764 24.221 1.00 8.30 291 ILE B N 1
ATOM 1749 C CA . ILE B 1 39 ? -13.328 3.049 24.885 1.00 8.35 291 ILE B CA 1
ATOM 1750 C C . ILE B 1 39 ? -13.793 2.611 26.261 1.00 8.40 291 ILE B C 1
ATOM 1751 O O . ILE B 1 39 ? -14.141 3.452 27.079 1.00 8.89 291 ILE B O 1
ATOM 1756 N N . GLY B 1 40 ? -13.834 1.309 26.508 1.00 8.29 292 GLY B N 1
ATOM 1757 C CA . GLY B 1 40 ? -14.006 0.803 27.856 1.00 8.35 292 GLY B CA 1
ATOM 1758 C C . GLY B 1 40 ? -12.673 0.871 28.581 1.00 8.32 292 GLY B C 1
ATOM 1759 O O . GLY B 1 40 ? -11.673 0.328 28.102 1.00 8.88 292 GLY B O 1
ATOM 1760 N N . ALA B 1 41 ? -12.632 1.529 29.738 1.00 8.50 293 ALA B N 1
ATOM 1761 C CA . ALA B 1 41 ? -11.396 1.718 30.456 1.00 8.74 293 ALA B CA 1
ATOM 1762 C C . ALA B 1 41 ? -11.526 1.285 31.896 1.00 9.18 293 ALA B C 1
ATOM 1763 O O . ALA B 1 41 ? -12.275 1.879 32.683 1.00 8.94 293 ALA B O 1
ATOM 1765 N N . ASP B 1 42 ? -10.800 0.236 32.235 1.00 9.46 294 ASP B N 1
ATOM 1766 C CA . ASP B 1 42 ? -10.557 -0.034 33.632 1.00 10.11 294 ASP B CA 1
ATOM 1767 C C . ASP B 1 42 ? -9.116 0.256 34.006 1.00 10.19 294 ASP B C 1
ATOM 1768 O O . ASP B 1 42 ? -8.228 0.442 33.155 1.00 10.77 294 ASP B O 1
ATOM 1773 N N . PHE B 1 43 ? -8.918 0.375 35.313 1.00 10.53 295 PHE B N 1
ATOM 1774 C CA . PHE B 1 43 ? -7.690 0.902 35.862 1.00 11.24 295 PHE B CA 1
ATOM 1775 C C . PHE B 1 43 ? -7.150 0.015 36.967 1.00 12.02 295 PHE B C 1
ATOM 1776 O O . PHE B 1 43 ? -7.909 -0.551 37.753 1.00 12.78 295 PHE B O 1
ATOM 1784 N N . GLY B 1 44 ? -5.831 -0.125 36.993 1.00 13.01 296 GLY B N 1
ATOM 1785 C CA . GLY B 1 44 ? -5.141 -0.831 38.071 1.00 14.43 296 GLY B CA 1
ATOM 1786 C C . GLY B 1 44 ? -4.062 0.068 38.623 1.00 15.79 296 GLY B C 1
ATOM 1787 O O . GLY B 1 44 ? -3.569 0.943 37.915 1.00 15.99 296 GLY B O 1
ATOM 1788 N N . LYS B 1 45 ? -3.697 -0.157 39.885 1.00 17.38 297 LYS B N 1
ATOM 1789 C CA . LYS B 1 45 ? -2.563 0.528 40.517 1.00 19.09 297 LYS B CA 1
ATOM 1790 C C . LYS B 1 45 ? -1.362 -0.409 40.592 1.00 19.30 297 LYS B C 1
ATOM 1791 O O . LYS B 1 45 ? -1.527 -1.628 40.671 1.00 18.13 297 LYS B O 1
ATOM 1797 N N . ASN B 1 46 ? -0.162 0.171 40.581 1.00 19.79 298 ASN B N 1
ATOM 1798 C CA . ASN B 1 46 ? 1.091 -0.593 40.670 1.00 20.21 298 ASN B CA 1
ATOM 1799 C C . ASN B 1 46 ? 1.159 -1.670 39.565 1.00 19.58 298 ASN B C 1
ATOM 1800 O O . ASN B 1 46 ? 1.005 -1.318 38.392 1.00 18.99 298 ASN B O 1
ATOM 1805 N N . GLN B 1 47 ? 1.350 -2.952 39.907 1.00 18.98 299 GLN B N 1
ATOM 1806 C CA . GLN B 1 47 ? 1.457 -4.016 38.897 1.00 18.64 299 GLN B CA 1
ATOM 1807 C C . GLN B 1 47 ? 0.105 -4.590 38.437 1.00 16.60 299 GLN B C 1
ATOM 1808 O O . GLN B 1 47 ? 0.083 -5.473 37.578 1.00 17.31 299 GLN B O 1
ATOM 1814 N N . ASP B 1 48 ? -1.006 -4.097 38.990 1.00 15.40 300 ASP B N 1
ATOM 1815 C CA . ASP B 1 48 ? -2.334 -4.447 38.468 1.00 14.41 300 ASP B CA 1
ATOM 1816 C C . ASP B 1 48 ? -2.520 -3.777 37.118 1.00 13.37 300 ASP B C 1
ATOM 1817 O O . ASP B 1 48 ? -1.979 -2.696 36.878 1.00 13.70 300 ASP B O 1
ATOM 1822 N N . TYR B 1 49 ? -3.290 -4.415 36.240 1.00 12.77 301 TYR B N 1
ATOM 1823 C CA . TYR B 1 49 ? -3.399 -3.942 34.860 1.00 12.47 301 TYR B CA 1
ATOM 1824 C C . TYR B 1 49 ? -4.520 -2.952 34.644 1.00 11.45 301 TYR B C 1
ATOM 1825 O O . TYR B 1 49 ? -5.584 -3.043 35.254 1.00 11.93 301 TYR B O 1
ATOM 1834 N N . SER B 1 50 ? -4.257 -1.995 33.765 1.00 10.16 302 SER B N 1
ATOM 1835 C CA . SER B 1 50 ? -5.279 -1.161 33.170 1.00 9.67 302 SER B CA 1
ATOM 1836 C C . SER B 1 50 ? -5.479 -1.597 31.726 1.00 8.92 302 SER B C 1
ATOM 1837 O O . SER B 1 50 ? -4.505 -1.875 31.024 1.00 9.12 302 SER B O 1
ATOM 1840 N N . VAL B 1 51 ? -6.732 -1.663 31.290 1.00 8.28 303 VAL B N 1
ATOM 1841 C CA . VAL B 1 51 ? -7.064 -2.134 29.960 1.00 8.06 303 VAL B CA 1
ATOM 1842 C C . VAL B 1 51 ? -8.048 -1.165 29.320 1.00 7.78 303 VAL B C 1
ATOM 1843 O O . VAL B 1 51 ? -9.101 -0.854 29.899 1.00 7.57 303 VAL B O 1
ATOM 1847 N N . PHE B 1 52 ? -7.697 -0.707 28.116 1.00 7.96 304 PHE B N 1
ATOM 1848 C CA . PHE B 1 52 ? -8.515 0.202 27.329 1.00 8.29 304 PHE B CA 1
ATOM 1849 C C . PHE B 1 52 ? -8.943 -0.525 26.064 1.00 8.24 304 PHE B C 1
ATOM 1850 O O . PHE B 1 52 ? -8.094 -0.877 25.241 1.00 8.73 304 PHE B O 1
ATOM 1858 N N . SER B 1 53 ? -10.246 -0.752 25.921 1.00 7.89 305 SER B N 1
ATOM 1859 C CA . SER B 1 53 ? -10.795 -1.516 24.806 1.00 8.15 305 SER B CA 1
ATOM 1860 C C . SER B 1 53 ? -11.552 -0.571 23.886 1.00 7.93 305 SER B C 1
ATOM 1861 O O . SER B 1 53 ? -12.612 -0.051 24.264 1.00 7.93 305 SER B O 1
ATOM 1864 N N . VAL B 1 54 ? -11.038 -0.369 22.672 1.00 7.90 306 VAL B N 1
ATOM 1865 C CA . VAL B 1 54 ? -11.663 0.531 21.710 1.00 8.32 306 VAL B CA 1
ATOM 1866 C C . VAL B 1 54 ? -12.677 -0.262 20.901 1.00 8.02 306 VAL B C 1
ATOM 1867 O O . VAL B 1 54 ? -12.302 -1.179 20.155 1.00 8.41 306 VAL B O 1
ATOM 1871 N N . LEU B 1 55 ? -13.950 0.088 21.054 1.00 8.07 307 LEU B N 1
ATOM 1872 C CA . LEU B 1 55 ? -15.054 -0.571 20.378 1.00 8.32 307 LEU B CA 1
ATOM 1873 C C . LEU B 1 55 ? -15.556 0.299 19.230 1.00 8.42 307 LEU B C 1
ATOM 1874 O O . LEU B 1 55 ? -15.924 1.447 19.437 1.00 8.56 307 LEU B O 1
ATOM 1879 N N . ASP B 1 56 ? -15.576 -0.277 18.031 1.00 8.48 308 ASP B N 1
ATOM 1880 C CA . ASP B 1 56 ? -16.220 0.316 16.884 1.00 8.99 308 ASP B CA 1
ATOM 1881 C C . ASP B 1 56 ? -17.713 0.054 17.047 1.00 9.11 308 ASP B C 1
ATOM 1882 O O . ASP B 1 56 ? -18.172 -1.090 16.933 1.00 9.02 308 ASP B O 1
ATOM 1887 N N . LEU B 1 57 ? -18.463 1.107 17.336 1.00 9.49 309 LEU B N 1
ATOM 1888 C CA . LEU B 1 57 ? -19.897 0.984 17.628 1.00 10.23 309 LEU B CA 1
ATOM 1889 C C . LEU B 1 57 ? -20.740 0.755 16.376 1.00 11.16 309 LEU B C 1
ATOM 1890 O O . LEU B 1 57 ? -21.898 0.345 16.491 1.00 12.31 309 LEU B O 1
ATOM 1895 N N . ASP B 1 58 ? -20.173 1.008 15.198 1.00 11.44 310 ASP B N 1
ATOM 1896 C CA . ASP B 1 58 ? -20.843 0.687 13.936 1.00 12.15 310 ASP B CA 1
ATOM 1897 C C . ASP B 1 58 ? -20.839 -0.812 13.630 1.00 12.88 310 ASP B C 1
ATOM 1898 O O . ASP B 1 58 ? -21.825 -1.348 13.104 1.00 14.29 310 ASP B O 1
ATOM 1903 N N . THR B 1 59 ? -19.729 -1.474 13.927 1.00 12.89 311 THR B N 1
ATOM 1904 C CA . THR B 1 59 ? -19.563 -2.889 13.601 1.00 12.54 311 THR B CA 1
ATOM 1905 C C . THR B 1 59 ? -19.711 -3.821 14.796 1.00 12.16 311 THR B C 1
ATOM 1906 O O . THR B 1 59 ? -19.854 -5.025 14.605 1.00 12.63 311 THR B O 1
ATOM 1910 N N . GLY B 1 60 ? -19.640 -3.288 16.013 1.00 11.63 312 GLY B N 1
ATOM 1911 C CA . GLY B 1 60 ? -19.626 -4.118 17.211 1.00 11.58 312 GLY B CA 1
ATOM 1912 C C . GLY B 1 60 ? -18.308 -4.838 17.477 1.00 11.41 312 GLY B C 1
ATOM 1913 O O . GLY B 1 60 ? -18.271 -5.722 18.334 1.00 12.16 312 GLY B O 1
ATOM 1914 N N . ALA B 1 61 ? -17.230 -4.445 16.792 1.00 10.83 313 ALA B N 1
ATOM 1915 C CA . ALA B 1 61 ? -15.936 -5.103 16.911 1.00 10.40 313 ALA B CA 1
ATOM 1916 C C . ALA B 1 61 ? -14.935 -4.233 17.644 1.00 10.17 313 ALA B C 1
ATOM 1917 O O . ALA B 1 61 ? -14.904 -3.022 17.469 1.00 9.76 313 ALA B O 1
ATOM 1919 N N . ILE B 1 62 ? -14.097 -4.879 18.447 1.00 9.72 314 ILE B N 1
ATOM 1920 C CA . ILE B 1 62 ? -12.947 -4.218 19.041 1.00 9.83 314 ILE B CA 1
ATOM 1921 C C . ILE B 1 62 ? -11.956 -3.895 17.914 1.00 9.79 314 ILE B C 1
ATOM 1922 O O . ILE B 1 62 ? -11.585 -4.763 17.104 1.00 10.60 314 ILE B O 1
ATOM 1927 N N . ALA B 1 63 ? -11.568 -2.630 17.837 1.00 9.14 315 ALA B N 1
ATOM 1928 C CA . ALA B 1 63 ? -10.598 -2.163 16.860 1.00 9.01 315 ALA B CA 1
ATOM 1929 C C . ALA B 1 63 ? -9.188 -2.150 17.410 1.00 8.72 315 ALA B C 1
ATOM 1930 O O . ALA B 1 63 ? -8.213 -2.256 16.652 1.00 8.83 315 ALA B O 1
ATOM 1932 N N . CYS B 1 64 ? -9.071 -1.969 18.729 1.00 8.62 316 CYS B N 1
ATOM 1933 C CA . CYS B 1 64 ? -7.784 -1.804 19.376 1.00 9.01 316 CYS B CA 1
ATOM 1934 C C . CYS B 1 64 ? -7.953 -2.099 20.847 1.00 8.81 316 CYS B C 1
ATOM 1935 O O . CYS B 1 64 ? -8.986 -1.757 21.432 1.00 9.07 316 CYS B O 1
ATOM 1938 N N . LEU B 1 65 ? -6.979 -2.777 21.436 1.00 8.99 317 LEU B N 1
ATOM 1939 C CA . LEU B 1 65 ? -6.968 -2.988 22.871 1.00 9.22 317 LEU B CA 1
ATOM 1940 C C . LEU B 1 65 ? -5.590 -2.644 23.393 1.00 9.14 317 LEU B C 1
ATOM 1941 O O . LEU B 1 65 ? -4.576 -3.171 22.907 1.00 9.80 317 LEU B O 1
ATOM 1946 N N . GLU B 1 66 ? -5.547 -1.775 24.400 1.00 9.29 318 GLU B N 1
ATOM 1947 C CA . GLU B 1 66 ? -4.308 -1.352 25.014 1.00 10.09 318 GLU B CA 1
ATOM 1948 C C . GLU B 1 66 ? -4.288 -1.860 26.442 1.00 10.05 318 GLU B C 1
ATOM 1949 O O . GLU B 1 66 ? -5.284 -1.754 27.160 1.00 9.83 318 GLU B O 1
ATOM 1955 N N . ARG B 1 67 ? -3.169 -2.444 26.840 1.00 10.06 319 ARG B N 1
ATOM 1956 C CA . ARG B 1 67 ? -3.028 -3.026 28.170 1.00 10.72 319 ARG B CA 1
ATOM 1957 C C . ARG B 1 67 ? -1.654 -2.708 28.740 1.00 10.79 319 ARG B C 1
ATOM 1958 O O . ARG B 1 67 ? -0.630 -2.855 28.051 1.00 11.23 319 ARG B O 1
ATOM 1966 N N . MET B 1 68 ? -1.634 -2.276 29.998 1.00 11.60 320 MET B N 1
ATOM 1967 C CA . MET B 1 68 ? -0.408 -1.809 30.649 1.00 12.93 320 MET B CA 1
ATOM 1968 C C . MET B 1 68 ? -0.492 -2.044 32.144 1.00 12.59 320 MET B C 1
ATOM 1969 O O . MET B 1 68 ? -1.586 -2.183 32.687 1.00 11.36 320 MET B O 1
ATOM 1974 N N . ASN B 1 69 ? 0.662 -2.031 32.801 1.00 13.01 321 ASN B N 1
ATOM 1975 C CA . ASN B 1 69 ? 0.724 -1.844 34.252 1.00 13.32 321 ASN B CA 1
ATOM 1976 C C . ASN B 1 69 ? 1.918 -0.956 34.619 1.00 13.43 321 ASN B C 1
ATOM 1977 O O . ASN B 1 69 ? 2.605 -0.440 33.726 1.00 13.07 321 ASN B O 1
ATOM 1982 N N . GLY B 1 70 ? 2.120 -0.727 35.918 1.00 13.14 322 GLY B N 1
ATOM 1983 C CA . GLY B 1 70 ? 3.253 0.061 36.402 1.00 13.57 322 GLY B CA 1
ATOM 1984 C C . GLY B 1 70 ? 3.282 1.474 35.853 1.00 13.43 322 GLY B C 1
ATOM 1985 O O . GLY B 1 70 ? 4.326 1.949 35.389 1.00 14.59 322 GLY B O 1
ATOM 1986 N N . ALA B 1 71 ? 2.131 2.138 35.896 1.00 12.77 323 ALA B N 1
ATOM 1987 C CA . ALA B 1 71 ? 1.981 3.483 35.359 1.00 12.72 323 ALA B CA 1
ATOM 1988 C C . ALA B 1 71 ? 1.155 4.302 36.329 1.00 12.49 323 ALA B C 1
ATOM 1989 O O . ALA B 1 71 ?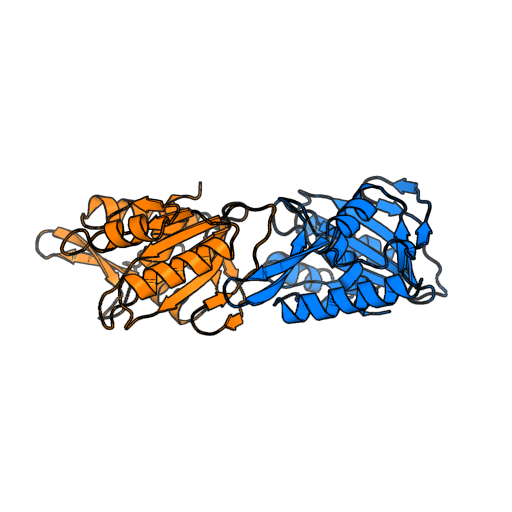 0.165 3.809 36.867 1.00 12.95 323 ALA B O 1
ATOM 1991 N N . THR B 1 72 ? 1.544 5.562 36.520 1.00 12.58 324 THR B N 1
ATOM 1992 C CA . THR B 1 72 ? 0.805 6.476 37.395 1.00 12.97 324 THR B CA 1
ATOM 1993 C C . THR B 1 72 ? -0.486 6.905 36.703 1.00 12.58 324 THR B C 1
ATOM 1994 O O . THR B 1 72 ? -0.603 6.789 35.482 1.00 11.93 324 THR B O 1
ATOM 1998 N N . TRP B 1 73 ? -1.446 7.422 37.458 1.00 12.70 325 TRP B N 1
ATOM 1999 C CA . TRP B 1 73 ? -2.704 7.883 36.847 1.00 13.13 325 TRP B CA 1
ATOM 2000 C C . TRP B 1 73 ? -2.483 8.918 35.736 1.00 12.58 325 TRP B C 1
ATOM 2001 O O . TRP B 1 73 ? -3.132 8.845 34.697 1.00 12.29 325 TRP B O 1
ATOM 2012 N N . SER B 1 74 ? -1.587 9.880 35.943 1.00 12.22 326 SER B N 1
ATOM 2013 C CA . SER B 1 74 ? -1.318 10.901 34.922 1.00 12.26 326 SER B CA 1
ATOM 2014 C C . SER B 1 74 ? -0.802 10.281 33.612 1.00 11.22 326 SER B C 1
ATOM 2015 O O . SER B 1 74 ? -1.211 10.680 32.507 1.00 11.07 326 SER B O 1
ATOM 2018 N N . ASP B 1 75 ? 0.105 9.321 33.748 1.00 10.23 327 ASP B N 1
ATOM 2019 C CA . ASP B 1 75 ? 0.612 8.565 32.610 1.00 10.16 327 ASP B CA 1
ATOM 2020 C C . ASP B 1 75 ? -0.520 7.776 31.924 1.00 9.88 327 ASP B C 1
ATOM 2021 O O . ASP B 1 75 ? -0.742 7.917 30.716 1.00 10.08 327 ASP B O 1
ATOM 2026 N N . GLN B 1 76 ? -1.235 6.976 32.709 1.00 9.79 328 GLN B N 1
ATOM 2027 C CA . GLN B 1 76 ? -2.332 6.161 32.184 1.00 9.88 328 GLN B CA 1
ATOM 2028 C C . GLN B 1 76 ? -3.363 7.004 31.440 1.00 9.58 328 GLN B C 1
ATOM 2029 O O . GLN B 1 76 ? -3.801 6.635 30.348 1.00 9.31 328 GLN B O 1
ATOM 2035 N N . VAL B 1 77 ? -3.752 8.129 32.027 1.00 9.54 329 VAL B N 1
ATOM 2036 C CA . VAL B 1 77 ? -4.797 8.968 31.436 1.00 10.05 329 VAL B CA 1
ATOM 2037 C C . VAL B 1 77 ? -4.279 9.666 30.176 1.00 10.12 329 VAL B C 1
ATOM 2038 O O . VAL B 1 77 ? -5.030 9.835 29.220 1.00 10.04 329 VAL B O 1
ATOM 2042 N N . ALA B 1 78 ? -2.997 10.015 30.142 1.00 9.83 330 ALA B N 1
ATOM 2043 C CA . ALA B 1 78 ? -2.415 10.584 28.930 1.00 9.92 330 ALA B CA 1
ATOM 2044 C C . ALA B 1 78 ? -2.354 9.547 27.803 1.00 9.71 330 ALA B C 1
ATOM 2045 O O . ALA B 1 78 ? -2.581 9.891 26.649 1.00 9.68 330 ALA B O 1
ATOM 2047 N N . ARG B 1 79 ? -2.082 8.286 28.137 1.00 9.35 331 ARG B N 1
ATOM 2048 C CA . ARG B 1 79 ? -2.123 7.208 27.150 1.00 9.31 331 ARG B CA 1
ATOM 2049 C C . ARG B 1 79 ? -3.542 7.002 26.643 1.00 9.15 331 ARG B C 1
ATOM 2050 O O . ARG B 1 79 ? -3.765 6.818 25.443 1.00 8.80 331 ARG B O 1
ATOM 2058 N N . LEU B 1 80 ? -4.497 7.049 27.559 1.00 8.69 332 LEU B N 1
ATOM 2059 C CA . LEU B 1 80 ? -5.920 6.965 27.216 1.00 8.88 332 LEU B CA 1
ATOM 2060 C C . LEU B 1 80 ? -6.331 8.102 26.286 1.00 9.46 332 LEU B C 1
ATOM 2061 O O . LEU B 1 80 ? -7.059 7.868 25.322 1.00 9.79 332 LEU B O 1
ATOM 2066 N N . LYS B 1 81 ? -5.850 9.318 26.566 1.00 9.78 333 LYS B N 1
ATOM 2067 C CA . LYS B 1 81 ? -6.160 10.479 25.736 1.00 10.18 333 LYS B CA 1
ATOM 2068 C C . LYS B 1 81 ? -5.623 10.270 24.321 1.00 10.01 333 LYS B C 1
ATOM 2069 O O . LYS B 1 81 ? -6.311 10.572 23.336 1.00 9.43 333 LYS B O 1
ATOM 2075 N N . ALA B 1 82 ? -4.389 9.780 24.214 1.00 9.63 334 ALA B N 1
ATOM 2076 C CA . ALA B 1 82 ? -3.794 9.500 22.899 1.00 9.45 334 ALA B CA 1
ATOM 2077 C C . ALA B 1 82 ? -4.616 8.464 22.142 1.00 9.14 334 ALA B C 1
ATOM 2078 O O . ALA B 1 82 ? -4.892 8.631 20.957 1.00 9.30 334 ALA B O 1
ATOM 2080 N N . LEU B 1 83 ? -5.021 7.402 22.822 1.00 8.76 335 LEU B N 1
ATOM 2081 C CA . LEU B 1 83 ? -5.843 6.367 22.203 1.00 8.63 335 LEU B CA 1
ATOM 2082 C C . LEU B 1 83 ? -7.196 6.897 21.727 1.00 8.72 335 LEU B C 1
ATOM 2083 O O . LEU B 1 83 ? -7.638 6.581 20.622 1.00 8.78 335 LEU B O 1
ATOM 2088 N N . SER B 1 84 ? -7.821 7.745 22.545 1.00 8.88 336 SER B N 1
ATOM 2089 C CA . SER B 1 84 ? -9.068 8.431 22.189 1.00 9.26 336 SER B CA 1
ATOM 2090 C C . SER B 1 84 ? -8.880 9.304 20.952 1.00 9.51 336 SER B C 1
ATOM 2091 O O . SER B 1 84 ? -9.668 9.239 20.008 1.00 9.45 336 SER B O 1
ATOM 2094 N N . GLU B 1 85 ? -7.825 10.104 20.953 1.00 9.88 337 GLU B N 1
ATOM 2095 C CA . GLU B 1 85 ? -7.520 10.955 19.795 1.00 10.40 337 GLU B CA 1
ATOM 2096 C C . GLU B 1 85 ? -7.247 10.150 18.524 1.00 10.17 337 GLU B C 1
ATOM 2097 O O . GLU B 1 85 ? -7.608 10.580 17.415 1.00 10.66 337 GLU B O 1
ATOM 2103 N N . ASP B 1 86 ? -6.611 8.995 18.680 1.00 9.66 338 ASP B N 1
ATOM 2104 C CA . ASP B 1 86 ? -6.359 8.102 17.543 1.00 9.95 338 ASP B CA 1
ATOM 2105 C C . ASP B 1 86 ? -7.602 7.431 16.967 1.00 9.41 338 ASP B C 1
ATOM 2106 O O . ASP B 1 86 ? -7.530 6.872 15.864 1.00 9.90 338 ASP B O 1
ATOM 2111 N N . TYR B 1 87 ? -8.728 7.465 17.685 1.00 8.94 339 TYR B N 1
ATOM 2112 C CA . TYR B 1 87 ? -9.995 6.906 17.214 1.00 9.08 339 TYR B CA 1
ATOM 2113 C C . TYR B 1 87 ? -11.114 7.947 17.224 1.00 9.25 339 TYR B C 1
ATOM 2114 O O . TYR B 1 87 ? -12.212 7.700 17.702 1.00 9.44 339 TYR B O 1
ATOM 2123 N N . GLY B 1 88 ? -10.834 9.107 16.625 1.00 9.52 340 GLY B N 1
ATOM 2124 C CA . GLY B 1 88 ? -11.845 10.137 16.398 1.00 9.98 340 GLY B CA 1
ATOM 2125 C C . GLY B 1 88 ? -12.333 10.831 17.646 1.00 10.23 340 GLY B C 1
ATOM 2126 O O . GLY B 1 88 ? -13.514 11.185 17.740 1.00 10.72 340 GLY B O 1
ATOM 2127 N N . HIS B 1 89 ? -11.431 11.013 18.605 1.00 10.99 341 HIS B N 1
ATOM 2128 C CA . HIS B 1 89 ? -11.797 11.488 19.943 1.00 11.76 341 HIS B CA 1
ATOM 2129 C C . HIS B 1 89 ? -12.899 10.613 20.542 1.00 11.27 341 HIS B C 1
ATOM 2130 O O . HIS B 1 89 ? -13.947 11.108 20.968 1.00 11.84 341 HIS B O 1
ATOM 2137 N N . ALA B 1 90 ? -12.652 9.298 20.536 1.00 10.48 342 ALA B N 1
ATOM 2138 C CA . ALA B 1 90 ? -13.581 8.314 21.072 1.00 10.55 342 ALA B CA 1
ATOM 2139 C C . ALA B 1 90 ? -13.878 8.629 22.532 1.00 10.31 342 ALA B C 1
ATOM 2140 O O . ALA B 1 90 ? -12.967 8.957 23.295 1.00 10.64 342 ALA B O 1
ATOM 2142 N N . TYR B 1 91 ? -15.147 8.541 22.909 1.00 10.33 343 TYR B N 1
ATOM 2143 C CA . TYR B 1 91 ? -15.533 8.778 24.296 1.00 10.33 343 TYR B CA 1
ATOM 2144 C C . TYR B 1 91 ? -15.195 7.559 25.137 1.00 9.88 343 TYR B C 1
ATOM 2145 O O . TYR B 1 91 ? -15.109 6.451 24.627 1.00 9.99 343 TYR B O 1
ATOM 2154 N N . VAL B 1 92 ? -15.007 7.777 26.429 1.00 9.49 344 VAL B N 1
ATOM 2155 C CA . VAL B 1 92 ? -14.565 6.739 27.332 1.00 9.53 344 VAL B CA 1
ATOM 2156 C C . VAL B 1 92 ? -15.662 6.385 28.328 1.00 9.73 344 VAL B C 1
ATOM 2157 O O . VAL B 1 92 ? -16.354 7.264 28.827 1.00 9.85 344 VAL B O 1
ATOM 2161 N N . VAL B 1 93 ? -15.825 5.090 28.588 1.00 9.44 345 VAL B N 1
ATOM 2162 C CA . VAL B 1 93 ? -16.644 4.602 29.693 1.00 9.48 345 VAL B CA 1
ATOM 2163 C C . VAL B 1 93 ? -15.633 4.147 30.740 1.00 9.27 345 VAL B C 1
ATOM 2164 O O . VAL B 1 93 ? -14.967 3.114 30.566 1.00 9.43 345 VAL B O 1
ATOM 2168 N N . ALA B 1 94 ? -15.507 4.924 31.815 1.00 9.40 346 ALA B N 1
ATOM 2169 C CA . ALA B 1 94 ? -14.384 4.776 32.749 1.00 9.70 346 ALA B CA 1
ATOM 2170 C C . ALA B 1 94 ? -14.834 4.248 34.096 1.00 9.99 346 ALA B C 1
ATOM 2171 O O . ALA B 1 94 ? -15.700 4.848 34.746 1.00 9.53 346 ALA B O 1
ATOM 2173 N N . ASP B 1 95 ? -14.212 3.156 34.538 1.00 10.15 347 ASP B N 1
ATOM 2174 C CA . ASP B 1 95 ? -14.369 2.701 35.911 1.00 10.42 347 ASP B CA 1
ATOM 2175 C C . ASP B 1 95 ? -13.490 3.593 36.779 1.00 10.81 347 ASP B C 1
ATOM 2176 O O . ASP B 1 95 ? -12.292 3.352 36.944 1.00 10.69 347 ASP B O 1
ATOM 2181 N N . THR B 1 96 ? -14.105 4.629 37.331 1.00 11.65 348 THR B N 1
ATOM 2182 C CA . THR B 1 96 ? -13.400 5.612 38.140 1.00 12.39 348 THR B CA 1
ATOM 2183 C C . THR B 1 96 ? -13.239 5.218 39.613 1.00 12.58 348 THR B C 1
ATOM 2184 O O . THR B 1 96 ? -12.623 5.973 40.378 1.00 12.85 348 THR B O 1
ATOM 2188 N N . TRP B 1 97 ? -13.766 4.060 40.016 1.00 12.49 349 TRP B N 1
ATOM 2189 C CA . TRP B 1 97 ? -13.724 3.673 41.426 1.00 13.33 349 TRP B CA 1
ATOM 2190 C C . TRP B 1 97 ? -12.309 3.359 41.900 1.00 13.58 349 TRP B C 1
ATOM 2191 O O . TRP B 1 97 ? -11.543 2.621 41.259 1.00 14.33 349 TRP B O 1
ATOM 2202 N N . GLY B 1 98 ? -11.978 3.921 43.054 1.00 14.41 350 GLY B N 1
ATOM 2203 C CA . GLY B 1 98 ? -10.749 3.589 43.745 1.00 14.98 350 GLY B CA 1
ATOM 2204 C C . GLY B 1 98 ? -10.834 4.097 45.167 1.00 15.23 350 GLY B C 1
ATOM 2205 O O . GLY B 1 98 ? -11.939 4.319 45.691 1.00 16.37 350 GLY B O 1
ATOM 2206 N N . VAL B 1 99 ? -9.676 4.293 45.785 1.00 15.10 351 VAL B N 1
ATOM 2207 C CA . VAL B 1 99 ? -9.624 4.844 47.137 1.00 15.07 351 VAL B CA 1
ATOM 2208 C C . VAL B 1 99 ? -9.565 6.369 47.013 1.00 15.15 351 VAL B C 1
ATOM 2209 O O . VAL B 1 99 ? -8.488 6.960 47.009 1.00 15.04 351 VAL B O 1
ATOM 2213 N N . GLY B 1 100 ? -10.741 6.981 46.904 1.00 14.80 352 GLY B N 1
ATOM 2214 C CA . GLY B 1 100 ? -10.866 8.399 46.608 1.00 14.95 352 GLY B CA 1
ATOM 2215 C C . GLY B 1 100 ? -11.002 8.643 45.118 1.00 14.76 352 GLY B C 1
ATOM 2216 O O . GLY B 1 100 ? -11.151 7.706 44.325 1.00 14.25 352 GLY B O 1
ATOM 2217 N N . ASP B 1 101 ? -10.931 9.910 44.738 1.00 14.74 353 ASP B N 1
ATOM 2218 C CA . ASP B 1 101 ? -11.385 10.358 43.424 1.00 15.14 353 ASP B CA 1
ATOM 2219 C C . ASP B 1 101 ? -10.271 10.728 42.443 1.00 14.27 353 ASP B C 1
ATOM 2220 O O . ASP B 1 101 ? -10.508 11.495 41.497 1.00 13.66 353 ASP B O 1
ATOM 2225 N N . ALA B 1 102 ? -9.075 10.178 42.639 1.00 13.42 354 ALA B N 1
ATOM 2226 C CA . ALA B 1 102 ? -7.937 10.541 41.797 1.00 13.40 354 ALA B CA 1
ATOM 2227 C C . ALA B 1 102 ? -8.158 10.228 40.313 1.00 12.86 354 ALA B C 1
ATOM 2228 O O . ALA B 1 102 ? -7.722 10.996 39.460 1.00 12.42 354 ALA B O 1
ATOM 2230 N N . ILE B 1 103 ? -8.833 9.122 39.999 1.00 12.41 355 ILE B N 1
ATOM 2231 C CA . ILE B 1 103 ? -9.026 8.750 38.600 1.00 12.12 355 ILE B CA 1
ATOM 2232 C C . ILE B 1 103 ? -9.944 9.763 37.906 1.00 11.98 355 ILE B C 1
ATOM 2233 O O . ILE B 1 103 ? -9.598 10.278 36.838 1.00 11.75 355 ILE B O 1
ATOM 2238 N N . ALA B 1 104 ? -11.117 10.041 38.478 1.00 11.83 356 ALA B N 1
ATOM 2239 C CA . ALA B 1 104 ? -12.017 11.026 37.874 1.00 12.24 356 ALA B CA 1
ATOM 2240 C C . ALA B 1 104 ? -11.367 12.412 37.779 1.00 12.40 356 ALA B C 1
ATOM 2241 O O . ALA B 1 104 ? -11.513 13.095 36.772 1.00 12.73 356 ALA B O 1
ATOM 2243 N N . GLU B 1 105 ? -10.620 12.804 38.811 1.00 12.65 357 GLU B N 1
ATOM 2244 C CA . GLU B 1 105 ? -9.928 14.096 38.797 1.00 13.07 357 GLU B CA 1
ATOM 2245 C C . GLU B 1 105 ? -8.909 14.188 37.661 1.00 12.49 357 GLU B C 1
ATOM 2246 O O . GLU B 1 105 ? -8.773 15.230 37.008 1.00 12.34 357 GLU B O 1
ATOM 2252 N N . GLU B 1 106 ? -8.204 13.088 37.415 1.00 12.08 358 GLU B N 1
ATOM 2253 C CA . GLU B 1 106 ? -7.235 13.031 36.334 1.00 12.38 358 GLU B CA 1
ATOM 2254 C C . GLU B 1 106 ? -7.898 13.091 34.946 1.00 11.86 358 GLU B C 1
ATOM 2255 O O . GLU B 1 106 ? -7.420 13.801 34.061 1.00 11.96 358 GLU B O 1
ATOM 2261 N N . LEU B 1 107 ? -8.987 12.343 34.773 1.00 12.24 359 LEU B N 1
ATOM 2262 C CA . LEU B 1 107 ? -9.764 12.364 33.524 1.00 12.42 359 LEU B CA 1
ATOM 2263 C C . LEU B 1 107 ? -10.283 13.785 33.235 1.00 12.83 359 LEU B C 1
ATOM 2264 O O . LEU B 1 107 ? -10.199 14.280 32.103 1.00 12.68 359 LEU B O 1
ATOM 2269 N N . ASP B 1 108 ? -10.813 14.434 34.272 1.00 13.76 360 ASP B N 1
ATOM 2270 C CA . ASP B 1 108 ? -11.244 15.834 34.176 1.00 15.46 360 ASP B CA 1
ATOM 2271 C C . ASP B 1 108 ? -10.086 16.765 33.826 1.00 15.17 360 ASP B C 1
ATOM 2272 O O . ASP B 1 108 ? -10.190 17.566 32.889 1.00 15.41 360 ASP B O 1
ATOM 2277 N N . ALA B 1 109 ? -8.974 16.642 34.548 1.00 14.91 361 ALA B N 1
ATOM 2278 C CA . ALA B 1 109 ? -7.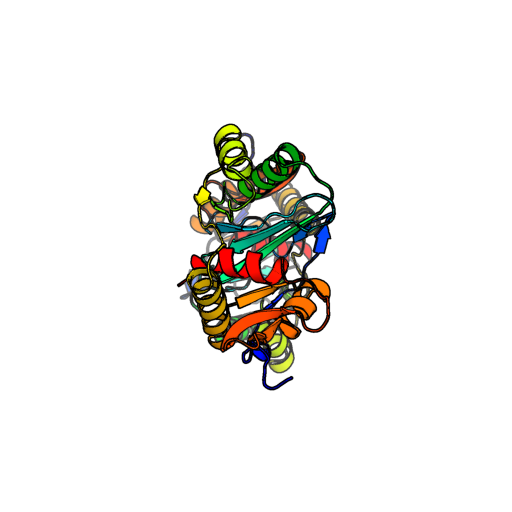808 17.508 34.329 1.00 14.85 361 ALA B CA 1
ATOM 2279 C C . ALA B 1 109 ? -7.271 17.426 32.906 1.00 14.61 361 ALA B C 1
ATOM 2280 O O . ALA B 1 109 ? -6.859 18.436 32.342 1.00 15.94 361 ALA B O 1
ATOM 2282 N N . GLN B 1 110 ? -7.290 16.230 32.323 1.00 14.24 362 GLN B N 1
ATOM 2283 C CA . GLN B 1 110 ? -6.784 16.045 30.961 1.00 14.04 362 GLN B CA 1
ATOM 2284 C C . GLN B 1 110 ? -7.848 16.215 29.883 1.00 13.85 362 GLN B C 1
ATOM 2285 O O . GLN B 1 110 ? -7.558 16.031 28.700 1.00 14.04 362 GLN B O 1
ATOM 2291 N N . GLY B 1 111 ? -9.067 16.574 30.282 1.00 13.54 363 GLY B N 1
ATOM 2292 C CA . GLY B 1 111 ? -10.137 16.890 29.338 1.00 14.03 363 GLY B CA 1
ATOM 2293 C C . GLY B 1 111 ? -10.599 15.696 28.529 1.00 14.05 363 GLY B C 1
ATOM 2294 O O . GLY B 1 111 ? -10.909 15.826 27.344 1.00 15.52 363 GLY B O 1
ATOM 2295 N N . ILE B 1 112 ? -10.649 14.534 29.171 1.00 14.17 364 ILE B N 1
ATOM 2296 C CA . ILE B 1 112 ? -11.119 13.317 28.518 1.00 14.67 364 ILE B CA 1
ATOM 2297 C C . ILE B 1 112 ? -12.635 13.387 28.354 1.00 14.71 364 ILE B C 1
ATOM 2298 O O . ILE B 1 112 ? -13.349 13.808 29.253 1.00 14.76 364 ILE B O 1
ATOM 2303 N N . ASN B 1 113 ? -13.081 12.965 27.177 1.00 15.27 365 ASN B N 1
ATOM 2304 C CA . ASN B 1 113 ? -14.477 12.751 26.831 1.00 16.24 365 ASN B CA 1
ATOM 2305 C C . ASN B 1 113 ? -14.946 11.460 27.525 1.00 15.38 365 ASN B C 1
ATOM 2306 O O . ASN B 1 113 ? -14.651 10.390 27.026 1.00 15.83 365 ASN B O 1
ATOM 2311 N N . TYR B 1 114 ? -15.625 11.537 28.677 1.00 14.11 366 TYR B N 1
ATOM 2312 C CA . TYR B 1 114 ? -15.969 10.294 29.421 1.00 13.76 366 TYR B CA 1
ATOM 2313 C C . TYR B 1 114 ? -17.283 10.271 30.184 1.00 13.64 366 TYR B C 1
ATOM 2314 O O . TYR B 1 114 ? -17.809 11.314 30.568 1.00 15.01 366 TYR B O 1
ATOM 2323 N N . THR B 1 115 ? -17.784 9.057 30.406 1.00 12.94 367 THR B N 1
ATOM 2324 C CA . THR B 1 115 ? -18.908 8.799 31.289 1.00 12.87 367 THR B CA 1
ATOM 2325 C C . THR B 1 115 ? -18.383 7.923 32.415 1.00 12.82 367 THR B C 1
ATOM 2326 O O . THR B 1 115 ? -17.787 6.880 32.145 1.00 12.38 367 THR B O 1
ATOM 2330 N N . PRO B 1 116 ? -18.615 8.319 33.683 1.00 12.64 368 PRO B N 1
ATOM 2331 C CA . PRO B 1 116 ? -18.170 7.481 34.791 1.00 12.94 368 PRO B CA 1
ATOM 2332 C C . PRO B 1 116 ? -19.078 6.266 34.972 1.00 12.87 368 PRO B C 1
ATOM 2333 O O . PRO B 1 116 ? -20.308 6.388 34.890 1.00 13.63 368 PRO B O 1
ATOM 2337 N N . LEU B 1 117 ? -18.464 5.104 35.191 1.00 12.77 369 LEU B N 1
ATOM 2338 C CA . LEU B 1 117 ? -19.182 3.872 35.495 1.00 13.19 369 LEU B CA 1
ATOM 2339 C C . LEU B 1 117 ? -18.339 3.142 36.537 1.00 13.39 369 LEU B C 1
ATOM 2340 O O . LEU B 1 117 ? -17.640 2.169 36.217 1.00 13.20 369 LEU B O 1
ATOM 2345 N N . PRO B 1 118 ? -18.373 3.638 37.795 1.00 14.20 370 PRO B N 1
ATOM 2346 C CA . PRO B 1 118 ? -17.600 2.998 38.856 1.00 14.59 370 PRO B CA 1
ATOM 2347 C C . PRO B 1 118 ? -18.126 1.600 39.168 1.00 14.20 370 PRO B C 1
ATOM 2348 O O . PRO B 1 118 ? -19.346 1.380 39.159 1.00 15.01 370 PRO B O 1
ATOM 235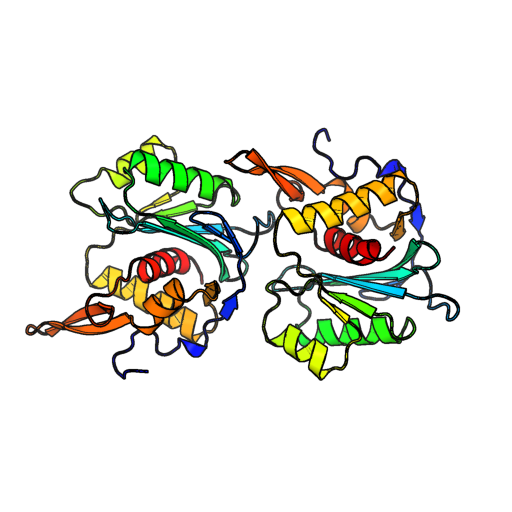2 N N . VAL B 1 119 ? -17.209 0.669 39.410 1.00 14.17 371 VAL B N 1
ATOM 2353 C CA . VAL B 1 119 ? -17.548 -0.725 39.663 1.00 14.19 371 VAL B CA 1
ATOM 2354 C C . VAL B 1 119 ? -17.156 -1.033 41.103 1.00 14.26 371 VAL B C 1
ATOM 2355 O O . VAL B 1 119 ? -15.997 -1.272 41.410 1.00 14.47 371 VAL B O 1
ATOM 2359 N N . LYS B 1 120 ? -18.142 -0.975 41.989 1.00 15.23 372 LYS B N 1
ATOM 2360 C CA . LYS B 1 120 ? -17.945 -1.293 43.409 1.00 15.55 372 LYS B CA 1
ATOM 2361 C C . LYS B 1 120 ? -19.135 -2.028 44.047 1.00 15.39 372 LYS B C 1
ATOM 2362 O O . LYS B 1 120 ? -19.148 -2.233 45.266 1.00 15.17 372 LYS B O 1
ATOM 2368 N N . SER B 1 121 ? -20.129 -2.429 43.253 1.00 15.47 373 SER B N 1
ATOM 2369 C CA . SER B 1 121 ? -21.268 -3.166 43.771 1.00 15.18 373 SER B CA 1
ATOM 2370 C C . SER B 1 121 ? -21.526 -4.429 42.963 1.00 15.43 373 SER B C 1
ATOM 2371 O O . SER B 1 121 ? -21.217 -4.494 41.764 1.00 15.57 373 SER B O 1
ATOM 2374 N N . SER B 1 122 ? -22.111 -5.426 43.619 1.00 15.07 374 SER B N 1
ATOM 2375 C CA . SER B 1 122 ? -22.497 -6.664 42.945 1.00 15.41 374 SER B CA 1
ATOM 2376 C C . SER B 1 122 ? -23.448 -6.387 41.785 1.00 14.86 374 SER B C 1
ATOM 2377 O O . SER B 1 122 ? -23.297 -6.971 40.712 1.00 15.08 374 SER B O 1
ATOM 2380 N N . SER B 1 123 ? -24.407 -5.489 41.989 1.00 13.91 375 SER B N 1
ATOM 2381 C CA . SER B 1 123 ? -25.423 -5.217 40.975 1.00 13.40 375 SER B CA 1
ATOM 2382 C C . SER B 1 123 ? -24.816 -4.661 39.686 1.00 12.77 375 SER B C 1
ATOM 2383 O O . SER B 1 123 ? -25.178 -5.090 38.602 1.00 11.86 375 SER B O 1
ATOM 2386 N N . VAL B 1 124 ? -23.888 -3.721 39.811 1.00 12.08 376 VAL B N 1
ATOM 2387 C CA . VAL B 1 124 ? -23.253 -3.115 38.630 1.00 12.37 376 VAL B CA 1
ATOM 2388 C C . VAL B 1 124 ? -22.354 -4.115 37.907 1.00 12.44 376 VAL B C 1
ATOM 2389 O O . VAL B 1 124 ? -22.388 -4.199 36.679 1.00 11.26 376 VAL B O 1
ATOM 2393 N N . LYS B 1 125 ? -21.578 -4.890 38.662 1.00 13.17 377 LYS B N 1
ATOM 2394 C CA . LYS B 1 125 ? -20.773 -5.960 38.073 1.00 14.04 377 LYS B CA 1
ATOM 2395 C C . LYS B 1 125 ? -21.669 -6.946 37.314 1.00 13.35 377 LYS B C 1
ATOM 2396 O O . LYS B 1 125 ? -21.371 -7.315 36.172 1.00 12.83 377 LYS B O 1
ATOM 2402 N N . GLU B 1 126 ? -22.790 -7.335 37.919 1.00 12.52 378 GLU B N 1
ATOM 2403 C CA . GLU B 1 126 ? -23.711 -8.273 37.282 1.00 12.33 378 GLU B CA 1
ATOM 2404 C C . GLU B 1 126 ? -24.317 -7.687 36.020 1.00 11.62 378 GLU B C 1
ATOM 2405 O O . GLU B 1 126 ? -24.460 -8.389 35.036 1.00 11.06 378 GLU B O 1
ATOM 2407 N N . GLN B 1 127 ? -24.672 -6.405 36.057 1.00 10.93 379 GLN B N 1
ATOM 2408 C CA . GLN B 1 127 ? -25.227 -5.740 34.877 1.00 11.01 379 GLN B CA 1
ATOM 2409 C C . GLN B 1 127 ? -24.236 -5.706 33.722 1.00 10.24 379 GLN B C 1
ATOM 2410 O O . GLN B 1 127 ? -24.576 -6.016 32.583 1.00 9.65 379 GLN B O 1
ATOM 2416 N N . LEU B 1 128 ? -22.996 -5.331 34.032 1.00 9.76 380 LEU B N 1
ATOM 2417 C CA . LEU B 1 128 ? -21.919 -5.279 33.036 1.00 9.95 380 LEU B CA 1
ATOM 2418 C C . LEU B 1 128 ? -21.662 -6.651 32.443 1.00 9.98 380 LEU B C 1
ATOM 2419 O O . LEU B 1 128 ? -21.601 -6.800 31.228 1.00 9.59 380 LEU B O 1
ATOM 2424 N N . ILE B 1 129 ? -21.510 -7.649 33.300 1.00 10.17 381 ILE B N 1
ATOM 2425 C CA . ILE B 1 129 ? -21.158 -8.988 32.837 1.00 10.75 381 ILE B CA 1
ATOM 2426 C C . ILE B 1 129 ? -22.312 -9.647 32.092 1.00 10.96 381 ILE B C 1
ATOM 2427 O O . ILE B 1 129 ? -22.095 -10.256 31.039 1.00 10.74 381 ILE B O 1
ATOM 2432 N N . SER B 1 130 ? -23.529 -9.522 32.617 1.00 11.16 382 SER B N 1
ATOM 2433 C CA . SER B 1 130 ? -24.701 -10.107 31.957 1.00 11.76 382 SER B CA 1
ATOM 2434 C C . SER B 1 130 ? -24.888 -9.524 30.555 1.00 11.13 382 SER B C 1
ATOM 2435 O O . SER B 1 130 ? -25.204 -10.256 29.614 1.00 11.18 382 SER B O 1
ATOM 2438 N N . ASN B 1 131 ? -24.678 -8.215 30.408 1.00 11.14 383 ASN B N 1
ATOM 2439 C CA . ASN B 1 131 ? -24.804 -7.575 29.110 1.00 10.99 383 ASN B CA 1
ATOM 2440 C C . ASN B 1 131 ? -23.726 -8.074 28.154 1.00 10.25 383 ASN B C 1
ATOM 2441 O O . ASN B 1 131 ? -24.019 -8.391 27.000 1.00 10.77 383 ASN B O 1
ATOM 2446 N N . LEU B 1 132 ? -22.479 -8.150 28.613 1.00 9.90 384 LEU B N 1
ATOM 2447 C CA . LEU B 1 132 ? -21.427 -8.693 27.761 1.00 9.74 384 LEU B CA 1
ATOM 2448 C C . LEU B 1 132 ? -21.729 -10.125 27.348 1.00 9.93 384 LEU B C 1
ATOM 2449 O O . LEU B 1 132 ? -21.575 -10.491 26.181 1.00 9.56 384 LEU B O 1
ATOM 2454 N N . ALA B 1 133 ? -22.140 -10.942 28.310 1.00 10.11 385 ALA B N 1
ATOM 2455 C CA . ALA B 1 133 ? -22.441 -12.358 28.021 1.00 10.84 385 ALA B CA 1
ATOM 2456 C C . ALA B 1 133 ? -23.591 -12.532 27.019 1.00 11.14 385 ALA B C 1
ATOM 2457 O O . ALA B 1 133 ? -23.531 -13.406 26.137 1.00 11.22 385 ALA B O 1
ATOM 2459 N N . LEU B 1 134 ? -24.622 -11.699 27.147 1.00 11.45 386 LEU B N 1
ATOM 2460 C CA . LEU B 1 134 ? -25.780 -11.757 26.258 1.00 11.61 386 LEU B CA 1
ATOM 2461 C C . LEU B 1 134 ? -25.411 -11.315 24.841 1.00 11.32 386 LEU B C 1
ATOM 2462 O O . LEU B 1 134 ? -25.751 -11.989 23.876 1.00 11.72 386 LEU B O 1
ATOM 2467 N N . LEU B 1 135 ? -24.714 -10.191 24.715 1.00 11.00 387 LEU B N 1
ATOM 2468 C CA . LEU B 1 135 ? -24.199 -9.778 23.399 1.00 11.11 387 LEU B CA 1
ATOM 2469 C C . LEU B 1 135 ? -23.291 -10.840 22.766 1.00 10.76 387 LEU B C 1
ATOM 2470 O O . LEU B 1 135 ? -23.339 -11.053 21.557 1.00 10.46 387 LEU B O 1
ATOM 2475 N N . MET B 1 136 ? -22.481 -11.512 23.584 1.00 10.46 388 MET B N 1
ATOM 2476 C CA . MET B 1 136 ? -21.619 -12.580 23.099 1.00 10.86 388 MET B CA 1
ATOM 2477 C C . MET B 1 136 ? -22.454 -13.730 22.560 1.00 10.72 388 MET B C 1
ATOM 2478 O O . MET B 1 136 ? -22.226 -14.202 21.442 1.00 10.34 388 MET B O 1
ATOM 2483 N N . GLU B 1 137 ? -23.465 -14.139 23.320 1.00 11.03 389 GLU B N 1
ATOM 2484 C CA . GLU B 1 137 ? -24.374 -15.204 22.882 1.00 12.00 389 GLU B CA 1
ATOM 2485 C C . GLU B 1 137 ? -25.063 -14.867 21.563 1.00 12.29 389 GLU B C 1
ATOM 2486 O O . GLU B 1 137 ? -25.330 -15.751 20.754 1.00 12.35 389 GLU B O 1
ATOM 2488 N N . LYS B 1 138 ? -25.347 -13.583 21.361 1.00 13.01 390 LYS B N 1
ATOM 2489 C CA . LYS B 1 138 ? -25.963 -13.084 20.131 1.00 13.87 390 LYS B CA 1
ATOM 2490 C C . LYS B 1 138 ? -24.981 -12.926 18.965 1.00 13.19 390 LYS B C 1
ATOM 2491 O O . LYS B 1 138 ? -25.377 -12.459 17.897 1.00 13.58 390 LYS B O 1
ATOM 2497 N N . GLY B 1 139 ? -23.713 -13.306 19.142 1.00 12.42 391 GLY B N 1
ATOM 2498 C CA . GLY B 1 139 ? -22.723 -13.212 18.074 1.00 12.75 391 GLY B CA 1
ATOM 2499 C C . GLY B 1 139 ? -22.295 -11.790 17.770 1.00 12.71 391 GLY B C 1
ATOM 2500 O O . GLY B 1 139 ? -21.843 -11.507 16.658 1.00 13.02 391 GLY B O 1
ATOM 2501 N N . GLN B 1 140 ? -22.439 -10.897 18.753 1.00 12.89 392 GLN B N 1
ATOM 2502 C CA . GLN B 1 140 ? -22.177 -9.472 18.555 1.00 13.69 392 GLN B CA 1
ATOM 2503 C C . GLN B 1 140 ? -20.864 -8.972 19.165 1.00 13.02 392 GLN B C 1
ATOM 2504 O O . GLN B 1 140 ? -20.567 -7.780 19.062 1.00 14.35 392 GLN B O 1
ATOM 2510 N N . VAL B 1 141 ? -20.066 -9.862 19.752 1.00 11.84 393 VAL B N 1
ATOM 2511 C CA . VAL B 1 141 ? -18.792 -9.474 20.352 1.00 11.21 393 VAL B CA 1
ATOM 2512 C C . VAL B 1 141 ? -17.685 -10.006 19.460 1.00 10.92 393 VAL B C 1
ATOM 2513 O O . VAL B 1 141 ? -17.690 -11.189 19.089 1.00 11.10 393 VAL B O 1
ATOM 2517 N N . ALA B 1 142 ? -16.750 -9.129 19.103 1.00 10.68 394 ALA B N 1
ATOM 2518 C CA . ALA B 1 142 ? -15.618 -9.480 18.249 1.00 10.63 394 ALA B CA 1
ATOM 2519 C C . ALA B 1 142 ? -14.370 -8.927 18.905 1.00 10.33 394 ALA B C 1
ATOM 2520 O O . ALA B 1 142 ? -14.307 -7.738 19.206 1.00 10.54 394 ALA B O 1
ATOM 2522 N N . VAL B 1 143 ? -13.408 -9.798 19.181 1.00 9.99 395 VAL B N 1
ATOM 2523 C CA . VAL B 1 143 ? -12.174 -9.420 19.861 1.00 10.16 395 VAL B CA 1
ATOM 2524 C C . VAL B 1 143 ? -10.934 -9.926 19.125 1.00 10.35 395 VAL B C 1
ATOM 2525 O O . VAL B 1 143 ? -11.024 -10.890 18.349 1.00 10.59 395 VAL B O 1
ATOM 2529 N N . PRO B 1 144 ? -9.762 -9.310 19.387 1.00 10.50 396 PRO B N 1
ATOM 2530 C CA . PRO B 1 144 ? -8.517 -9.851 18.832 1.00 10.75 396 PRO B CA 1
ATOM 2531 C C . PRO B 1 144 ? -8.321 -11.305 19.239 1.00 10.88 396 PRO B C 1
ATOM 2532 O O . PRO B 1 144 ? -8.562 -11.651 20.402 1.00 11.49 396 PRO B O 1
ATOM 2536 N N . ASN B 1 145 ? -7.896 -12.143 18.297 1.00 11.10 397 ASN B N 1
ATOM 2537 C CA . ASN B 1 145 ? -7.728 -13.575 18.539 1.00 11.65 397 ASN B CA 1
ATOM 2538 C C . ASN B 1 145 ? -6.403 -13.776 19.260 1.00 11.46 397 ASN B C 1
ATOM 2539 O O . ASN B 1 145 ? -5.446 -14.314 18.718 1.00 11.92 397 ASN B O 1
ATOM 2544 N N . ASP B 1 146 ? -6.370 -13.337 20.512 1.00 11.56 398 ASP B N 1
ATOM 2545 C CA . ASP B 1 146 ? -5.155 -13.231 21.285 1.00 12.04 398 ASP B CA 1
ATOM 2546 C C . ASP B 1 146 ? -5.308 -14.082 22.526 1.00 11.98 398 ASP B C 1
ATOM 2547 O O . ASP B 1 146 ? -6.288 -13.923 23.255 1.00 11.35 398 ASP B O 1
ATOM 2552 N N . LYS B 1 147 ? -4.319 -14.930 22.795 1.00 12.30 399 LYS B N 1
ATOM 2553 C CA . LYS B 1 147 ? -4.378 -15.886 23.907 1.00 13.19 399 LYS B CA 1
ATOM 2554 C C . LYS B 1 147 ? -4.717 -15.240 25.247 1.00 12.37 399 LYS B C 1
ATOM 2555 O O . LYS B 1 147 ? -5.557 -15.766 25.993 1.00 12.21 399 LYS B O 1
ATOM 2561 N N . THR B 1 148 ? -4.077 -14.121 25.561 1.00 11.71 400 THR B N 1
ATOM 2562 C CA . THR B 1 148 ? -4.305 -13.456 26.843 1.00 11.51 400 THR B CA 1
ATOM 2563 C C . THR B 1 148 ? -5.758 -13.007 27.012 1.00 11.04 400 THR B C 1
ATOM 2564 O O . THR B 1 148 ? -6.366 -13.208 28.072 1.00 11.15 400 THR B O 1
ATOM 2568 N N . ILE B 1 149 ? -6.310 -12.402 25.964 1.00 10.58 401 ILE B N 1
ATOM 2569 C CA . ILE B 1 149 ? -7.712 -11.981 25.976 1.00 10.36 401 ILE B CA 1
ATOM 2570 C C . ILE B 1 149 ? -8.616 -13.206 26.125 1.00 10.73 401 ILE B C 1
ATOM 2571 O O . ILE B 1 149 ? -9.482 -13.244 27.004 1.00 10.80 401 ILE B O 1
ATOM 2576 N N . LEU B 1 150 ? -8.420 -14.199 25.263 1.00 11.02 402 LEU B N 1
ATOM 2577 C CA . LEU B 1 150 ? -9.325 -15.350 25.224 1.00 11.49 402 LEU B CA 1
ATOM 2578 C C . LEU B 1 150 ? -9.241 -16.176 26.495 1.00 11.04 402 LEU B C 1
ATOM 2579 O O . LEU B 1 150 ? -10.243 -16.701 26.960 1.00 11.05 402 LEU B O 1
ATOM 2584 N N . ASP B 1 151 ? -8.052 -16.286 27.067 1.00 11.22 403 ASP B N 1
ATOM 2585 C CA . ASP B 1 151 ? -7.903 -16.982 28.351 1.00 11.65 403 ASP B CA 1
ATOM 2586 C C . ASP B 1 151 ? -8.672 -16.327 29.494 1.00 11.12 403 ASP B C 1
ATOM 2587 O O . ASP B 1 151 ? -9.261 -17.041 30.329 1.00 10.76 403 ASP B O 1
ATOM 2592 N N . GLU B 1 152 ? -8.664 -14.999 29.563 1.00 10.51 404 GLU B N 1
ATOM 2593 C CA . GLU B 1 152 ? -9.441 -14.335 30.607 1.00 10.15 404 GLU B CA 1
ATOM 2594 C C . GLU B 1 152 ? -10.935 -14.559 30.405 1.00 9.83 404 GLU B C 1
ATOM 2595 O O . GLU B 1 152 ? -11.656 -14.786 31.377 1.00 9.56 404 GLU B O 1
ATOM 2601 N N . LEU B 1 153 ? -11.395 -14.526 29.154 1.00 9.57 405 LEU B N 1
ATOM 2602 C CA . LEU B 1 153 ? -12.810 -14.779 28.881 1.00 10.09 405 LEU B CA 1
ATOM 2603 C C . LEU B 1 153 ? -13.173 -16.236 29.163 1.00 10.43 405 LEU B C 1
ATOM 2604 O O . LEU B 1 153 ? -14.188 -16.510 29.793 1.00 10.70 405 LEU B O 1
ATOM 2609 N N . ARG B 1 154 ? -12.330 -17.166 28.722 1.00 11.22 406 ARG B N 1
ATOM 2610 C CA . ARG B 1 154 ? -12.608 -18.593 28.902 1.00 12.66 406 ARG B CA 1
ATOM 2611 C C . ARG B 1 154 ? -12.674 -19.004 30.367 1.00 12.15 406 ARG B C 1
ATOM 2612 O O . ARG B 1 154 ? -13.483 -19.862 30.732 1.00 12.44 406 ARG B O 1
ATOM 2620 N N . ASN B 1 155 ? -11.841 -18.373 31.191 1.00 11.22 407 ASN B N 1
ATOM 2621 C CA . ASN B 1 155 ? -11.669 -18.772 32.585 1.00 11.25 407 ASN B CA 1
ATOM 2622 C C . ASN B 1 155 ? -12.479 -17.971 33.581 1.00 10.31 407 ASN B C 1
ATOM 2623 O O . ASN B 1 155 ? -12.358 -18.187 34.773 1.00 10.35 407 ASN B O 1
ATOM 2628 N N . PHE B 1 156 ? -13.332 -17.075 33.098 1.00 9.44 408 PHE B N 1
ATOM 2629 C CA . PHE B 1 156 ? -14.161 -16.255 33.978 1.00 9.53 408 PHE B CA 1
ATOM 2630 C C . PHE B 1 156 ? -15.319 -17.143 34.424 1.00 9.46 408 PHE B C 1
ATOM 2631 O O . PHE B 1 156 ? -16.072 -17.685 33.580 1.00 9.45 408 PHE B O 1
ATOM 2639 N N . ARG B 1 157 ? -15.461 -17.323 35.737 1.00 9.35 409 ARG B N 1
ATOM 2640 C CA . ARG B 1 157 ? -16.391 -18.309 36.296 1.00 9.76 409 ARG B CA 1
ATOM 2641 C C . ARG B 1 157 ? -17.215 -17.752 37.445 1.00 9.43 409 ARG B C 1
ATOM 2642 O O . ARG B 1 157 ? -16.855 -16.746 38.054 1.00 9.29 409 ARG B O 1
ATOM 2650 N N . TYR B 1 158 ? -18.335 -18.434 37.707 1.00 9.28 410 TYR B N 1
ATOM 2651 C CA . TYR B 1 158 ? -19.247 -18.138 38.809 1.00 9.42 410 TYR B CA 1
ATOM 2652 C C . TYR B 1 158 ? -18.877 -18.920 40.062 1.00 9.29 410 TYR B C 1
ATOM 2653 O O . TYR B 1 158 ? -18.616 -20.116 39.995 1.00 10.21 410 TYR B O 1
ATOM 2662 N N . TYR B 1 159 ? -18.940 -18.249 41.207 1.00 9.34 411 TYR B N 1
ATOM 2663 C CA . TYR B 1 159 ? -18.763 -18.869 42.525 1.00 9.63 411 TYR B CA 1
ATOM 2664 C C . TYR B 1 159 ? -19.748 -18.216 43.461 1.00 9.54 411 TYR B C 1
ATOM 2665 O O . TYR B 1 159 ? -20.422 -17.271 43.102 1.00 9.74 411 TYR B O 1
ATOM 2674 N N . ARG B 1 160 ? -19.830 -18.749 44.669 1.00 9.59 412 ARG B N 1
ATOM 2675 C CA . ARG B 1 160 ? -20.636 -18.149 45.731 1.00 10.02 412 ARG B CA 1
ATOM 2676 C C . ARG B 1 160 ? -19.807 -18.107 46.993 1.00 10.06 412 ARG B C 1
ATOM 2677 O O . ARG B 1 160 ? -19.064 -19.032 47.293 1.00 10.15 412 ARG B O 1
ATOM 2685 N N . THR B 1 161 ? -19.946 -17.025 47.742 1.00 9.69 413 THR B N 1
ATOM 2686 C CA . THR B 1 161 ? -19.378 -16.993 49.074 1.00 9.62 413 THR B CA 1
ATOM 2687 C C . THR B 1 161 ? -20.131 -18.000 49.929 1.00 9.94 413 THR B C 1
ATOM 2688 O O . THR B 1 161 ? -21.234 -18.425 49.578 1.00 9.78 413 THR B O 1
ATOM 2692 N N . ALA B 1 162 ? -19.578 -18.322 51.088 1.00 10.08 414 ALA B N 1
ATOM 2693 C CA . ALA B 1 162 ? -20.252 -19.207 52.031 1.00 10.63 414 ALA B CA 1
ATOM 2694 C C . ALA B 1 162 ? -21.537 -18.589 52.561 1.00 10.67 414 ALA B C 1
ATOM 2695 O O . ALA B 1 162 ? -22.404 -19.309 53.060 1.00 11.33 414 ALA B O 1
ATOM 2697 N N . SER B 1 163 ? -21.668 -17.272 52.456 1.00 10.54 415 SER B N 1
ATOM 2698 C CA . SER B 1 163 ? -22.899 -16.567 52.803 1.00 10.69 415 SER B CA 1
ATOM 2699 C C . SER B 1 163 ? -23.890 -16.470 51.640 1.00 10.80 415 SER B C 1
ATOM 2700 O O . SER B 1 163 ? -24.955 -15.902 51.801 1.00 11.39 415 SER B O 1
ATOM 2703 N N . GLY B 1 164 ? -23.556 -17.032 50.476 1.00 10.40 416 GLY B N 1
ATOM 2704 C CA . GLY B 1 164 ? -24.507 -17.126 49.364 1.00 10.48 416 GLY B CA 1
ATOM 2705 C C . GLY B 1 164 ? -24.510 -15.974 48.382 1.00 10.17 416 GLY B C 1
ATOM 2706 O O . GLY B 1 164 ? -25.433 -15.868 47.590 1.00 10.46 416 GLY B O 1
ATOM 2707 N N . ASN B 1 165 ? -23.458 -15.158 48.382 1.00 9.73 417 ASN B N 1
ATOM 2708 C CA . ASN B 1 165 ? -23.366 -14.006 47.478 1.00 9.85 417 ASN B CA 1
ATOM 2709 C C . ASN B 1 165 ? -22.637 -14.408 46.220 1.00 9.65 417 ASN B C 1
ATOM 2710 O O . ASN B 1 165 ? -21.649 -15.117 46.287 1.00 9.70 417 ASN B O 1
ATOM 2715 N N . GLN B 1 166 ? -23.134 -13.926 45.081 1.00 10.11 418 GLN B N 1
ATOM 2716 C CA . GLN B 1 166 ? -22.511 -14.133 43.771 1.00 10.41 418 GLN B CA 1
ATOM 2717 C C . GLN B 1 166 ? -21.085 -13.588 43.730 1.00 9.97 418 GLN B C 1
ATOM 2718 O O . GLN B 1 166 ? -20.850 -12.471 44.191 1.00 9.84 418 GLN B O 1
ATOM 2724 N N . VAL B 1 167 ? -20.158 -14.381 43.197 1.00 9.56 419 VAL B N 1
ATOM 2725 C CA . VAL B 1 167 ? -18.792 -13.956 42.905 1.00 9.89 419 VAL B CA 1
ATOM 2726 C C . VAL B 1 167 ? -18.513 -14.324 41.454 1.00 10.23 419 VAL B C 1
ATOM 2727 O O . VAL B 1 167 ? -18.816 -15.442 41.026 1.00 10.93 419 VAL B O 1
ATOM 2731 N N . MET B 1 168 ? -17.951 -13.383 40.698 1.00 9.96 420 MET B N 1
ATOM 2732 C CA . MET B 1 168 ? -17.447 -13.676 39.353 1.00 10.32 420 MET B CA 1
ATOM 2733 C C . MET B 1 168 ? -15.980 -13.326 39.315 1.00 10.19 420 MET B C 1
ATOM 2734 O O . MET B 1 168 ? -15.597 -12.203 39.640 1.00 10.29 420 MET B O 1
ATOM 2739 N N . ARG B 1 169 ? -15.158 -14.293 38.935 1.00 9.81 421 ARG B N 1
ATOM 2740 C CA . ARG B 1 169 ? -13.720 -14.111 38.896 1.00 10.11 421 ARG B CA 1
ATOM 2741 C C . ARG B 1 169 ? -13.088 -15.144 37.993 1.00 9.83 421 ARG B C 1
ATOM 2742 O O . ARG B 1 169 ? -13.711 -16.166 37.668 1.00 9.86 421 ARG B O 1
ATOM 2750 N N . ALA B 1 170 ? -11.823 -14.917 37.644 1.00 10.23 422 ALA B N 1
ATOM 2751 C CA . ALA B 1 170 ? -11.033 -15.957 36.992 1.00 10.56 422 ALA B CA 1
ATOM 2752 C C . ALA B 1 170 ? -10.936 -17.188 37.873 1.00 10.47 422 ALA B C 1
ATOM 2753 O O . ALA B 1 170 ? -10.862 -17.094 39.113 1.00 10.68 422 ALA B O 1
ATOM 2755 N N . TYR B 1 171 ? -10.930 -18.339 37.221 1.00 11.31 423 TYR B N 1
ATOM 2756 C CA . TYR B 1 171 ? -10.481 -19.574 37.830 1.00 11.40 423 TYR B CA 1
ATOM 2757 C C . TYR B 1 171 ? -9.102 -19.372 38.471 1.00 11.22 423 TYR B C 1
ATOM 2758 O O . TYR B 1 171 ? -8.250 -18.634 37.939 1.00 10.83 423 TYR B O 1
ATOM 2767 N N . GLY B 1 172 ? -8.897 -20.013 39.621 1.00 11.35 424 GLY B N 1
ATOM 2768 C CA . GLY B 1 172 ? -7.632 -19.933 40.327 1.00 11.60 424 GLY B CA 1
ATOM 2769 C C . GLY B 1 172 ? -7.324 -18.520 40.779 1.00 11.60 424 GLY B C 1
ATOM 2770 O O . GLY B 1 172 ? -8.166 -17.864 41.380 1.00 12.07 424 GLY B O 1
ATOM 2771 N N . ARG B 1 173 ? -6.112 -18.065 40.462 1.00 11.89 425 ARG B N 1
ATOM 2772 C CA . ARG B 1 173 ? -5.656 -16.708 40.752 1.00 12.53 425 ARG B CA 1
ATOM 2773 C C . ARG B 1 173 ? -5.442 -15.890 39.468 1.00 12.85 425 ARG B C 1
ATOM 2774 O O . ARG B 1 173 ? -4.625 -14.977 39.455 1.00 13.88 425 ARG B O 1
ATOM 2782 N N . GLY B 1 174 ? -6.186 -16.199 38.400 1.00 12.49 426 GLY B N 1
ATOM 2783 C CA . GLY B 1 174 ? -6.123 -15.421 37.158 1.00 12.59 426 GLY B CA 1
ATOM 2784 C C . GLY B 1 174 ? -6.694 -14.012 37.295 1.00 12.50 426 GLY B C 1
ATOM 2785 O O . GLY B 1 174 ? -7.340 -13.686 38.292 1.00 12.83 426 GLY B O 1
ATOM 2786 N N . HIS B 1 175 ? -6.442 -13.191 36.274 1.00 12.89 427 HIS B N 1
ATOM 2787 C CA . HIS B 1 175 ? -6.963 -11.822 36.194 1.00 13.00 427 HIS B CA 1
ATOM 2788 C C . HIS B 1 175 ? -8.281 -11.767 35.428 1.00 12.00 427 HIS B C 1
ATOM 2789 O O . HIS B 1 175 ? -8.620 -12.694 34.682 1.00 11.73 427 HIS B O 1
ATOM 2796 N N . ASP B 1 176 ? -8.987 -10.650 35.580 1.00 11.38 428 ASP B N 1
ATOM 2797 C CA . ASP B 1 176 ? -10.208 -10.390 34.802 1.00 11.41 428 ASP B CA 1
ATOM 2798 C C . ASP B 1 176 ? -10.301 -8.949 34.303 1.00 10.52 428 ASP B C 1
ATOM 2799 O O . ASP B 1 176 ? -11.378 -8.483 33.943 1.00 10.60 428 ASP B O 1
ATOM 2804 N N . ASP B 1 177 ? -9.169 -8.261 34.237 1.00 10.13 429 ASP B N 1
ATOM 2805 C CA . ASP B 1 177 ? -9.150 -6.845 33.832 1.00 10.01 429 ASP B CA 1
ATOM 2806 C C . ASP B 1 177 ? -9.570 -6.651 32.386 1.00 9.42 429 ASP B C 1
ATOM 2807 O O . ASP B 1 177 ? -10.196 -5.641 32.044 1.00 9.42 429 ASP B O 1
ATOM 2812 N N . ILE B 1 178 ? -9.237 -7.616 31.537 1.00 8.77 430 ILE B N 1
ATOM 2813 C CA . ILE B 1 178 ? -9.661 -7.543 30.148 1.00 8.78 430 ILE B CA 1
ATOM 2814 C C . ILE B 1 178 ? -11.168 -7.764 30.063 1.00 8.53 430 ILE B C 1
ATOM 2815 O O . ILE B 1 178 ? -11.862 -7.058 29.326 1.00 8.43 430 ILE B O 1
ATOM 2820 N N . VAL B 1 179 ? -11.682 -8.716 30.836 1.00 8.53 431 VAL B N 1
ATOM 2821 C CA . VAL B 1 179 ? -13.121 -8.967 30.891 1.00 8.76 431 VAL B CA 1
ATOM 2822 C C . VAL B 1 179 ? -13.881 -7.692 31.229 1.00 9.00 431 VAL B C 1
ATOM 2823 O O . VAL B 1 179 ? -14.852 -7.323 30.550 1.00 8.82 431 VAL B O 1
ATOM 2827 N N . MET B 1 180 ? -13.444 -7.014 32.281 1.00 9.14 432 MET B N 1
ATOM 2828 C CA . MET B 1 180 ? -14.154 -5.834 32.739 1.00 9.60 432 MET B CA 1
ATOM 2829 C C . MET B 1 180 ? -14.033 -4.661 31.767 1.00 9.03 432 MET B C 1
ATOM 2830 O O . MET B 1 180 ? -15.005 -3.931 31.569 1.00 8.90 432 MET B O 1
ATOM 2835 N N . SER B 1 181 ? -12.865 -4.501 31.148 1.00 8.61 433 SER B N 1
ATOM 2836 C CA . SER B 1 181 ? -12.687 -3.467 30.123 1.00 8.23 433 SER B CA 1
ATOM 2837 C C . SER B 1 181 ? -13.632 -3.703 28.929 1.00 8.07 433 SER B C 1
ATOM 2838 O O . SER B 1 181 ? -14.286 -2.769 28.460 1.00 8.05 433 SER B O 1
ATOM 2841 N N . LEU B 1 182 ? -13.680 -4.942 28.445 1.00 8.18 434 LEU B N 1
ATOM 2842 C CA . LEU B 1 182 ? -14.619 -5.305 27.392 1.00 8.20 434 LEU B CA 1
ATOM 2843 C C . LEU B 1 182 ? -16.064 -5.053 27.807 1.00 8.12 434 LEU B C 1
ATOM 2844 O O . LEU B 1 182 ? -16.843 -4.541 27.019 1.00 8.28 434 LEU B O 1
ATOM 2849 N N . ALA B 1 183 ? -16.412 -5.398 29.046 1.00 7.92 435 ALA B N 1
ATOM 2850 C CA . ALA B 1 183 ? -17.772 -5.198 29.530 1.00 8.26 435 ALA B CA 1
ATOM 2851 C C . ALA B 1 183 ? -18.128 -3.702 29.572 1.00 8.48 435 ALA B C 1
ATOM 2852 O O . ALA B 1 183 ? -19.229 -3.308 29.191 1.00 8.58 435 ALA B O 1
ATOM 2854 N N . LEU B 1 184 ? -17.184 -2.869 29.996 1.00 8.55 436 LEU B N 1
ATOM 2855 C CA . LEU B 1 184 ? -17.381 -1.424 29.995 1.00 8.65 436 LEU B CA 1
ATOM 2856 C C . LEU B 1 184 ? -17.626 -0.878 28.588 1.00 8.72 436 LEU B C 1
ATOM 2857 O O . LEU B 1 184 ? -18.531 -0.056 28.385 1.00 9.28 436 LEU B O 1
ATOM 2862 N N . ALA B 1 185 ? -16.859 -1.358 27.605 1.00 8.66 437 ALA B N 1
ATOM 2863 C CA . ALA B 1 185 ? -17.045 -0.929 26.217 1.00 8.81 437 ALA B CA 1
ATOM 2864 C C . ALA B 1 185 ? -18.406 -1.356 25.695 1.00 8.98 437 ALA B C 1
ATOM 2865 O O . ALA B 1 185 ? -19.157 -0.529 25.157 1.00 9.49 437 ALA B O 1
ATOM 2867 N N . TYR B 1 186 ? -18.714 -2.644 25.857 1.00 9.17 438 TYR B N 1
ATOM 2868 C CA . TYR B 1 186 ? -19.959 -3.210 25.313 1.00 9.42 438 TYR B CA 1
ATOM 2869 C C . TYR B 1 186 ? -21.230 -2.764 26.030 1.00 10.03 438 TYR B C 1
ATOM 2870 O O . TYR B 1 186 ? -22.333 -2.953 25.502 1.00 10.29 438 TYR B O 1
ATOM 2879 N N . SER B 1 187 ? -21.101 -2.137 27.196 1.00 10.91 439 SER B N 1
ATOM 2880 C CA . SER B 1 187 ? -22.252 -1.511 27.832 1.00 11.69 439 SER B CA 1
ATOM 2881 C C . SER B 1 187 ? -22.884 -0.447 26.927 1.00 12.36 439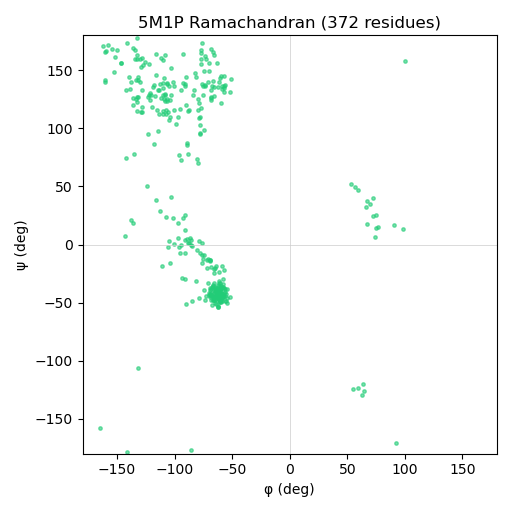 SER B C 1
ATOM 2882 O O . SER B 1 187 ? -24.042 -0.079 27.129 1.00 13.16 439 SER B O 1
ATOM 2885 N N . GLN B 1 188 ? -22.132 0.022 25.927 1.00 12.58 440 GLN B N 1
ATOM 2886 C CA . GLN B 1 188 ? -22.588 1.065 25.006 1.00 13.33 440 GLN B CA 1
ATOM 2887 C C . GLN B 1 188 ? -23.171 0.554 23.697 1.00 13.73 440 GLN B C 1
ATOM 2888 O O . GLN B 1 188 ? -23.622 1.357 22.876 1.00 14.26 440 GLN B O 1
ATOM 2894 N N . TYR B 1 189 ? -23.162 -0.764 23.500 1.00 14.50 441 TYR B N 1
ATOM 2895 C CA . TYR B 1 189 ? -23.529 -1.374 22.233 1.00 15.54 441 TYR B CA 1
ATOM 2896 C C . TYR B 1 189 ? -24.881 -2.089 22.345 1.00 17.35 441 TYR B C 1
ATOM 2897 O O . TYR B 1 189 ? -25.050 -2.980 23.180 1.00 17.95 441 TYR B O 1
ATOM 2906 N N . GLU B 1 190 ? -25.825 -1.699 21.489 1.00 20.50 442 GLU B N 1
ATOM 2907 C CA . GLU B 1 190 ? -27.176 -2.268 21.481 1.00 21.89 442 GLU B CA 1
ATOM 2908 C C . GLU B 1 190 ? -27.227 -3.448 20.522 1.00 23.13 442 GLU B C 1
ATOM 2909 O O . GLU B 1 190 ? -26.822 -3.329 19.363 1.00 25.00 442 GLU B O 1
#

Radius of gyration: 23.24 Å; Cα contacts (8 Å, |Δi|>4): 801; chains: 2; bounding box: 31×47×78 Å

Foldseek 3Di:
DVFALQPLLVLAAAAAFDDDDQKTFRAFADVVFAWAWQWDCQLDQDKIKIWIAGPVQLETGMIGMDGPQDLLRSLVVQQVVCVRHPNHEYAYQPAPSDPVNVVNCVVVVRRYDYQHPHDQVSVCVLSVLVSVCSNVSSHYYHNDVVLSVLSRQWGWDADPVGHIHIGGPDPDDCNSVNRSSSRSVSD/DDPQALQPLLVLAAAAAFDDDPQKTARAFADPVWAWAWQWEDDAAADKIKIFIAGQVQLETGMMGMDHRDDLLRVLVVVQVVCVRHVVHAYAYQQDDDDRVNVVNCVVVVRRYDYQHDDDPVSVCVLSVLLSVCSNVSRYYYHNDPLLSQLNRQWGWDADPVGHIDTAGPDPDHNNSVNRSSSRSVPHD

Organism: Thermus phage G20c (NCBI:txid1406341)

B-factor: mean 13.66, std 4.91, range [7.56, 41.46]